Protein AF-N9URY9-F1 (afdb_monomer_lite)

InterPro domains:
  IPR021418 THO complex, subunitTHOC2, C-terminal [PF11262] (487-684)

Secondary structure (DSSP, 8-state):
-HHHHHHHHHH-SS--HHHHHHHHHHTT--GGGHHHH--HHHHHH-HHHHHHHHTT-GGGGGG--GGGHHHHHHH-TT-HHHHHHHHHHSPPPHHHHHHHHHH-TTTGGGGGGG-TTGGG-HHHHHHS-HHHHHHHHHHHHHHHHHHHHHHHHHT-----HHHHHHHHTS-HHHHHHHHHTPPPP--TTHHHHHHHHHHH--SS--HHHHHHHHHHHTT-HHHHHHHHHHHHHH-GGGHHHHHHHHTTS-HHHHHHHHHHHHHHHHHHHHHHHHHHHHHHHHHT--SHHHHHHHHHHHHHHHHHHHHHHHHHHHHHHHTTT-TTHHHHHHHHHHHH-SSHHHHHHHHHHHHHS-HHHHHHHHHHTT-HHHHHHHHHHHHTTS-SSHHHHHHHHHHHHHHHHGGG--GGGHHHHHHHHHHHTTTS-HHHHHHHHHHHHHTT--------PPPPTTS-HHHHHHHHHHHHHHHH--HHHH---HHHHHHHHHHHHHHHH--SHHHHHHHHHHHHHHHHHHHHHHHHHHHHHHHHHTGGG-----HHHHHHHHHHHHHHHIIIIIIHHHTT-HHHHHHHHHHHHHHHHTT-TTS-HHHHHHHHHHTHHHHHTS--HHHHHHHHHHHHHHHHHHHHHHHT----HHHHHHHHHHTTS-PPPHHHHHHHHHHHHHHHHHHHHHHHT-SSHHHHHHHHHHHHHHTTTS---HHHHHHHHHHTT-S-HHHHHHHHHHHHTT-

Organism: NCBI:txid885318

pLDDT: mean 80.56, std 10.07, range [45.31, 95.69]

Structure (mmCIF, N/CA/C/O backbone):
data_AF-N9URY9-F1
#
_entry.id   AF-N9URY9-F1
#
loop_
_atom_site.group_PDB
_atom_site.id
_atom_site.type_symbol
_atom_site.label_atom_id
_atom_site.label_alt_id
_atom_site.label_comp_id
_atom_site.label_asym_id
_atom_site.label_entity_id
_atom_site.label_seq_id
_atom_site.pdbx_PDB_ins_code
_atom_site.Cartn_x
_atom_site.Cartn_y
_atom_site.Cartn_z
_atom_site.occupancy
_atom_site.B_iso_or_equiv
_atom_site.auth_seq_id
_atom_site.auth_comp_id
_atom_site.auth_asym_id
_atom_site.auth_atom_id
_atom_site.pdbx_PDB_model_num
ATOM 1 N N . MET A 1 1 ? -28.483 -20.581 78.075 1.00 75.50 1 MET A N 1
ATOM 2 C CA . MET A 1 1 ? -29.583 -21.333 77.431 1.00 75.50 1 MET A CA 1
ATOM 3 C C . MET A 1 1 ? -29.672 -21.007 75.943 1.00 75.50 1 MET A C 1
ATOM 5 O O . MET A 1 1 ? -29.389 -21.880 75.143 1.00 75.50 1 MET A O 1
ATOM 9 N N . MET A 1 2 ? -29.918 -19.749 75.573 1.00 81.94 2 MET A N 1
ATOM 10 C CA . MET A 1 2 ? -30.003 -19.265 74.183 1.00 81.94 2 MET A CA 1
ATOM 11 C C . MET A 1 2 ? -28.819 -19.686 73.289 1.00 81.94 2 MET A C 1
ATOM 13 O O . MET A 1 2 ? -29.024 -20.306 72.254 1.00 81.94 2 MET A O 1
ATOM 17 N N . ARG A 1 3 ? -27.573 -19.493 73.752 1.00 84.81 3 ARG A N 1
ATOM 18 C CA . ARG A 1 3 ? -26.352 -19.953 73.057 1.00 84.81 3 ARG A CA 1
ATOM 19 C C . ARG A 1 3 ? -26.334 -21.463 72.765 1.00 84.81 3 ARG A C 1
ATOM 21 O O . ARG A 1 3 ? -25.901 -21.872 71.698 1.00 84.81 3 ARG A O 1
ATOM 28 N N . VAL A 1 4 ? -26.824 -22.286 73.695 1.00 83.81 4 VAL A N 1
ATOM 29 C CA . VAL A 1 4 ? -26.866 -23.755 73.552 1.00 83.81 4 VAL A CA 1
ATOM 30 C C . VAL A 1 4 ? -27.887 -24.162 72.495 1.00 83.81 4 VAL A C 1
ATOM 32 O O . VAL A 1 4 ? -27.608 -25.033 71.680 1.00 83.81 4 VAL A O 1
ATOM 35 N N . VAL A 1 5 ? -29.047 -23.502 72.471 1.00 82.00 5 VAL A N 1
ATOM 36 C CA . VAL A 1 5 ? -30.082 -23.782 71.468 1.00 82.00 5 VAL A CA 1
ATOM 37 C C . VAL A 1 5 ? -29.636 -23.344 70.070 1.00 82.00 5 VAL A C 1
ATOM 39 O O . VAL A 1 5 ? -29.854 -24.065 69.102 1.00 82.00 5 VAL A O 1
ATOM 42 N N . LEU A 1 6 ? -28.937 -22.213 69.962 1.00 84.94 6 LEU A N 1
ATOM 43 C CA . LEU A 1 6 ? -28.355 -21.750 68.701 1.00 84.94 6 LEU A CA 1
ATOM 44 C C . LEU A 1 6 ? -27.264 -22.703 68.175 1.00 84.94 6 LEU A C 1
ATOM 46 O O . LEU A 1 6 ? -27.275 -23.058 66.998 1.00 84.94 6 LEU A O 1
ATOM 50 N N . LEU A 1 7 ? -26.385 -23.212 69.045 1.00 85.44 7 LEU A N 1
ATOM 51 C CA . LEU A 1 7 ? -25.417 -24.253 68.672 1.00 85.44 7 LEU A CA 1
ATOM 52 C C . LEU A 1 7 ? -26.104 -25.565 68.262 1.00 85.44 7 LEU A C 1
ATOM 54 O O . LEU A 1 7 ? -25.693 -26.194 67.291 1.00 85.44 7 LEU A O 1
ATOM 58 N N . TYR A 1 8 ? -27.199 -25.942 68.927 1.00 84.19 8 TYR A N 1
ATOM 59 C CA . TYR A 1 8 ? -28.003 -27.102 68.533 1.00 84.19 8 TYR A CA 1
ATOM 60 C C . TYR A 1 8 ? -28.595 -26.947 67.122 1.00 84.19 8 TYR A C 1
ATOM 62 O O . TYR A 1 8 ? -28.618 -27.907 66.348 1.00 84.19 8 TYR A O 1
ATOM 70 N N . LEU A 1 9 ? -29.006 -25.733 66.731 1.00 81.62 9 LEU A N 1
ATOM 71 C CA . LEU A 1 9 ? -29.458 -25.459 65.362 1.00 81.62 9 LEU A CA 1
ATOM 72 C C . LEU A 1 9 ? -28.352 -25.666 64.316 1.00 81.62 9 LEU A C 1
ATOM 74 O O . LEU A 1 9 ? -28.681 -26.020 63.180 1.00 81.62 9 LEU A O 1
ATOM 78 N N . ASN A 1 10 ? -27.075 -25.497 64.678 1.00 83.75 10 ASN A N 1
ATOM 79 C CA . ASN A 1 10 ? -25.942 -25.760 63.786 1.00 83.75 10 ASN A CA 1
ATOM 80 C C . ASN A 1 10 ? -25.771 -27.260 63.475 1.00 83.75 10 ASN A C 1
ATOM 82 O O . ASN A 1 10 ? -25.473 -27.626 62.335 1.00 83.75 10 ASN A O 1
ATOM 86 N N . GLU A 1 11 ? -25.959 -28.117 64.481 1.00 81.69 11 GLU A N 1
ATOM 87 C CA . GLU A 1 11 ? -25.745 -29.570 64.387 1.00 81.69 11 GLU A CA 1
ATOM 88 C C . GLU A 1 11 ? -26.973 -30.328 63.860 1.00 81.69 11 GLU A C 1
ATOM 90 O O . GLU A 1 11 ? -26.846 -31.378 63.231 1.00 81.69 11 GLU A O 1
ATOM 95 N N . CYS A 1 12 ? -28.177 -29.804 64.095 1.00 75.75 12 CYS A N 1
ATOM 96 C CA . CYS A 1 12 ? -29.415 -30.515 63.802 1.00 75.75 12 CYS A CA 1
ATOM 97 C C . CYS A 1 12 ? -29.819 -30.384 62.322 1.00 75.75 12 CYS A C 1
ATOM 99 O O . CYS A 1 12 ? -30.356 -29.362 61.906 1.00 75.75 12 CYS A O 1
ATOM 101 N N . THR A 1 13 ? -29.602 -31.410 61.500 1.00 65.94 13 THR A N 1
ATOM 102 C CA . THR A 1 13 ? -29.929 -31.387 60.056 1.00 65.94 13 THR A CA 1
ATOM 103 C C . THR A 1 13 ? -31.372 -31.784 59.723 1.00 65.94 13 THR A C 1
ATOM 105 O O . THR A 1 13 ? -31.804 -31.609 58.589 1.00 65.94 13 THR A O 1
ATOM 108 N N . THR A 1 14 ? -32.129 -32.302 60.694 1.00 73.19 14 THR A N 1
ATOM 109 C CA . THR A 1 14 ? -33.465 -32.896 60.494 1.00 73.19 14 THR A CA 1
ATOM 110 C C . THR A 1 14 ? -34.630 -31.989 60.898 1.00 73.19 14 THR A C 1
ATOM 112 O O . TH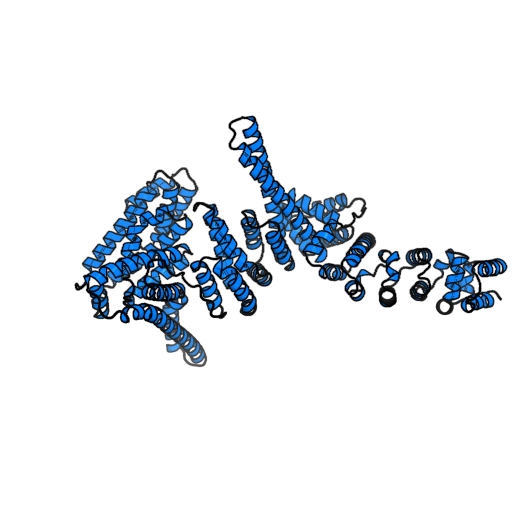R A 1 14 ? -35.787 -32.336 60.660 1.00 73.19 14 THR A O 1
ATOM 115 N N . LEU A 1 15 ? -34.354 -30.840 61.522 1.00 76.06 15 LEU A N 1
ATOM 116 C CA . LEU A 1 15 ? -35.386 -29.900 61.964 1.00 76.06 15 LEU A CA 1
ATOM 117 C C . LEU A 1 15 ? -35.946 -29.109 60.768 1.00 76.06 15 LEU A C 1
ATOM 119 O O . LEU A 1 15 ? -35.177 -28.481 60.039 1.00 76.06 15 LEU A O 1
ATOM 123 N N . SER A 1 16 ? -37.271 -29.112 60.585 1.00 76.88 16 SER A N 1
ATOM 124 C CA . SER A 1 16 ? -37.946 -28.291 59.569 1.00 76.88 16 SER A CA 1
ATOM 125 C C . SER A 1 16 ? -37.842 -26.794 59.889 1.00 76.88 16 SER A C 1
ATOM 127 O O . SER A 1 16 ? -37.717 -26.412 61.055 1.00 76.88 16 SER A O 1
ATOM 129 N N . SER A 1 17 ? -37.928 -25.940 58.863 1.00 74.31 17 SER A N 1
ATOM 130 C CA . SER A 1 17 ? -37.863 -24.478 59.020 1.00 74.31 17 SER A CA 1
ATOM 131 C C . SER A 1 17 ? -38.952 -23.939 59.953 1.00 74.31 17 SER A C 1
ATOM 133 O O . SER A 1 17 ? -38.638 -23.163 60.848 1.00 74.31 17 SER A O 1
ATOM 135 N N . GLU A 1 18 ? -40.197 -24.415 59.834 1.00 78.69 18 GLU A N 1
ATOM 136 C CA . GLU A 1 18 ? -41.303 -24.029 60.729 1.00 78.69 18 GLU A CA 1
ATOM 137 C C . GLU A 1 18 ? -40.979 -24.292 62.203 1.00 78.69 18 GLU A C 1
ATOM 139 O O . GLU A 1 18 ? -41.103 -23.397 63.034 1.00 78.69 18 GLU A O 1
ATOM 144 N N . LYS A 1 19 ? -40.469 -25.486 62.529 1.00 80.38 19 LYS A N 1
ATOM 145 C CA . LYS A 1 19 ? -40.114 -25.843 63.912 1.00 80.38 19 LYS A CA 1
ATOM 146 C C . LYS A 1 19 ? -38.890 -25.082 64.408 1.00 80.38 19 LYS A C 1
ATOM 148 O O . LYS A 1 19 ? -38.785 -24.794 65.597 1.00 80.38 19 LYS A O 1
ATOM 153 N N . SER A 1 20 ? -37.957 -24.765 63.511 1.00 78.69 20 SER A N 1
ATOM 154 C CA . SER A 1 20 ? -36.823 -23.893 63.821 1.00 78.69 20 SER A CA 1
ATOM 155 C C . SER A 1 20 ? -37.305 -22.486 64.177 1.00 78.69 20 SER A C 1
ATOM 157 O O . SER A 1 20 ? -36.845 -21.919 65.164 1.00 78.69 20 SER A O 1
ATOM 159 N N . ASN A 1 21 ? -38.267 -21.948 63.427 1.00 79.25 21 ASN A N 1
ATOM 160 C CA . ASN A 1 21 ? -38.814 -20.615 63.661 1.00 79.25 21 ASN A CA 1
ATOM 161 C C . ASN A 1 21 ? -39.661 -20.560 64.937 1.00 79.25 21 ASN A C 1
ATOM 163 O O . ASN A 1 21 ? -39.500 -19.622 65.709 1.00 79.25 21 ASN A O 1
ATOM 167 N N . GLU A 1 22 ? -40.471 -21.581 65.232 1.00 81.50 22 GLU A N 1
ATOM 168 C CA . GLU A 1 22 ? -41.182 -21.704 66.518 1.00 81.50 22 GLU A CA 1
ATOM 169 C C . GLU A 1 22 ? -40.207 -21.721 67.708 1.00 81.50 22 GLU A C 1
ATOM 171 O O . GLU A 1 22 ? -40.402 -21.017 68.703 1.00 81.50 22 GLU A O 1
ATOM 176 N N . LEU A 1 23 ? -39.115 -22.486 67.591 1.00 81.50 23 LEU A N 1
ATOM 177 C CA . LEU A 1 23 ? -38.065 -22.549 68.607 1.00 81.50 23 LEU A CA 1
ATOM 178 C C . LEU A 1 23 ? -37.405 -21.174 68.809 1.00 81.50 23 LEU A C 1
ATOM 180 O O . LEU A 1 23 ? -37.232 -20.734 69.945 1.00 81.50 23 LEU A O 1
ATOM 184 N N . LEU A 1 24 ? -37.070 -20.477 67.722 1.00 80.50 24 LEU A N 1
ATOM 185 C CA . LEU A 1 24 ? -36.452 -19.148 67.757 1.00 80.50 24 LEU A CA 1
ATOM 186 C C . LEU A 1 24 ? -37.404 -18.068 68.302 1.00 80.50 24 LEU A C 1
ATOM 188 O O . LEU A 1 24 ? -36.974 -17.243 69.111 1.00 80.50 24 LEU A O 1
ATOM 192 N N . GLN A 1 25 ? -38.698 -18.127 67.963 1.00 80.75 25 GLN A N 1
ATOM 193 C CA . GLN A 1 25 ? -39.739 -17.263 68.538 1.00 80.75 25 GLN A CA 1
ATOM 194 C C . GLN A 1 25 ? -39.874 -17.479 70.047 1.00 80.75 25 GLN A C 1
ATOM 196 O O . GLN A 1 25 ? -39.911 -16.511 70.805 1.00 80.75 25 GLN A O 1
ATOM 201 N N . SER A 1 26 ? -39.890 -18.738 70.500 1.00 81.25 26 SER A N 1
ATOM 202 C CA . SER A 1 26 ? -39.996 -19.073 71.928 1.00 81.25 26 SER A CA 1
ATOM 203 C C . SER A 1 26 ? -38.788 -18.611 72.755 1.00 81.25 26 SER A C 1
ATOM 205 O O . SER A 1 26 ? -38.898 -18.396 73.961 1.00 81.25 26 SER A O 1
ATOM 207 N N . LEU A 1 27 ? -37.636 -18.416 72.104 1.00 74.75 27 LEU A N 1
ATOM 208 C CA . LEU A 1 27 ? -36.426 -17.868 72.714 1.00 74.75 27 LEU A CA 1
ATOM 209 C C . LEU A 1 27 ? -36.423 -16.337 72.804 1.00 74.75 27 LEU A C 1
ATOM 211 O O . LEU A 1 27 ? -35.498 -15.794 73.408 1.00 74.75 27 LEU A O 1
ATOM 215 N N . HIS A 1 28 ? -37.405 -15.648 72.207 1.00 73.56 28 HIS A N 1
ATOM 216 C CA . HIS A 1 28 ? -37.419 -14.188 72.059 1.00 73.56 28 HIS A CA 1
ATOM 217 C C . HIS A 1 28 ? -36.081 -13.644 71.529 1.00 73.56 28 HIS A C 1
ATOM 219 O O . HIS A 1 28 ? -35.542 -12.658 72.038 1.00 73.56 28 HIS A O 1
ATOM 225 N N . LEU A 1 29 ? -35.508 -14.321 70.526 1.00 71.88 29 LEU A N 1
ATOM 226 C CA . LEU A 1 29 ? -34.224 -13.926 69.962 1.00 71.88 29 LEU A CA 1
ATOM 227 C C . LEU A 1 29 ? -34.341 -12.551 69.296 1.00 71.88 29 LEU A C 1
ATOM 229 O O . LEU A 1 29 ? -34.980 -12.418 68.256 1.00 71.88 29 LEU A O 1
ATOM 233 N N . SER A 1 30 ? -33.682 -11.550 69.884 1.00 72.69 30 SER A N 1
ATOM 234 C CA . SER A 1 30 ? -33.363 -10.291 69.210 1.00 72.69 30 SER A CA 1
ATOM 235 C C . SER A 1 30 ? -31.996 -10.414 68.545 1.00 72.69 30 SER A C 1
ATOM 237 O O . SER A 1 30 ? -31.015 -10.794 69.191 1.00 72.69 30 SER A O 1
ATOM 239 N N . VAL A 1 31 ? -31.930 -10.067 67.263 1.00 70.31 31 VAL A N 1
ATOM 240 C CA . VAL A 1 31 ? -30.718 -10.120 66.434 1.00 70.31 31 VAL A CA 1
ATOM 241 C C . VAL A 1 31 ? -29.564 -9.303 67.029 1.00 70.31 31 VAL A C 1
ATOM 243 O O . VAL A 1 31 ? -28.406 -9.713 66.957 1.00 70.31 31 VAL A O 1
ATOM 246 N N . VAL A 1 32 ? -29.879 -8.221 67.747 1.00 73.75 32 VAL A N 1
ATOM 247 C CA . VAL A 1 32 ? -28.913 -7.353 68.445 1.00 73.75 32 VAL A CA 1
ATOM 248 C C . VAL A 1 32 ? -28.091 -8.112 69.502 1.00 73.75 32 VAL A C 1
ATOM 250 O O . VAL A 1 32 ? -27.010 -7.672 69.890 1.00 73.75 32 VAL A O 1
ATOM 253 N N . LEU A 1 33 ? -28.568 -9.273 69.964 1.00 77.12 33 LEU A N 1
ATOM 254 C CA . LEU A 1 33 ? -27.897 -10.089 70.977 1.00 77.12 33 LEU A CA 1
ATOM 255 C C . LEU A 1 33 ? -26.858 -11.062 70.394 1.00 77.12 33 LEU A C 1
ATOM 257 O O . LEU A 1 33 ? -26.080 -11.621 71.166 1.00 77.12 33 LEU A O 1
ATOM 261 N N . LEU A 1 34 ? -26.799 -11.271 69.069 1.00 79.44 34 LEU A N 1
ATOM 262 C CA . LEU A 1 34 ? -25.832 -12.195 68.449 1.00 79.44 34 LEU A CA 1
ATOM 263 C C . LEU A 1 34 ? -24.369 -11.896 68.836 1.00 79.44 34 LEU A C 1
ATOM 265 O O . LEU A 1 34 ? -23.682 -12.828 69.265 1.00 79.44 34 LEU A O 1
ATOM 269 N N . PRO A 1 35 ? -23.893 -10.634 68.768 1.00 77.44 35 PRO A N 1
ATOM 270 C CA . PRO A 1 35 ? -22.519 -10.284 69.141 1.00 77.44 35 PRO A CA 1
ATOM 271 C C . PRO A 1 35 ? -22.191 -10.518 70.621 1.00 77.44 35 PRO A C 1
ATOM 273 O O . PRO A 1 35 ? -21.024 -10.623 70.986 1.00 77.44 35 PRO A O 1
ATOM 276 N N . LEU A 1 36 ? -23.208 -10.589 71.488 1.00 81.81 36 LEU A N 1
ATOM 277 C CA . LEU A 1 36 ? -23.037 -10.884 72.915 1.00 81.81 36 LEU A CA 1
ATOM 278 C C . LEU A 1 36 ? -22.955 -12.392 73.191 1.00 81.81 36 LEU A C 1
ATOM 280 O O . LEU A 1 36 ? -22.511 -12.801 74.263 1.00 81.81 36 LEU A O 1
ATOM 284 N N . LEU A 1 37 ? -23.412 -13.222 72.250 1.00 83.25 37 LEU A N 1
ATOM 285 C CA . LEU A 1 37 ? -23.507 -14.673 72.408 1.00 83.25 37 LEU A CA 1
ATOM 286 C C . LEU A 1 37 ? -22.372 -15.429 71.716 1.00 83.25 37 LEU A C 1
ATOM 288 O O . LEU A 1 37 ? -22.041 -16.531 72.160 1.00 83.25 37 LEU A O 1
ATOM 292 N N . PHE A 1 38 ? -21.793 -14.859 70.660 1.00 85.69 38 PHE A N 1
ATOM 293 C CA . PHE A 1 38 ? -20.748 -15.491 69.862 1.00 85.69 38 PHE A CA 1
ATOM 294 C C . PHE A 1 38 ? -19.690 -14.484 69.420 1.00 85.69 38 PHE A C 1
ATOM 296 O O . PHE A 1 38 ? -20.002 -13.348 69.069 1.00 85.69 38 PHE A O 1
ATOM 303 N N . THR A 1 39 ? -18.436 -14.930 69.382 1.00 83.62 39 THR A N 1
ATOM 304 C CA . THR A 1 39 ? -17.362 -14.188 68.707 1.00 83.62 39 THR A CA 1
ATOM 305 C C . THR A 1 39 ? -17.441 -14.388 67.190 1.00 83.62 39 THR A C 1
ATOM 307 O O . THR A 1 39 ? -18.037 -15.356 66.717 1.00 83.62 39 THR A O 1
ATOM 310 N N . ASN A 1 40 ? -16.789 -13.521 66.408 1.00 78.31 40 ASN A N 1
ATOM 311 C CA . ASN A 1 40 ? -16.724 -13.677 64.946 1.00 78.31 40 ASN A CA 1
ATOM 312 C C . ASN A 1 40 ? -16.160 -15.048 64.523 1.00 78.31 40 ASN A C 1
ATOM 314 O O . ASN A 1 40 ? -16.702 -15.680 63.617 1.00 78.31 40 ASN A O 1
ATOM 318 N N . ASP A 1 41 ? -15.140 -15.553 65.225 1.00 79.69 41 ASP A N 1
ATOM 319 C CA . ASP A 1 41 ? -14.569 -16.886 64.982 1.00 79.69 41 ASP A CA 1
ATOM 320 C C . ASP A 1 41 ? -15.570 -18.014 65.256 1.00 79.69 41 ASP A C 1
ATOM 322 O O . ASP A 1 41 ? -15.597 -19.028 64.553 1.00 79.69 41 ASP A O 1
ATOM 326 N N . GLU A 1 42 ? -16.402 -17.859 66.286 1.00 82.88 42 GLU A N 1
ATOM 327 C CA . GLU A 1 42 ? -17.445 -18.825 66.614 1.00 82.88 42 GLU A CA 1
ATOM 328 C C . GLU A 1 42 ? -18.590 -18.778 65.604 1.00 82.88 42 GLU A C 1
ATOM 330 O O . GLU A 1 42 ? -19.066 -19.835 65.193 1.00 82.88 42 GLU A O 1
ATOM 335 N N . LEU A 1 43 ? -19.001 -17.595 65.143 1.00 80.94 43 LEU A N 1
ATOM 336 C CA . LEU A 1 43 ? -19.988 -17.468 64.068 1.00 80.94 43 LEU A CA 1
ATOM 337 C C . LEU A 1 43 ? -19.484 -18.141 62.781 1.00 80.94 43 LEU A C 1
ATOM 339 O O . LEU A 1 43 ? -20.223 -18.904 62.160 1.00 80.94 43 LEU A O 1
ATOM 343 N N . ASN A 1 44 ? -18.205 -17.960 62.437 1.00 77.50 44 ASN A N 1
ATOM 344 C CA . ASN A 1 44 ? -17.590 -18.568 61.254 1.00 77.50 44 ASN A CA 1
ATOM 345 C C . ASN A 1 44 ? -17.553 -20.113 61.318 1.00 77.50 44 ASN A C 1
ATOM 347 O O . ASN A 1 44 ? -17.707 -20.797 60.309 1.00 77.50 44 ASN A O 1
ATOM 351 N N . LYS A 1 45 ? -17.423 -20.698 62.516 1.00 82.56 45 LYS A N 1
ATOM 352 C CA . LYS A 1 45 ? -17.483 -22.162 62.713 1.00 82.56 45 LYS A CA 1
ATOM 353 C C . LYS A 1 45 ? -18.907 -22.732 62.682 1.00 82.56 45 LYS A C 1
ATOM 355 O O . LYS A 1 45 ? -19.069 -23.940 62.509 1.00 82.56 45 LYS A O 1
ATOM 360 N N . ASN A 1 46 ? -19.934 -21.892 62.818 1.00 84.75 46 ASN A N 1
ATOM 361 C CA . ASN A 1 46 ? -21.333 -22.300 62.972 1.00 84.75 46 ASN A CA 1
ATOM 362 C C . ASN A 1 46 ? -22.222 -21.845 61.794 1.00 84.75 46 ASN A C 1
ATOM 364 O O . ASN A 1 46 ? -23.306 -21.293 61.976 1.00 84.75 46 ASN A O 1
ATOM 368 N N . ILE A 1 47 ? -21.772 -22.100 60.561 1.00 80.94 47 ILE A N 1
ATOM 369 C CA . ILE A 1 47 ? -22.427 -21.653 59.316 1.00 80.94 47 ILE A CA 1
ATOM 370 C C . ILE A 1 47 ? -23.884 -22.132 59.177 1.00 80.94 47 ILE A C 1
ATOM 372 O O . ILE A 1 47 ? -24.734 -21.378 58.710 1.00 80.94 47 ILE A O 1
ATOM 376 N N . ASN A 1 48 ? -24.209 -23.364 59.584 1.00 81.88 48 ASN A N 1
ATOM 377 C CA . ASN A 1 48 ? -25.573 -23.889 59.419 1.00 81.88 48 ASN A CA 1
ATOM 378 C C . ASN A 1 48 ? -26.569 -23.168 60.335 1.00 81.88 48 ASN A C 1
ATOM 380 O O . ASN A 1 48 ? -27.722 -22.968 59.956 1.00 81.88 48 ASN A O 1
ATOM 384 N N . MET A 1 49 ? -26.120 -22.761 61.526 1.00 85.56 49 MET A N 1
ATOM 385 C CA . MET A 1 49 ? -26.910 -21.918 62.422 1.00 85.56 49 MET A CA 1
ATOM 386 C C . MET A 1 49 ? -27.189 -20.564 61.772 1.00 85.56 49 MET A C 1
ATOM 388 O O . MET A 1 49 ? -28.338 -20.138 61.767 1.00 85.56 49 MET A O 1
ATOM 392 N N . LEU A 1 50 ? -26.174 -19.920 61.186 1.00 83.56 50 LEU A N 1
ATOM 393 C CA . LEU A 1 50 ? -26.337 -18.632 60.505 1.00 83.56 50 LEU A CA 1
ATOM 394 C C . LEU A 1 50 ? -27.379 -18.702 59.380 1.00 83.56 50 LEU A C 1
ATOM 396 O O . LEU A 1 50 ? -28.266 -17.853 59.333 1.00 83.56 50 LEU A O 1
ATOM 400 N N . ILE A 1 51 ? -27.320 -19.731 58.527 1.00 80.38 51 ILE A N 1
ATOM 401 C CA . ILE A 1 51 ? -28.262 -19.917 57.407 1.00 80.38 51 ILE A CA 1
ATOM 402 C C . ILE A 1 51 ? -29.710 -20.060 57.902 1.00 80.38 51 ILE A C 1
ATOM 404 O O . ILE A 1 51 ? -30.620 -19.490 57.309 1.00 80.38 51 ILE A O 1
ATOM 408 N N . LYS A 1 52 ? -29.939 -20.806 58.989 1.00 81.44 52 LYS A N 1
ATOM 409 C CA . LYS A 1 52 ? -31.283 -20.979 59.573 1.00 81.44 52 LYS A CA 1
ATOM 410 C C . LYS A 1 52 ? -31.793 -19.736 60.281 1.00 81.44 52 LYS A C 1
ATOM 412 O O . LYS A 1 52 ? -32.989 -19.490 60.307 1.00 81.44 52 LYS A O 1
ATOM 417 N N . LEU A 1 53 ? -30.884 -18.984 60.886 1.00 81.88 53 LEU A N 1
ATOM 418 C CA . LEU A 1 53 ? -31.196 -17.725 61.536 1.00 81.88 53 LEU A CA 1
ATOM 419 C C . LEU A 1 53 ? -31.703 -16.685 60.529 1.00 81.88 53 LEU A C 1
ATOM 421 O O . LEU A 1 53 ? -32.640 -15.962 60.842 1.00 81.88 53 LEU A O 1
ATOM 425 N N . TYR A 1 54 ? -31.161 -16.671 59.310 1.00 80.81 54 TYR A N 1
ATOM 426 C CA . TYR A 1 54 ? -31.689 -15.826 58.239 1.00 80.81 54 TYR A CA 1
ATOM 427 C C . TYR A 1 54 ? -33.144 -16.165 57.876 1.00 80.81 54 TYR A C 1
ATOM 429 O O . TYR A 1 54 ? -33.942 -15.259 57.693 1.00 80.81 54 TYR A O 1
ATOM 437 N N . ASP A 1 55 ? -33.526 -17.451 57.859 1.00 78.50 55 ASP A N 1
ATOM 438 C CA . ASP A 1 55 ? -34.924 -17.858 57.608 1.00 78.50 55 ASP A CA 1
ATOM 439 C C . ASP A 1 55 ? -35.907 -17.375 58.707 1.00 78.50 55 ASP A C 1
ATOM 441 O O . ASP A 1 55 ? -37.126 -17.475 58.539 1.00 78.50 55 ASP A O 1
ATOM 445 N N . TYR A 1 56 ? -35.386 -16.889 59.840 1.00 81.00 56 TYR A N 1
ATOM 446 C CA . TYR A 1 56 ? -36.146 -16.299 60.943 1.00 81.00 56 TYR A CA 1
ATOM 447 C C . TYR A 1 56 ? -36.144 -14.765 60.899 1.00 81.00 56 TYR A C 1
ATOM 449 O O . TYR A 1 56 ? -37.195 -14.158 61.099 1.00 81.00 56 TYR A O 1
ATOM 457 N N . ASP A 1 57 ? -34.988 -14.145 60.646 1.00 81.12 57 ASP A N 1
ATOM 458 C CA . ASP A 1 57 ? -34.843 -12.692 60.539 1.00 81.12 57 ASP A CA 1
ATOM 459 C C . ASP A 1 57 ? -33.730 -12.316 59.547 1.00 81.12 57 ASP A C 1
ATOM 461 O O . ASP A 1 57 ? -32.550 -12.628 59.752 1.00 81.12 57 ASP A O 1
ATOM 465 N N . ASN A 1 58 ? -34.102 -11.604 58.482 1.00 78.44 58 ASN A N 1
ATOM 466 C CA . ASN A 1 58 ? -33.188 -11.210 57.414 1.00 78.44 58 ASN A CA 1
ATOM 467 C C . ASN A 1 58 ? -32.140 -10.177 57.876 1.00 78.44 58 ASN A C 1
ATOM 469 O O . ASN A 1 58 ? -31.059 -10.106 57.284 1.00 78.44 58 ASN A O 1
ATOM 473 N N . GLU A 1 59 ? -32.393 -9.414 58.952 1.00 80.50 59 GLU A N 1
ATOM 474 C CA . GLU A 1 59 ? -31.447 -8.411 59.477 1.00 80.50 59 GLU A CA 1
ATOM 475 C C . GLU A 1 59 ? -30.133 -9.038 59.982 1.00 80.50 59 GLU A C 1
ATOM 477 O O . GLU A 1 59 ? -29.102 -8.362 60.102 1.00 80.50 59 GLU A O 1
ATOM 482 N N . ILE A 1 60 ? -30.127 -10.356 60.206 1.00 81.38 60 ILE A N 1
ATOM 483 C CA . ILE A 1 60 ? -28.966 -11.139 60.646 1.00 81.38 60 ILE A CA 1
ATOM 484 C C . ILE A 1 60 ? -27.787 -11.071 59.667 1.00 81.38 60 ILE A C 1
ATOM 486 O O . ILE A 1 60 ? -26.639 -11.191 60.108 1.00 81.38 60 ILE A O 1
ATOM 490 N N . ILE A 1 61 ? -28.027 -10.807 58.376 1.00 80.44 61 ILE A N 1
ATOM 491 C CA . ILE A 1 61 ? -26.965 -10.652 57.363 1.00 80.44 61 ILE A CA 1
ATOM 492 C C . ILE A 1 61 ? -25.913 -9.618 57.796 1.00 80.44 61 ILE A C 1
ATOM 494 O O . ILE A 1 61 ? -24.714 -9.808 57.569 1.00 80.44 61 ILE A O 1
ATOM 498 N N . SER A 1 62 ? -26.332 -8.539 58.461 1.00 78.94 62 SER A N 1
ATOM 499 C CA . SER A 1 62 ? -25.432 -7.466 58.905 1.00 78.94 62 SER A CA 1
ATOM 500 C C . SER A 1 62 ? -24.339 -7.957 59.874 1.00 78.94 62 SER A C 1
ATOM 502 O O . SER A 1 62 ? -23.212 -7.443 59.856 1.00 78.94 62 SER A O 1
ATOM 504 N N . TYR A 1 63 ? -24.629 -9.021 60.629 1.00 78.31 63 TYR A N 1
ATOM 505 C CA . TYR A 1 63 ? -23.757 -9.630 61.636 1.00 78.31 63 TYR A CA 1
ATOM 506 C C . TYR A 1 63 ? -22.907 -10.788 61.107 1.00 78.31 63 TYR A C 1
ATOM 508 O O . TYR A 1 63 ? -22.100 -11.342 61.854 1.00 78.31 63 TYR A O 1
ATOM 516 N N . TYR A 1 64 ? -23.051 -11.168 59.834 1.00 82.25 64 TYR A N 1
ATOM 517 C CA . TYR A 1 64 ? -22.193 -12.196 59.258 1.00 82.25 64 TYR A CA 1
ATOM 518 C C . TYR A 1 64 ? -20.741 -11.698 59.160 1.00 82.25 64 TYR A C 1
ATOM 520 O O . TYR A 1 64 ? -20.500 -10.602 58.627 1.00 82.25 64 TYR A O 1
ATOM 528 N N . PRO A 1 65 ? -19.764 -12.488 59.652 1.00 78.62 65 PRO A N 1
ATOM 529 C CA . PRO A 1 65 ? -18.357 -12.172 59.467 1.00 78.62 65 PRO A CA 1
ATOM 530 C C . PRO A 1 65 ? -17.993 -12.324 57.989 1.00 78.62 65 PRO A C 1
ATOM 532 O O . PRO A 1 65 ? -18.447 -13.256 57.318 1.00 78.62 65 PRO A O 1
ATOM 535 N N . SER A 1 66 ? -17.170 -11.407 57.478 1.00 75.94 66 SER A N 1
ATOM 536 C CA . SER A 1 66 ? -16.782 -11.367 56.064 1.00 75.94 66 SER A CA 1
ATOM 537 C C . SER A 1 66 ? -16.156 -12.687 55.605 1.00 75.94 66 SER A C 1
ATOM 539 O O . SER A 1 66 ? -16.376 -13.120 54.478 1.00 75.94 66 SER A O 1
ATOM 541 N N . GLU A 1 67 ? -15.433 -13.377 56.488 1.00 78.56 67 GLU A N 1
ATOM 542 C CA . GLU A 1 67 ? -14.776 -14.662 56.239 1.00 78.56 67 GLU A CA 1
ATOM 543 C C . GLU A 1 67 ? -15.765 -15.819 56.012 1.00 78.56 67 GLU A C 1
ATOM 545 O O . GLU A 1 67 ? -15.423 -16.783 55.325 1.00 78.56 67 GLU A O 1
ATOM 550 N N . ALA A 1 68 ? -16.990 -15.727 56.542 1.00 77.69 68 ALA A N 1
ATOM 551 C CA . ALA A 1 68 ? -18.004 -16.778 56.428 1.00 77.69 68 ALA A CA 1
ATOM 552 C C . ALA A 1 68 ? -18.856 -16.669 55.155 1.00 77.69 68 ALA A C 1
ATOM 554 O O . ALA A 1 68 ? -19.527 -17.636 54.793 1.00 77.69 68 ALA A O 1
ATOM 555 N N . VAL A 1 69 ? -18.824 -15.528 54.454 1.00 81.69 69 VAL A N 1
ATOM 556 C CA . VAL A 1 69 ? -19.702 -15.248 53.303 1.00 81.69 69 VAL A CA 1
ATOM 557 C C . VAL A 1 69 ? -19.533 -16.293 52.193 1.00 81.69 69 VAL A C 1
ATOM 559 O O . VAL A 1 69 ? -20.519 -16.868 51.739 1.00 81.69 69 VAL A O 1
ATOM 562 N N . VAL A 1 70 ? -18.296 -16.623 51.798 1.00 80.75 70 VAL A N 1
ATOM 563 C CA . VAL A 1 70 ? -18.035 -17.639 50.757 1.00 80.75 70 VAL A CA 1
ATOM 564 C C . VAL A 1 70 ? -18.507 -19.038 51.181 1.00 80.75 70 VAL A C 1
ATOM 566 O O . VAL A 1 70 ? -19.293 -19.633 50.443 1.00 80.75 70 VAL A O 1
ATOM 569 N N . PRO A 1 71 ? -18.123 -19.573 52.359 1.00 80.19 71 PRO A N 1
ATOM 570 C CA . PRO A 1 71 ? -18.671 -20.834 52.862 1.00 80.19 71 PRO A CA 1
ATOM 571 C C . PRO A 1 71 ? -20.207 -20.885 52.934 1.00 80.19 71 PRO A C 1
ATOM 573 O O . PRO A 1 71 ? -20.794 -21.929 52.645 1.00 80.19 71 PRO A O 1
ATOM 576 N N . ILE A 1 72 ? -20.859 -19.778 53.309 1.00 81.88 72 ILE A N 1
ATOM 577 C CA . ILE A 1 72 ? -22.323 -19.660 53.380 1.00 81.88 72 ILE A CA 1
ATOM 578 C C . ILE A 1 72 ? -22.947 -19.776 51.987 1.00 81.88 72 ILE A C 1
ATOM 580 O O . ILE A 1 72 ? -23.873 -20.572 51.806 1.00 81.88 72 ILE A O 1
ATOM 584 N N . ILE A 1 73 ? -22.419 -19.039 51.002 1.00 81.56 73 ILE A N 1
ATOM 585 C CA . ILE A 1 73 ? -22.872 -19.127 49.606 1.00 81.56 73 ILE A CA 1
ATOM 586 C C . ILE A 1 73 ? -22.681 -20.557 49.095 1.00 81.56 73 ILE A C 1
ATOM 588 O O . ILE A 1 73 ? -23.615 -21.139 48.546 1.00 81.56 73 ILE A O 1
ATOM 592 N N . LEU A 1 74 ? -21.515 -21.164 49.362 1.00 78.31 74 LEU A N 1
ATOM 593 C CA . LEU A 1 74 ? -21.205 -22.523 48.915 1.00 78.31 74 LEU A CA 1
ATOM 594 C C . LEU A 1 74 ? -22.185 -23.585 49.445 1.00 78.31 74 LEU A C 1
ATOM 596 O O . LEU A 1 74 ? -22.398 -24.606 48.789 1.00 78.31 74 LEU A O 1
ATOM 600 N N . ARG A 1 75 ? -22.790 -23.351 50.616 1.00 78.50 75 ARG A N 1
ATOM 601 C CA . ARG A 1 75 ? -23.784 -24.243 51.236 1.00 78.50 75 ARG A CA 1
ATOM 602 C C . ARG A 1 75 ? -25.237 -23.900 50.903 1.00 78.50 75 ARG A C 1
ATOM 604 O O . ARG A 1 75 ? -26.102 -24.730 51.159 1.00 78.50 75 ARG A O 1
ATOM 611 N N . SER A 1 76 ? -25.507 -22.721 50.342 1.00 77.88 76 SER A N 1
ATOM 612 C CA . SER A 1 76 ? -26.869 -22.181 50.181 1.00 77.88 76 SER A CA 1
ATOM 613 C C . SER A 1 76 ? -27.247 -21.908 48.724 1.00 77.88 76 SER A C 1
ATOM 615 O O . SER A 1 76 ? -28.122 -21.083 48.471 1.00 77.88 76 SER A O 1
ATOM 617 N N . PHE A 1 77 ? -26.606 -22.580 47.761 1.00 75.25 77 PHE A N 1
ATOM 618 C CA . PHE A 1 77 ? -26.804 -22.327 46.325 1.00 75.25 77 PHE A CA 1
ATOM 619 C C . PHE A 1 77 ? -28.254 -22.398 45.847 1.00 75.25 77 PHE A C 1
ATOM 621 O O . PHE A 1 77 ? -28.613 -21.699 44.903 1.00 75.25 77 PHE A O 1
ATOM 628 N N . ASP A 1 78 ? -29.089 -23.188 46.513 1.00 74.62 78 ASP A N 1
ATOM 629 C CA . ASP A 1 78 ? -30.497 -23.340 46.149 1.00 74.62 78 ASP A CA 1
ATOM 630 C C . ASP A 1 78 ? -31.351 -22.117 46.554 1.00 74.62 78 ASP A C 1
ATOM 632 O O . ASP A 1 78 ? -32.507 -22.004 46.151 1.00 74.62 78 ASP A O 1
ATOM 636 N N . LYS A 1 79 ? -30.792 -21.171 47.327 1.00 78.94 79 LYS A N 1
ATOM 637 C CA . LYS A 1 79 ? -31.453 -19.947 47.805 1.00 78.94 79 LYS A CA 1
ATOM 638 C C . LYS A 1 79 ? -30.877 -18.697 47.117 1.00 78.94 79 LYS A C 1
ATOM 640 O O . LYS A 1 79 ? -30.168 -17.899 47.728 1.00 78.94 79 LYS A O 1
ATOM 645 N N . THR A 1 80 ? -31.189 -18.491 45.838 1.00 70.75 80 THR A N 1
ATOM 646 C CA . THR A 1 80 ? -30.639 -17.377 45.031 1.00 70.75 80 THR A CA 1
ATOM 647 C C . THR A 1 80 ? -30.966 -15.978 45.569 1.00 70.75 80 THR A C 1
ATOM 649 O O . THR A 1 80 ? -30.123 -15.085 45.471 1.00 70.75 80 THR A O 1
ATOM 652 N N . THR A 1 81 ? -32.150 -15.776 46.159 1.00 77.94 81 THR A N 1
ATOM 653 C CA . THR A 1 81 ? -32.560 -14.494 46.770 1.00 77.94 81 THR A CA 1
ATOM 654 C C . THR A 1 81 ? -31.731 -14.172 48.014 1.00 77.94 81 THR A C 1
ATOM 656 O O . THR A 1 81 ? -31.237 -13.060 48.152 1.00 77.94 81 THR A O 1
ATOM 659 N N . PHE A 1 82 ? -31.474 -15.176 48.856 1.00 83.25 82 PHE A N 1
ATOM 660 C CA . PHE A 1 82 ? -30.602 -15.045 50.026 1.00 83.25 82 PHE A CA 1
ATOM 661 C C . PHE A 1 82 ? -29.173 -14.665 49.628 1.00 83.25 82 PHE A C 1
ATOM 663 O O . PHE A 1 82 ? -28.601 -13.731 50.180 1.00 83.25 82 PHE A O 1
ATOM 670 N N . ILE A 1 83 ? -28.600 -15.356 48.635 1.00 81.38 83 ILE A N 1
ATOM 671 C CA . ILE A 1 83 ? -27.249 -15.046 48.138 1.00 81.38 83 ILE A CA 1
ATOM 672 C C . ILE A 1 83 ? -27.193 -13.617 47.589 1.00 81.38 83 ILE A C 1
ATOM 674 O O . ILE A 1 83 ? -26.226 -12.895 47.820 1.00 81.38 83 ILE A O 1
ATOM 678 N N . SER A 1 84 ? -28.245 -13.207 46.882 1.00 75.69 84 SER A N 1
ATOM 679 C CA . SER A 1 84 ? -28.385 -11.864 46.329 1.00 75.69 84 SER A CA 1
ATOM 680 C C . SER A 1 84 ? -28.379 -10.775 47.400 1.00 75.69 84 SER A C 1
ATOM 682 O O . SER A 1 84 ? -27.621 -9.820 47.255 1.00 75.69 84 SER A O 1
ATOM 684 N N . GLU A 1 85 ? -29.180 -10.925 48.457 1.00 80.56 85 GLU A N 1
ATOM 685 C CA . GLU A 1 85 ? -29.225 -9.987 49.588 1.00 80.56 85 GLU A CA 1
ATOM 686 C C . GLU A 1 85 ? -27.914 -9.997 50.386 1.00 80.56 85 GLU A C 1
ATOM 688 O O . GLU A 1 85 ? -27.432 -8.956 50.834 1.00 80.56 85 GLU A O 1
ATOM 693 N N . LEU A 1 86 ? -27.291 -11.169 50.537 1.00 84.12 86 LEU A N 1
ATOM 694 C CA . LEU A 1 86 ? -26.014 -11.315 51.226 1.00 84.12 86 LEU A CA 1
ATOM 695 C C . LEU A 1 86 ? -24.895 -10.537 50.518 1.00 84.12 86 LEU A C 1
ATOM 697 O O . LEU A 1 86 ? -24.152 -9.807 51.173 1.00 84.12 86 LEU A O 1
ATOM 701 N N . LEU A 1 87 ? -24.793 -10.667 49.192 1.00 77.69 87 LEU A N 1
ATOM 702 C CA . LEU A 1 87 ? -23.786 -9.968 48.386 1.00 77.69 87 LEU A CA 1
ATOM 703 C C . LEU A 1 87 ? -24.026 -8.452 48.316 1.00 77.69 87 LEU A C 1
ATOM 705 O O . LEU A 1 87 ? -23.060 -7.697 48.243 1.00 77.69 87 LEU A O 1
ATOM 709 N N . GLU A 1 88 ? -25.281 -7.996 48.389 1.00 76.38 88 GLU A N 1
ATOM 710 C CA . GLU A 1 88 ? -25.616 -6.563 48.470 1.00 76.38 88 GLU A CA 1
ATOM 711 C C . GLU A 1 88 ? -25.156 -5.929 49.789 1.00 76.38 88 GLU A C 1
ATOM 713 O O . GLU A 1 88 ? -24.730 -4.776 49.811 1.00 76.38 88 GLU A O 1
ATOM 718 N N . ASN A 1 89 ? -25.195 -6.685 50.888 1.00 77.56 89 ASN A N 1
ATOM 719 C CA . ASN A 1 89 ? -24.798 -6.196 52.210 1.00 77.56 89 ASN A CA 1
ATOM 720 C C . ASN A 1 89 ? -23.307 -6.402 52.523 1.00 77.56 89 ASN A C 1
ATOM 722 O O . ASN A 1 89 ? -22.746 -5.696 53.365 1.00 77.56 89 ASN A O 1
ATOM 726 N N . LYS A 1 90 ? -22.660 -7.395 51.901 1.00 79.00 90 LYS A N 1
ATOM 727 C CA . LYS A 1 90 ? -21.265 -7.771 52.169 1.00 79.00 90 LYS A CA 1
ATOM 728 C C . LYS A 1 90 ? -20.526 -8.029 50.856 1.00 79.00 90 LYS A C 1
ATOM 730 O O . LYS A 1 90 ? -20.613 -9.111 50.278 1.00 79.00 90 LYS A O 1
ATOM 735 N N . SER A 1 91 ? -19.730 -7.053 50.427 1.00 70.25 91 SER A N 1
ATOM 736 C CA . SER A 1 91 ? -18.835 -7.207 49.279 1.00 70.25 91 SER A CA 1
ATOM 737 C C . SER A 1 91 ? -17.755 -8.257 49.556 1.00 70.25 91 SER A C 1
ATOM 739 O O . SER A 1 91 ? -17.093 -8.209 50.596 1.00 70.25 91 SER A O 1
ATOM 741 N N . LEU A 1 92 ? -17.533 -9.167 48.610 1.00 75.50 92 LEU A N 1
ATOM 742 C CA . LEU A 1 92 ? -16.458 -10.158 48.685 1.00 75.50 92 LEU A CA 1
ATOM 743 C C . LEU A 1 92 ? -15.096 -9.544 48.358 1.00 75.50 92 LEU A C 1
ATOM 745 O O . LEU A 1 92 ? -15.003 -8.679 47.490 1.00 75.50 92 LEU A O 1
ATOM 749 N N . SER A 1 93 ? -14.030 -10.058 48.978 1.00 73.25 93 SER A N 1
ATOM 750 C CA . SER A 1 93 ? -12.658 -9.781 48.534 1.00 73.25 93 SER A CA 1
ATOM 751 C C . SER A 1 93 ? -12.342 -10.470 47.196 1.00 73.25 93 SER A C 1
ATOM 753 O O . SER A 1 93 ? -13.076 -11.348 46.717 1.00 73.25 93 SER A O 1
ATOM 755 N N . LYS A 1 94 ? -11.202 -10.111 46.593 1.00 70.06 94 LYS A N 1
ATOM 756 C CA . LYS A 1 94 ? -10.692 -10.761 45.378 1.00 70.06 94 LYS A CA 1
ATOM 757 C C . LYS A 1 94 ? -10.444 -12.254 45.600 1.00 70.06 94 LYS A C 1
ATOM 759 O O . LYS A 1 94 ? -10.904 -13.075 44.810 1.00 70.06 94 LYS A O 1
ATOM 764 N N . GLU A 1 95 ? -9.767 -12.617 46.687 1.00 75.50 95 GLU A N 1
ATOM 765 C CA . GLU A 1 95 ? -9.450 -14.008 47.040 1.00 75.50 95 GLU A CA 1
ATOM 766 C C . GLU A 1 95 ? -10.727 -14.828 47.230 1.00 75.50 95 GLU A C 1
ATOM 768 O O . GLU A 1 95 ? -10.833 -15.950 46.737 1.00 75.50 95 GLU A O 1
ATOM 773 N N . GLN A 1 96 ? -11.718 -14.235 47.894 1.00 77.50 96 GLN A N 1
ATOM 774 C CA . GLN A 1 96 ? -13.020 -14.840 48.143 1.00 77.50 96 GLN A CA 1
ATOM 775 C C . GLN A 1 96 ? -13.810 -15.083 46.855 1.00 77.50 96 GLN A C 1
ATOM 777 O O . GLN A 1 96 ? -14.352 -16.170 46.654 1.00 77.50 96 GLN A O 1
ATOM 782 N N . THR A 1 97 ? -13.828 -14.101 45.955 1.00 74.44 97 THR A N 1
ATOM 783 C CA . THR A 1 97 ? -14.483 -14.225 44.646 1.00 74.44 97 THR A CA 1
ATOM 784 C C . THR A 1 97 ? -13.815 -15.309 43.797 1.00 74.44 97 THR A C 1
ATOM 786 O O . THR A 1 97 ? -14.499 -16.153 43.219 1.00 74.44 97 THR A O 1
ATOM 789 N N . CYS A 1 98 ? -12.478 -15.350 43.772 1.00 70.44 98 CYS A N 1
ATOM 790 C CA . CYS A 1 98 ? -11.722 -16.388 43.069 1.00 70.44 98 CYS A CA 1
ATOM 791 C C . CYS A 1 98 ? -12.020 -17.793 43.612 1.00 70.44 98 CYS A C 1
ATOM 793 O O . CYS A 1 98 ? -12.184 -18.732 42.833 1.00 70.44 98 CYS A O 1
ATOM 795 N N . LEU A 1 99 ? -12.113 -17.942 44.935 1.00 76.25 99 LEU A N 1
ATOM 796 C CA . LEU A 1 99 ? -12.397 -19.223 45.580 1.00 76.25 99 LEU A CA 1
ATOM 797 C C . LEU A 1 99 ? -13.813 -19.717 45.247 1.00 76.25 99 LEU A C 1
ATOM 799 O O . LEU A 1 99 ? -13.997 -20.877 44.881 1.00 76.25 99 LEU A O 1
ATOM 803 N N . LEU A 1 100 ? -14.792 -18.809 45.266 1.00 77.81 100 LEU A N 1
ATOM 804 C CA . LEU A 1 100 ? -16.177 -19.097 44.900 1.00 77.81 100 LEU A CA 1
ATOM 805 C C . LEU A 1 100 ? -16.310 -19.585 43.444 1.00 77.81 100 LEU A C 1
ATOM 807 O O . LEU A 1 100 ? -17.004 -20.566 43.166 1.00 77.81 100 LEU A O 1
ATOM 811 N N . LEU A 1 101 ? -15.627 -18.912 42.511 1.00 72.19 101 LEU A N 1
ATOM 812 C CA . LEU A 1 101 ? -15.646 -19.259 41.085 1.00 72.19 101 LEU A CA 1
ATOM 813 C C . LEU A 1 101 ? -14.902 -20.560 40.782 1.00 72.19 101 LEU A C 1
ATOM 815 O O . LEU A 1 101 ? -15.301 -21.277 39.865 1.00 72.19 101 LEU A O 1
ATOM 819 N N . LYS A 1 102 ? -13.855 -20.884 41.548 1.00 70.88 102 LYS A N 1
ATOM 820 C CA . LYS A 1 102 ? -13.107 -22.137 41.402 1.00 70.88 102 LYS A CA 1
ATOM 821 C C . LYS A 1 102 ? -13.944 -23.351 41.800 1.00 70.88 102 LYS A C 1
ATOM 823 O O . LYS A 1 102 ? -13.949 -24.348 41.081 1.00 70.88 102 LYS A O 1
ATOM 828 N N . ASP A 1 103 ? -14.663 -23.264 42.917 1.00 69.94 103 ASP A N 1
ATOM 829 C CA . ASP A 1 103 ? -15.385 -24.415 43.460 1.00 69.94 103 ASP A CA 1
ATOM 830 C C . ASP A 1 103 ? -16.680 -24.709 42.697 1.00 69.94 103 ASP A C 1
ATOM 832 O O . ASP A 1 103 ? -16.977 -25.872 42.409 1.00 69.94 103 ASP A O 1
ATOM 836 N N . LYS A 1 104 ? -17.472 -23.681 42.361 1.00 70.69 104 LYS A N 1
ATOM 837 C CA . LYS A 1 104 ? -18.823 -23.862 41.798 1.00 70.69 104 LYS A CA 1
ATOM 838 C C . LYS A 1 104 ? -19.148 -22.892 40.650 1.00 70.69 104 LYS A C 1
ATOM 840 O O . LYS A 1 104 ? -20.179 -22.216 40.672 1.00 70.69 104 LYS A O 1
ATOM 845 N N . PRO A 1 105 ? -18.355 -22.895 39.564 1.00 63.81 105 PRO A N 1
ATOM 846 C CA . PRO A 1 105 ? -18.462 -21.909 38.483 1.00 63.81 105 PRO A CA 1
ATOM 847 C C . PRO A 1 105 ? -19.849 -21.855 37.828 1.00 63.81 105 PRO A C 1
ATOM 849 O O . PRO A 1 105 ? -20.351 -20.788 37.495 1.00 63.81 105 PRO A O 1
ATOM 852 N N . ARG A 1 106 ? -20.517 -23.007 37.669 1.00 64.25 106 ARG A N 1
ATOM 853 C CA . ARG A 1 106 ? -21.846 -23.085 37.032 1.00 64.25 106 ARG A CA 1
ATOM 854 C C . ARG A 1 106 ? -22.981 -22.528 37.892 1.00 64.25 106 ARG A C 1
ATOM 856 O O . ARG A 1 106 ? -24.011 -22.160 37.337 1.00 64.25 106 ARG A O 1
ATOM 863 N N . GLN A 1 107 ? -22.821 -22.525 39.211 1.00 70.69 107 GLN A N 1
ATOM 864 C CA . GLN A 1 107 ? -23.872 -22.139 40.157 1.00 70.69 107 GLN A CA 1
ATOM 865 C C . GLN A 1 107 ? -23.789 -20.647 40.493 1.00 70.69 107 GLN A C 1
ATOM 867 O O . GLN A 1 107 ? -24.816 -20.017 40.710 1.00 70.69 107 GLN A O 1
ATOM 872 N N . CYS A 1 108 ? -22.596 -20.051 40.401 1.00 71.00 108 CYS A N 1
ATOM 873 C CA . CYS A 1 108 ? -22.390 -18.608 40.555 1.00 71.00 108 CYS A CA 1
ATOM 874 C C . CYS A 1 108 ? -22.986 -17.758 39.421 1.00 71.00 108 CYS A C 1
ATOM 876 O O . CYS A 1 108 ? -22.961 -16.532 39.475 1.00 71.00 108 CYS A O 1
ATOM 878 N N . MET A 1 109 ? -23.542 -18.398 38.390 1.00 67.69 109 MET A N 1
ATOM 879 C CA . MET A 1 109 ? -24.022 -17.727 37.186 1.00 67.69 109 MET A CA 1
ATOM 880 C C . MET A 1 109 ? -25.201 -16.781 37.405 1.00 67.69 109 MET A C 1
ATOM 882 O O . MET A 1 109 ? -25.363 -15.828 36.646 1.00 67.69 109 MET A O 1
ATOM 886 N N . SER A 1 110 ? -26.047 -17.061 38.396 1.00 71.62 110 SER A N 1
ATOM 887 C CA . SER A 1 110 ? -27.266 -16.288 38.652 1.00 71.62 110 SER A CA 1
ATOM 888 C C . SER A 1 110 ? -27.021 -14.981 39.406 1.00 71.62 110 SER A C 1
ATOM 890 O O . SER A 1 110 ? -27.951 -14.198 39.534 1.00 71.62 110 SER A O 1
ATOM 892 N N . PHE A 1 111 ? -25.810 -14.762 39.920 1.00 73.56 111 PHE A N 1
ATOM 893 C CA . PHE A 1 111 ? -25.444 -13.577 40.704 1.00 73.56 111 PHE A CA 1
ATOM 894 C C . PHE A 1 111 ? -24.063 -13.030 40.306 1.00 73.56 111 PHE A C 1
ATOM 896 O O . PHE A 1 111 ? -23.392 -12.356 41.084 1.00 73.56 111 PHE A O 1
ATOM 903 N N . ILE A 1 112 ? -23.607 -13.364 39.095 1.00 70.88 112 ILE A N 1
ATOM 904 C CA . ILE A 1 112 ? -22.268 -13.034 38.593 1.00 70.88 112 ILE A CA 1
ATOM 905 C C . ILE A 1 112 ? -22.047 -11.523 38.431 1.00 70.88 112 ILE A C 1
ATOM 907 O O . ILE A 1 112 ? -20.931 -11.036 38.570 1.00 70.88 112 ILE A O 1
ATOM 911 N N . ASP A 1 113 ? -23.130 -10.794 38.186 1.00 63.78 113 ASP A N 1
ATOM 912 C CA . ASP A 1 113 ? -23.230 -9.338 38.120 1.00 63.78 113 ASP A CA 1
ATOM 913 C C . ASP A 1 113 ? -22.983 -8.657 39.475 1.00 63.78 113 ASP A C 1
ATOM 915 O O . ASP A 1 113 ? -22.547 -7.511 39.520 1.00 63.78 113 ASP A O 1
ATOM 919 N N . LYS A 1 114 ? -23.187 -9.380 40.582 1.00 70.38 114 LYS A N 1
ATOM 920 C CA . LYS A 1 114 ? -22.959 -8.895 41.954 1.00 70.38 114 LYS A CA 1
ATOM 921 C C . LYS A 1 114 ? -21.554 -9.174 4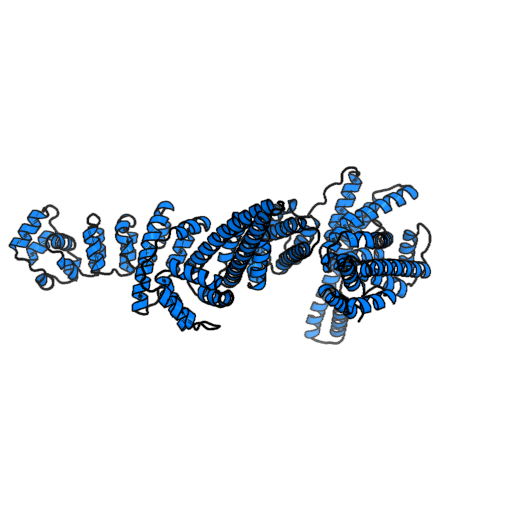2.484 1.00 70.38 114 LYS A C 1
ATOM 923 O O . LYS A 1 114 ? -21.244 -8.841 43.626 1.00 70.38 114 LYS A O 1
ATOM 928 N N . LEU A 1 115 ? -20.705 -9.826 41.693 1.00 72.38 115 LEU A N 1
ATOM 929 C CA . LEU A 1 115 ? -19.368 -10.240 42.103 1.00 72.38 115 LEU A CA 1
ATOM 930 C C . LEU A 1 115 ? -18.312 -9.326 41.450 1.00 72.38 115 LEU A C 1
ATOM 932 O O . LEU A 1 115 ? -17.932 -9.552 40.296 1.00 72.38 115 LEU A O 1
ATOM 936 N N . PRO A 1 116 ? -17.771 -8.331 42.178 1.00 58.19 116 PRO A N 1
ATOM 937 C CA . PRO A 1 116 ? -16.953 -7.265 41.593 1.00 58.19 116 PRO A CA 1
ATOM 938 C C . PRO A 1 116 ? -15.633 -7.750 40.978 1.00 58.19 116 PRO A C 1
ATOM 940 O O . PRO A 1 116 ? -15.043 -7.036 40.181 1.00 58.19 116 PRO A O 1
ATOM 943 N N . TYR A 1 117 ? -15.170 -8.962 41.308 1.00 62.66 117 TYR A N 1
ATOM 944 C CA . TYR A 1 117 ? -13.893 -9.505 40.832 1.00 62.66 117 TYR A CA 1
ATOM 945 C C . TYR A 1 117 ? -14.032 -10.678 39.849 1.00 62.66 117 TYR A C 1
ATOM 947 O O . TYR A 1 117 ? -13.043 -11.362 39.588 1.00 62.66 117 TYR A O 1
ATOM 955 N N . VAL A 1 118 ? -15.216 -10.950 39.279 1.00 64.38 118 VAL A N 1
ATOM 956 C CA . VAL A 1 118 ? -15.386 -12.103 38.362 1.00 64.38 118 VAL A CA 1
ATOM 957 C C . VAL A 1 118 ? -14.505 -12.017 37.127 1.00 64.38 118 VAL A C 1
ATOM 959 O O . VAL A 1 118 ? -13.959 -13.031 36.688 1.00 64.38 118 VAL A O 1
ATOM 962 N N . HIS A 1 119 ? -14.309 -10.813 36.596 1.00 58.72 119 HIS A N 1
ATOM 963 C CA . HIS A 1 119 ? -13.428 -10.595 35.454 1.00 58.72 119 HIS A CA 1
ATOM 964 C C . HIS A 1 119 ? -11.984 -11.063 35.736 1.00 58.72 119 HIS A C 1
ATOM 966 O O . HIS A 1 119 ? -11.260 -11.395 34.808 1.00 58.72 119 HIS A O 1
ATOM 972 N N . CYS A 1 120 ? -11.568 -11.210 37.001 1.00 57.09 120 CYS A N 1
ATOM 973 C CA . CYS A 1 120 ? -10.228 -11.669 37.381 1.00 57.09 120 CYS A CA 1
ATOM 974 C C . CYS A 1 120 ? -9.941 -13.168 37.157 1.00 57.09 120 CYS A C 1
ATOM 976 O O . CYS A 1 120 ? -8.796 -13.573 37.357 1.00 57.09 120 CYS A O 1
ATOM 978 N N . SER A 1 121 ? -10.914 -14.002 36.759 1.00 64.12 121 SER A N 1
ATOM 979 C CA . SER A 1 121 ? -10.725 -15.460 36.622 1.00 64.12 121 SER A CA 1
ATOM 980 C C . SER A 1 121 ? -10.697 -15.935 35.161 1.00 64.12 121 SER A C 1
ATOM 982 O O . SER A 1 121 ? -11.709 -16.343 34.593 1.00 64.12 121 SER A O 1
ATOM 984 N N . THR A 1 122 ? -9.515 -15.954 34.542 1.00 64.31 122 THR A N 1
ATOM 985 C CA . THR A 1 122 ? -9.318 -16.460 33.166 1.00 64.31 122 THR A CA 1
ATOM 986 C C . THR A 1 122 ? -9.669 -17.943 32.998 1.00 64.31 122 THR A C 1
ATOM 988 O O . THR A 1 122 ? -10.212 -18.332 31.963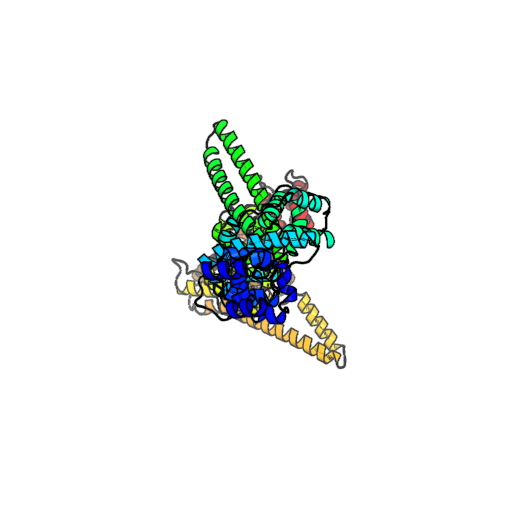 1.00 64.31 122 THR A O 1
ATOM 991 N N . GLU A 1 123 ? -9.421 -18.779 34.013 1.00 64.31 123 GLU A N 1
ATOM 992 C CA . GLU A 1 123 ? -9.766 -20.212 34.000 1.00 64.31 123 GLU A CA 1
ATOM 993 C C . GLU A 1 123 ? -11.274 -20.447 33.840 1.00 64.31 123 GLU A C 1
ATOM 995 O O . GLU A 1 123 ? -11.694 -21.317 33.069 1.00 64.31 123 GLU A O 1
ATOM 1000 N N . PHE A 1 124 ? -12.094 -19.628 34.504 1.00 68.25 124 PHE A N 1
ATOM 1001 C CA . PHE A 1 124 ? -13.547 -19.678 34.381 1.00 68.25 124 PHE A CA 1
ATOM 1002 C C . PHE A 1 124 ? -13.987 -19.399 32.937 1.00 68.25 124 PHE A C 1
ATOM 1004 O O . PHE A 1 124 ? -14.696 -20.217 32.346 1.00 68.25 124 PHE A O 1
ATOM 1011 N N . PHE A 1 125 ? -13.498 -18.316 32.326 1.00 66.81 125 PHE A N 1
ATOM 1012 C CA . PHE A 1 125 ? -13.853 -17.947 30.949 1.00 66.81 125 PHE A CA 1
ATOM 1013 C C . PHE A 1 125 ? -13.402 -18.970 29.914 1.00 66.81 125 PHE A C 1
ATOM 1015 O O . PHE A 1 125 ? -14.130 -19.269 28.960 1.00 66.81 125 PHE A O 1
ATOM 1022 N N . ASN A 1 126 ? -12.224 -19.558 30.117 1.00 68.31 126 ASN A N 1
ATOM 1023 C CA . ASN A 1 126 ? -11.698 -20.580 29.224 1.00 68.31 126 ASN A CA 1
ATOM 1024 C C . ASN A 1 126 ? -12.557 -21.851 29.235 1.00 68.31 126 ASN A C 1
ATOM 1026 O O . ASN A 1 126 ? -12.717 -22.458 28.177 1.00 68.31 126 ASN A O 1
ATOM 1030 N N . SER A 1 127 ? -13.196 -22.183 30.362 1.00 69.25 127 SER A N 1
ATOM 1031 C CA . SER A 1 127 ? -14.069 -23.360 30.499 1.00 69.25 127 SER A CA 1
ATOM 1032 C C . SER A 1 127 ? -15.449 -23.243 29.825 1.00 69.25 127 SER A C 1
ATOM 1034 O O . SER A 1 127 ? -16.127 -24.255 29.630 1.00 69.25 127 SER A O 1
ATOM 1036 N N . LEU A 1 128 ? -15.885 -22.030 29.465 1.00 69.94 128 LEU A N 1
ATOM 1037 C CA . LEU A 1 128 ? -17.191 -21.787 28.841 1.00 69.94 128 LEU A CA 1
ATOM 1038 C C . LEU A 1 128 ? -17.166 -22.113 27.339 1.00 69.94 128 LEU A C 1
ATOM 1040 O O . LEU A 1 128 ? -16.204 -21.785 26.641 1.00 69.94 128 LEU A O 1
ATOM 1044 N N . ASN A 1 129 ? -18.241 -22.712 26.819 1.00 75.12 129 ASN A N 1
ATOM 1045 C CA . ASN A 1 129 ? -18.455 -22.805 25.370 1.00 75.12 129 ASN A CA 1
ATOM 1046 C C . ASN A 1 129 ? -18.906 -21.442 24.800 1.00 75.12 129 ASN A C 1
ATOM 1048 O O . ASN A 1 129 ? -19.342 -20.575 25.554 1.00 75.12 129 ASN A O 1
ATOM 1052 N N . GLU A 1 130 ? -18.798 -21.239 23.483 1.00 71.50 130 GLU A N 1
ATOM 1053 C CA . GLU A 1 130 ? -19.049 -19.927 22.850 1.00 71.50 130 GLU A CA 1
ATOM 1054 C C . GLU A 1 130 ? -20.449 -19.366 23.124 1.00 71.50 130 GLU A C 1
ATOM 1056 O O . GLU A 1 130 ? -20.570 -18.228 23.569 1.00 71.50 130 GLU A O 1
ATOM 1061 N N . SER A 1 131 ? -21.506 -20.165 22.938 1.00 71.69 131 SER A N 1
ATOM 1062 C CA . SER A 1 131 ? -22.888 -19.704 23.140 1.00 71.69 131 SER A CA 1
ATOM 1063 C C . SER A 1 131 ? -23.125 -19.187 24.559 1.00 71.69 131 SER A C 1
ATOM 1065 O O . SER A 1 131 ? -23.803 -18.186 24.766 1.00 71.69 131 SER A O 1
ATOM 1067 N N . ARG A 1 132 ? -22.547 -19.869 25.554 1.00 71.75 132 ARG A N 1
ATOM 1068 C CA . ARG A 1 132 ? -22.688 -19.499 26.962 1.00 71.75 132 ARG A CA 1
ATOM 1069 C C . ARG A 1 132 ? -21.743 -18.365 27.332 1.00 71.75 132 ARG A C 1
ATOM 1071 O O . ARG A 1 132 ? -22.094 -17.561 28.179 1.00 71.75 132 ARG A O 1
ATOM 1078 N N . PHE A 1 133 ? -20.580 -18.259 26.692 1.00 77.75 133 PHE A N 1
ATOM 1079 C CA . PHE A 1 133 ? -19.691 -17.112 26.861 1.00 77.75 133 PHE A CA 1
ATOM 1080 C C . PHE A 1 133 ? -20.391 -15.799 26.486 1.00 77.75 133 PHE A C 1
ATOM 1082 O O . PHE A 1 133 ? -20.320 -14.857 27.265 1.00 77.75 133 PHE A O 1
ATOM 1089 N N . ILE A 1 134 ? -21.116 -15.758 25.362 1.00 75.06 134 ILE A N 1
ATOM 1090 C CA . ILE A 1 134 ? -21.832 -14.555 24.900 1.00 75.06 134 ILE A CA 1
ATOM 1091 C C . ILE A 1 134 ? -22.871 -14.090 25.934 1.00 75.06 134 ILE A C 1
ATOM 1093 O O . ILE A 1 134 ? -22.853 -12.932 26.344 1.00 75.06 134 ILE A O 1
ATOM 1097 N N . GLU A 1 135 ? -23.726 -14.998 26.422 1.00 73.25 135 GLU A N 1
ATOM 1098 C CA . GLU A 1 135 ? -24.742 -14.677 27.443 1.00 73.25 135 GLU A CA 1
ATOM 1099 C C . GLU A 1 135 ? -24.111 -14.088 28.719 1.00 73.25 135 GLU A C 1
ATOM 1101 O O . GLU A 1 135 ? -24.634 -13.160 29.339 1.00 73.25 135 GLU A O 1
ATOM 1106 N N . ILE A 1 136 ? -22.963 -14.634 29.113 1.00 74.44 136 ILE A N 1
ATOM 1107 C CA . ILE A 1 136 ? -22.250 -14.258 30.334 1.00 74.44 136 ILE A CA 1
ATOM 1108 C C . ILE A 1 136 ? -21.522 -12.931 30.156 1.00 74.44 136 ILE A C 1
ATOM 1110 O O . ILE A 1 136 ? -21.486 -12.118 31.080 1.00 74.44 136 ILE A O 1
ATOM 1114 N N . PHE A 1 137 ? -20.975 -12.698 28.967 1.00 79.75 137 PHE A N 1
ATOM 1115 C CA . PHE A 1 137 ? -20.271 -11.475 28.634 1.00 79.75 137 PHE A CA 1
ATOM 1116 C C . PHE A 1 137 ? -21.171 -10.248 28.793 1.00 79.75 137 PHE A C 1
ATOM 1118 O O . PHE A 1 137 ? -20.735 -9.271 29.388 1.00 79.75 137 PHE A O 1
ATOM 1125 N N . PHE A 1 138 ? -22.436 -10.305 28.364 1.00 80.88 138 PHE A N 1
ATOM 1126 C CA . PHE A 1 138 ? -23.357 -9.173 28.529 1.00 80.88 138 PHE A CA 1
ATOM 1127 C C . PHE A 1 138 ? -23.614 -8.821 29.995 1.00 80.88 138 PHE A C 1
ATOM 1129 O O . PHE A 1 138 ? -23.568 -7.648 30.355 1.00 80.88 138 PHE A O 1
ATOM 1136 N N . LYS A 1 139 ? -23.799 -9.827 30.860 1.00 75.62 139 LYS A N 1
ATOM 1137 C CA . LYS A 1 139 ? -23.954 -9.608 32.310 1.00 75.62 139 LYS A CA 1
ATOM 1138 C C . LYS A 1 139 ? -22.701 -8.976 32.919 1.00 75.62 139 LYS A C 1
ATOM 1140 O O . LYS A 1 139 ? -22.797 -8.068 33.739 1.00 75.62 139 LYS A O 1
ATOM 1145 N N . LEU A 1 140 ? -21.524 -9.429 32.489 1.00 76.19 140 LEU A N 1
ATOM 1146 C CA . LEU A 1 140 ? -20.246 -8.891 32.953 1.00 76.19 140 LEU A CA 1
ATOM 1147 C C . LEU A 1 140 ? -19.967 -7.488 32.428 1.00 76.19 140 LEU A C 1
ATOM 1149 O O . LEU A 1 140 ? -19.421 -6.679 33.167 1.00 76.19 140 LEU A O 1
ATOM 1153 N N . TYR A 1 141 ? -20.370 -7.180 31.199 1.00 80.19 141 TYR A N 1
ATOM 1154 C CA . TYR A 1 141 ? -20.286 -5.836 30.642 1.00 80.19 141 TYR A CA 1
ATOM 1155 C C . TYR A 1 141 ? -21.145 -4.849 31.444 1.00 80.19 141 TYR A C 1
ATOM 1157 O O . TYR A 1 141 ? -20.668 -3.775 31.805 1.00 80.19 141 TYR A O 1
ATOM 1165 N N . THR A 1 142 ? -22.378 -5.223 31.808 1.00 77.75 142 THR A N 1
ATOM 1166 C CA . THR A 1 142 ? -23.226 -4.380 32.666 1.00 77.75 142 THR A CA 1
ATOM 1167 C C . THR A 1 142 ? -22.591 -4.151 34.039 1.00 77.75 142 THR A C 1
ATOM 1169 O O . THR A 1 142 ? -22.541 -3.013 34.504 1.00 77.75 142 THR A O 1
ATOM 1172 N N . ALA A 1 143 ? -22.054 -5.202 34.666 1.00 72.62 143 ALA A N 1
ATOM 1173 C CA . ALA A 1 143 ? -21.360 -5.087 35.949 1.00 72.62 143 ALA A CA 1
ATOM 1174 C C . ALA A 1 143 ? -20.093 -4.218 35.851 1.00 72.62 143 ALA A C 1
ATOM 1176 O O . ALA A 1 143 ? -19.829 -3.396 36.726 1.00 72.62 143 ALA A O 1
ATOM 1177 N N . TYR A 1 144 ? -19.338 -4.351 34.759 1.00 76.81 144 TYR A N 1
ATOM 1178 C CA . TYR A 1 144 ? -18.170 -3.523 34.469 1.00 76.81 144 TYR A CA 1
ATOM 1179 C C . TYR A 1 144 ? -18.530 -2.041 34.377 1.00 76.81 144 TYR A C 1
ATOM 1181 O O . TYR A 1 144 ? -17.896 -1.226 35.038 1.00 76.81 144 TYR A O 1
ATOM 1189 N N . CYS A 1 145 ? -19.596 -1.701 33.653 1.00 77.94 145 CYS A N 1
ATOM 1190 C CA . CYS A 1 145 ? -20.081 -0.327 33.530 1.00 77.94 145 CYS A CA 1
ATOM 1191 C C . CYS A 1 145 ? -20.505 0.266 34.887 1.00 77.94 145 CYS A C 1
ATOM 1193 O O . CYS A 1 145 ? -20.164 1.402 35.224 1.00 77.94 145 CYS A O 1
ATOM 1195 N N . GLN A 1 146 ? -21.207 -0.524 35.708 1.00 75.12 146 GLN A N 1
ATOM 1196 C CA . GLN A 1 146 ? -21.598 -0.125 37.066 1.00 75.12 146 GLN A CA 1
ATOM 1197 C C . GLN A 1 146 ? -20.380 0.113 37.968 1.00 75.12 146 GLN A C 1
ATOM 1199 O O . GLN A 1 146 ? -20.342 1.080 38.730 1.00 75.12 146 GLN A O 1
ATOM 1204 N N . PHE A 1 147 ? -19.367 -0.747 37.863 1.00 71.75 147 PHE A N 1
ATOM 1205 C CA . PHE A 1 147 ? -18.109 -0.589 38.584 1.00 71.75 147 PHE A CA 1
ATOM 1206 C C . PHE A 1 147 ? -17.317 0.631 38.089 1.00 71.75 147 PHE A C 1
ATOM 1208 O O . PHE A 1 147 ? -16.768 1.371 38.904 1.00 71.75 147 PHE A O 1
ATOM 1215 N N . GLY A 1 148 ? -17.340 0.892 36.778 1.00 74.31 148 GLY A N 1
ATOM 1216 C CA . GLY A 1 148 ? -16.897 2.130 36.133 1.00 74.31 148 GLY A CA 1
ATOM 1217 C C . GLY A 1 148 ? -17.394 3.370 36.866 1.00 74.31 148 GLY A C 1
ATOM 1218 O O . GLY A 1 148 ? -16.611 4.180 37.363 1.00 74.31 148 GLY A O 1
ATOM 1219 N N . GLU A 1 149 ? -18.711 3.458 37.025 1.00 74.00 149 GLU A N 1
ATOM 1220 C CA . GLU A 1 149 ? -19.370 4.597 37.662 1.00 74.00 149 GLU A CA 1
ATOM 1221 C C . GLU A 1 149 ? -19.026 4.732 39.159 1.00 74.00 149 GLU A C 1
ATOM 1223 O O . GLU A 1 149 ? -18.825 5.845 39.658 1.00 74.00 149 GLU A O 1
ATOM 1228 N N . LEU A 1 150 ? -18.903 3.618 39.889 1.00 70.25 150 LEU A N 1
ATOM 1229 C CA . LEU A 1 150 ? -18.480 3.622 41.297 1.00 70.25 150 LEU A CA 1
ATOM 1230 C C . LEU A 1 150 ? -17.034 4.115 41.468 1.00 70.25 150 LEU A C 1
ATOM 1232 O O . LEU A 1 150 ? -16.741 4.919 42.362 1.00 70.25 150 LEU A O 1
ATOM 1236 N N . ASN A 1 151 ? -16.130 3.675 40.597 1.00 70.00 151 ASN A N 1
ATOM 1237 C CA . ASN A 1 151 ? -14.723 4.055 40.664 1.00 70.00 151 ASN A CA 1
ATOM 1238 C C . ASN A 1 151 ? -14.488 5.488 40.211 1.00 70.00 151 ASN A C 1
ATOM 1240 O O . ASN A 1 151 ? -13.732 6.210 40.855 1.00 70.00 151 ASN A O 1
ATOM 1244 N N . ARG A 1 152 ? -15.214 5.954 39.192 1.00 76.25 152 ARG A N 1
ATOM 1245 C CA . ARG A 1 152 ? -15.208 7.363 38.782 1.00 76.25 152 ARG A CA 1
ATOM 1246 C C . ARG A 1 152 ? -15.592 8.287 39.940 1.00 76.25 152 ARG A C 1
ATOM 1248 O O . ARG A 1 152 ? -14.953 9.313 40.153 1.00 76.25 152 ARG A O 1
ATOM 1255 N N . ARG A 1 153 ? -16.604 7.920 40.738 1.00 74.12 153 ARG A N 1
ATOM 1256 C CA . ARG A 1 153 ? -17.018 8.695 41.928 1.00 74.12 153 ARG A CA 1
ATOM 1257 C C . ARG A 1 153 ? -15.967 8.710 43.039 1.00 74.12 153 ARG A C 1
ATOM 1259 O O . ARG A 1 153 ? -15.915 9.670 43.801 1.00 74.12 153 ARG A O 1
ATOM 1266 N N . SER A 1 154 ? -15.158 7.659 43.140 1.00 66.69 154 SER A N 1
ATOM 1267 C CA . SER A 1 154 ? -14.113 7.509 44.163 1.00 66.69 154 SER A CA 1
ATOM 1268 C C . SER A 1 154 ? -12.698 7.830 43.660 1.00 66.69 154 SER A C 1
ATOM 1270 O O . SER A 1 154 ? -11.754 7.781 44.445 1.00 66.69 154 SER A O 1
ATOM 1272 N N . ASN A 1 155 ? -12.556 8.197 42.382 1.00 67.06 155 ASN A N 1
ATOM 1273 C CA . ASN A 1 155 ? -11.300 8.467 41.684 1.00 67.06 155 ASN A CA 1
ATOM 1274 C C . ASN A 1 155 ? -10.268 7.325 41.797 1.00 67.06 155 ASN A C 1
ATOM 1276 O O . ASN A 1 155 ? -9.078 7.563 42.012 1.00 67.06 155 ASN A O 1
ATOM 1280 N N . THR A 1 156 ? -10.731 6.076 41.694 1.00 62.12 156 THR A N 1
ATOM 1281 C CA . THR A 1 156 ? -9.884 4.875 41.757 1.00 62.12 156 THR A CA 1
ATOM 1282 C C . THR A 1 156 ? -9.687 4.250 40.367 1.00 62.12 156 THR A C 1
ATOM 1284 O O . THR A 1 156 ? -10.619 4.241 39.565 1.00 62.12 156 THR A O 1
ATOM 1287 N N . PRO A 1 157 ? -8.483 3.744 40.033 1.00 61.75 157 PRO A N 1
ATOM 1288 C CA . PRO A 1 157 ? -8.218 3.141 38.726 1.00 61.75 157 PRO A CA 1
ATOM 1289 C C . PRO A 1 157 ? -8.811 1.729 38.611 1.00 61.75 157 PRO A C 1
ATOM 1291 O O . PRO A 1 157 ? -8.807 0.960 39.577 1.00 61.75 157 PRO A O 1
ATOM 1294 N N . ILE A 1 158 ? -9.265 1.366 37.409 1.00 65.56 158 ILE A N 1
ATOM 1295 C CA . ILE A 1 158 ? -9.815 0.039 37.096 1.00 65.56 158 ILE A CA 1
ATOM 1296 C C . ILE A 1 158 ? -8.729 -0.816 36.447 1.00 65.56 158 ILE A C 1
ATOM 1298 O O . ILE A 1 158 ? -7.997 -0.359 35.580 1.00 65.56 158 ILE A O 1
ATOM 1302 N N . GLN A 1 159 ? -8.605 -2.078 36.865 1.00 62.00 159 GLN A N 1
ATOM 1303 C CA . GLN A 1 159 ? -7.736 -3.041 36.186 1.00 62.00 159 GLN A CA 1
ATOM 1304 C C . GLN A 1 159 ? -8.516 -3.789 35.103 1.00 62.00 159 GLN A C 1
ATOM 1306 O O . GLN A 1 159 ? -9.284 -4.708 35.386 1.00 62.00 159 GLN A O 1
ATOM 1311 N N . THR A 1 160 ? -8.261 -3.419 33.860 1.00 64.94 160 THR A N 1
ATOM 1312 C CA . THR A 1 160 ? -9.061 -3.754 32.672 1.00 64.94 160 THR A CA 1
ATOM 1313 C C . THR A 1 160 ? -8.437 -4.820 31.769 1.00 64.94 160 THR A C 1
ATOM 1315 O O . THR A 1 160 ? -9.158 -5.479 31.023 1.00 64.94 160 THR A O 1
ATOM 1318 N N . HIS A 1 161 ? -7.137 -5.107 31.939 1.00 64.94 161 HIS A N 1
ATOM 1319 C CA . HIS A 1 161 ? -6.366 -6.169 31.250 1.00 64.94 161 HIS A CA 1
ATOM 1320 C C . HIS A 1 161 ? -7.031 -7.562 31.236 1.00 64.94 161 HIS A C 1
ATOM 1322 O O . HIS A 1 161 ? -6.643 -8.473 30.507 1.00 64.94 161 HIS A O 1
ATOM 1328 N N . LEU A 1 162 ? -8.022 -7.762 32.096 1.00 62.00 162 LEU A N 1
ATOM 1329 C CA . LEU A 1 162 ? -8.799 -8.980 32.229 1.00 62.00 162 LEU A CA 1
ATOM 1330 C C . LEU A 1 162 ? -9.943 -9.077 31.209 1.00 62.00 162 LEU A C 1
ATOM 1332 O O . LEU A 1 162 ? -10.198 -10.170 30.705 1.00 62.00 162 LEU A O 1
ATOM 1336 N N . PHE A 1 163 ? -10.573 -7.953 30.849 1.00 69.75 163 PHE A N 1
ATOM 1337 C CA . PHE A 1 163 ? -11.558 -7.886 29.762 1.00 69.75 163 PHE A CA 1
ATOM 1338 C C . PHE A 1 163 ? -10.900 -8.113 28.400 1.00 69.75 163 PHE A C 1
ATOM 1340 O O . PHE A 1 163 ? -11.445 -8.849 27.573 1.00 69.75 163 PHE A O 1
ATOM 1347 N N . ASP A 1 164 ? -9.683 -7.596 28.212 1.00 70.44 164 ASP A N 1
ATOM 1348 C CA . ASP A 1 164 ? -8.856 -7.876 27.033 1.00 70.44 164 ASP A CA 1
ATOM 1349 C C . ASP A 1 164 ? -8.700 -9.384 26.806 1.00 70.44 164 ASP A C 1
ATOM 1351 O O . ASP A 1 164 ? -9.001 -9.899 25.726 1.00 70.44 164 ASP A O 1
ATOM 1355 N N . ASN A 1 165 ? -8.310 -10.117 27.853 1.00 68.25 165 ASN A N 1
ATOM 1356 C CA . ASN A 1 165 ? -8.136 -11.569 27.796 1.00 68.25 165 ASN A CA 1
ATOM 1357 C C . ASN A 1 165 ? -9.439 -12.319 27.478 1.00 68.25 165 ASN A C 1
ATOM 1359 O O . ASN A 1 165 ? -9.406 -13.333 26.779 1.00 68.25 165 ASN A O 1
ATOM 1363 N N . MET A 1 166 ? -10.585 -11.831 27.964 1.00 71.31 166 MET A N 1
ATOM 1364 C CA . MET A 1 166 ? -11.890 -12.438 27.685 1.00 71.31 166 MET A CA 1
ATOM 1365 C C . MET A 1 166 ? -12.272 -12.302 26.211 1.00 71.31 166 MET A C 1
ATOM 1367 O O . MET A 1 166 ? -12.634 -13.290 25.571 1.00 71.31 166 MET A O 1
ATOM 1371 N N . VAL A 1 167 ? -12.166 -11.092 25.659 1.00 73.94 167 VAL A N 1
ATOM 1372 C CA . VAL A 1 167 ? -12.513 -10.809 24.259 1.00 73.94 167 VAL A CA 1
ATOM 1373 C C . VAL A 1 167 ? -11.536 -11.505 23.306 1.00 73.94 167 VAL A C 1
ATOM 1375 O O . VAL A 1 167 ? -11.939 -11.974 22.238 1.00 73.94 167 VAL A O 1
ATOM 1378 N N . CYS A 1 168 ? -10.269 -11.662 23.712 1.00 69.62 168 CYS A N 1
ATOM 1379 C CA . CYS A 1 168 ? -9.241 -12.325 22.913 1.00 69.62 168 CYS A CA 1
ATOM 1380 C C . CYS A 1 168 ? -9.563 -13.783 22.543 1.00 69.62 168 CYS A C 1
ATOM 1382 O O . CYS A 1 168 ? -9.087 -14.257 21.511 1.00 69.62 168 CYS A O 1
ATOM 1384 N N . LYS A 1 169 ? -10.413 -14.469 23.321 1.00 71.31 169 LYS A N 1
ATOM 1385 C CA . LYS A 1 169 ? -10.871 -15.840 23.039 1.00 71.31 169 LYS A CA 1
ATOM 1386 C C . LYS A 1 169 ? -11.714 -15.945 21.762 1.00 71.31 169 LYS A C 1
ATOM 1388 O O . LYS A 1 169 ? -11.735 -17.003 21.136 1.00 71.31 169 LYS A O 1
ATOM 1393 N N . LEU A 1 170 ? -12.411 -14.878 21.377 1.00 75.38 170 LEU A N 1
ATOM 1394 C CA . LEU A 1 170 ? -13.274 -14.880 20.199 1.00 75.38 170 LEU A CA 1
ATOM 1395 C C . LEU A 1 170 ? -12.502 -14.510 18.933 1.00 75.38 170 LEU A C 1
ATOM 1397 O O . LEU A 1 170 ? -11.642 -13.621 18.945 1.00 75.38 170 LEU A O 1
ATOM 1401 N N . SER A 1 171 ? -12.877 -15.144 17.819 1.00 81.19 171 SER A N 1
ATOM 1402 C CA . SER A 1 171 ? -12.496 -14.669 16.486 1.00 81.19 171 SER A CA 1
ATOM 1403 C C . SER A 1 171 ? -13.034 -13.253 16.264 1.00 81.19 171 SER A C 1
ATOM 1405 O O . SER A 1 171 ? -14.068 -12.888 16.821 1.00 81.19 171 SER A O 1
ATOM 1407 N N . ILE A 1 172 ? -12.370 -12.444 15.436 1.00 83.44 172 ILE A N 1
ATOM 1408 C CA . ILE A 1 172 ? -12.822 -11.066 15.183 1.00 83.44 172 ILE A CA 1
ATOM 1409 C C . ILE A 1 172 ? -14.242 -11.034 14.608 1.00 83.44 172 ILE A C 1
ATOM 1411 O O . ILE A 1 172 ? -15.043 -10.199 15.013 1.00 83.44 172 ILE A O 1
ATOM 1415 N N . LYS A 1 173 ? -14.590 -11.991 13.741 1.00 79.94 173 LYS A N 1
ATOM 1416 C CA . LYS A 1 173 ? -15.957 -12.128 13.226 1.00 79.94 173 LYS A CA 1
ATOM 1417 C C . LYS A 1 173 ? -16.980 -12.281 14.360 1.00 79.94 173 LYS A C 1
ATOM 1419 O O . LYS A 1 173 ? -17.991 -11.590 14.356 1.00 79.94 173 LYS A O 1
ATOM 1424 N N . ASN A 1 174 ? -16.680 -13.116 15.356 1.00 80.56 174 ASN A N 1
ATOM 1425 C CA . ASN A 1 174 ? -17.558 -13.321 16.513 1.00 80.56 174 ASN A CA 1
ATOM 1426 C C . ASN A 1 174 ? -17.548 -12.109 17.460 1.00 80.56 174 ASN A C 1
ATOM 1428 O O . ASN A 1 174 ? -18.548 -11.840 18.117 1.00 80.56 174 ASN A O 1
ATOM 1432 N N . ARG A 1 175 ? -16.446 -11.345 17.522 1.00 85.50 175 ARG A N 1
ATOM 1433 C CA . ARG A 1 175 ? -16.403 -10.072 18.262 1.00 85.50 175 ARG A CA 1
ATOM 1434 C C . ARG A 1 175 ? -17.318 -9.021 17.639 1.00 85.50 175 ARG A C 1
ATOM 1436 O O . ARG A 1 175 ? -17.976 -8.318 18.392 1.00 85.50 175 ARG A O 1
ATOM 1443 N N . ILE A 1 176 ? -17.392 -8.941 16.306 1.00 83.44 176 ILE A N 1
ATOM 1444 C CA . ILE A 1 176 ? -18.312 -8.019 15.615 1.00 83.44 176 ILE A CA 1
ATOM 1445 C C . ILE A 1 176 ? -19.755 -8.288 16.044 1.00 83.44 176 ILE A C 1
ATOM 1447 O O . ILE A 1 176 ? -20.448 -7.373 16.484 1.00 83.44 176 ILE A O 1
ATOM 1451 N N . GLU A 1 177 ? -20.169 -9.554 15.989 1.00 81.81 177 GLU A N 1
ATOM 1452 C CA . GLU A 1 177 ? -21.509 -9.977 16.402 1.00 81.81 177 GLU A CA 1
ATOM 1453 C C . GLU A 1 177 ? -21.752 -9.726 17.899 1.00 81.81 177 GLU A C 1
ATOM 1455 O O . GLU A 1 177 ? -22.794 -9.193 18.278 1.00 81.81 177 GLU A O 1
ATOM 1460 N N . LEU A 1 178 ? -20.780 -10.040 18.762 1.00 85.31 178 LEU A N 1
ATOM 1461 C CA . LEU A 1 178 ? -20.878 -9.787 20.201 1.00 85.31 178 LEU A CA 1
ATOM 1462 C C . LEU A 1 178 ? -21.077 -8.295 20.508 1.00 85.31 178 LEU A C 1
ATOM 1464 O O . LEU A 1 178 ? -21.953 -7.932 21.290 1.00 85.31 178 LEU A O 1
ATOM 1468 N N . PHE A 1 179 ? -20.255 -7.434 19.910 1.00 88.69 179 PHE A N 1
ATOM 1469 C CA . PHE A 1 179 ? -20.245 -6.002 20.195 1.00 88.69 179 PHE A CA 1
ATOM 1470 C C . PHE A 1 179 ? -21.475 -5.267 19.671 1.00 88.69 179 PHE A C 1
ATOM 1472 O O . PHE A 1 179 ? -21.929 -4.302 20.288 1.00 88.69 179 PHE A O 1
ATOM 1479 N N . GLU A 1 180 ? -22.063 -5.746 18.579 1.00 83.94 180 GLU A N 1
ATOM 1480 C CA . GLU A 1 180 ? -23.337 -5.241 18.076 1.00 83.94 180 GLU A CA 1
ATOM 1481 C C . GLU A 1 180 ? -24.453 -5.367 19.126 1.00 83.94 180 GLU A C 1
ATOM 1483 O O . GLU A 1 180 ? -25.191 -4.408 19.382 1.00 83.94 180 GLU A O 1
ATOM 1488 N N . HIS A 1 181 ? -24.503 -6.516 19.801 1.00 86.06 181 HIS A N 1
ATOM 1489 C CA . HIS A 1 181 ? -25.539 -6.880 20.767 1.00 86.06 181 HIS A CA 1
ATOM 1490 C C . HIS A 1 181 ? -25.228 -6.454 22.210 1.00 86.06 181 HIS A C 1
ATOM 1492 O O . HIS A 1 181 ? -25.954 -6.836 23.128 1.00 86.06 181 HIS A O 1
ATOM 1498 N N . LEU A 1 182 ? -24.176 -5.655 22.431 1.00 86.50 182 LEU A N 1
ATOM 1499 C CA . LEU A 1 182 ? -23.885 -5.096 23.752 1.00 86.50 182 LEU A CA 1
ATOM 1500 C C . LEU A 1 182 ? -25.101 -4.321 24.292 1.00 86.50 182 LEU A C 1
ATOM 1502 O O . LEU A 1 182 ? -25.636 -3.483 23.555 1.00 86.50 182 LEU A O 1
ATOM 1506 N N . PRO A 1 183 ? -25.530 -4.571 25.544 1.00 81.81 183 PRO A N 1
ATOM 1507 C CA . PRO A 1 183 ? -26.667 -3.872 26.127 1.00 81.81 183 PRO A CA 1
ATOM 1508 C C . PRO A 1 183 ? -26.342 -2.387 26.305 1.00 81.81 183 PRO A C 1
ATOM 1510 O O . PRO A 1 183 ? -25.206 -2.038 26.621 1.00 81.81 183 PRO A O 1
ATOM 1513 N N . GLU A 1 184 ? -27.340 -1.527 26.116 1.00 75.81 184 GLU A N 1
ATOM 1514 C CA . GLU A 1 184 ? -27.201 -0.103 26.425 1.00 75.81 184 GLU A CA 1
ATOM 1515 C C . GLU A 1 184 ? -27.089 0.085 27.937 1.00 75.81 184 GLU A C 1
ATOM 1517 O O . GLU A 1 184 ? -27.855 -0.514 28.704 1.00 75.81 184 GLU A O 1
ATOM 1522 N N . THR A 1 185 ? -26.144 0.910 28.379 1.00 71.25 185 THR A N 1
ATOM 1523 C CA . THR A 1 185 ? -26.024 1.252 29.795 1.00 71.25 185 THR A CA 1
ATOM 1524 C C . THR A 1 185 ? -26.680 2.604 30.083 1.00 71.25 185 THR A C 1
ATOM 1526 O O . THR A 1 185 ? -26.352 3.616 29.460 1.00 71.25 185 THR A O 1
ATOM 1529 N N . PRO A 1 186 ? -27.634 2.666 31.034 1.00 58.66 186 PRO A N 1
ATOM 1530 C CA . PRO A 1 186 ? -28.339 3.896 31.364 1.00 58.66 186 PRO A CA 1
ATOM 1531 C C . PRO A 1 186 ? -27.444 4.767 32.245 1.00 58.66 186 PRO A C 1
ATOM 1533 O O . PRO A 1 186 ? -27.565 4.787 33.468 1.00 58.66 186 PRO A O 1
ATOM 1536 N N . ILE A 1 187 ? -26.505 5.472 31.628 1.00 63.00 187 ILE A N 1
ATOM 1537 C CA . ILE A 1 187 ? -25.687 6.460 32.323 1.00 63.00 187 ILE A CA 1
ATOM 1538 C C . ILE A 1 187 ? -26.323 7.826 32.087 1.00 63.00 187 ILE A C 1
ATOM 1540 O O . ILE A 1 187 ? -26.406 8.322 30.961 1.00 63.00 187 ILE A O 1
ATOM 1544 N N . GLU A 1 188 ? -26.777 8.459 33.163 1.00 60.56 188 GLU A N 1
ATOM 1545 C CA . GLU A 1 188 ? -27.249 9.837 33.103 1.00 60.56 188 GLU A CA 1
ATOM 1546 C C . GLU A 1 188 ? -26.084 10.785 32.758 1.00 60.56 188 GLU A C 1
ATOM 1548 O O . GLU A 1 188 ? -25.050 10.795 33.424 1.00 60.56 188 GLU A O 1
ATOM 1553 N N . ASN A 1 189 ? -26.280 11.656 31.761 1.00 66.12 189 ASN A N 1
ATOM 1554 C CA . ASN A 1 189 ? -25.373 12.750 31.373 1.00 66.12 189 ASN A CA 1
ATOM 1555 C C . ASN A 1 189 ? -24.046 12.379 30.673 1.00 66.12 189 ASN A C 1
ATOM 1557 O O . ASN A 1 189 ? -23.182 13.255 30.562 1.00 66.12 189 ASN A O 1
ATOM 1561 N N . THR A 1 190 ? -23.884 11.171 30.125 1.00 66.69 190 THR A N 1
ATOM 1562 C CA . THR A 1 190 ? -22.675 10.757 29.372 1.00 66.69 190 THR A CA 1
ATOM 1563 C C . THR A 1 190 ? -22.307 11.746 28.272 1.00 66.69 190 THR A C 1
ATOM 1565 O O . THR A 1 190 ? -21.181 12.229 28.208 1.00 66.69 190 THR A O 1
ATOM 1568 N N . GLU A 1 191 ? -23.285 12.161 27.468 1.00 66.25 191 GLU A N 1
ATOM 1569 C CA . GLU A 1 191 ? -23.072 13.122 26.384 1.00 66.25 191 GLU A CA 1
ATOM 1570 C C . GLU A 1 191 ? -22.565 14.485 26.895 1.00 66.25 191 GLU A C 1
ATOM 1572 O O . GLU A 1 191 ? -21.649 15.082 26.328 1.00 66.25 191 GLU A O 1
ATOM 1577 N N . LEU A 1 192 ? -23.118 14.982 28.008 1.00 74.25 192 LEU A N 1
ATOM 1578 C CA . LEU A 1 192 ? -22.684 16.240 28.622 1.00 74.25 192 LEU A CA 1
ATOM 1579 C C . LEU A 1 192 ? -21.270 16.134 29.198 1.00 74.25 192 LEU A C 1
ATOM 1581 O O . LEU A 1 192 ? -20.510 17.103 29.114 1.00 74.25 192 LEU A O 1
ATOM 1585 N N . MET A 1 193 ? -20.913 14.985 29.772 1.00 73.50 193 MET A N 1
ATOM 1586 C CA . MET A 1 193 ? -19.569 14.717 30.285 1.00 73.50 193 MET A CA 1
ATOM 1587 C C . MET A 1 193 ? -18.547 14.684 29.149 1.00 73.50 193 MET A C 1
ATOM 1589 O O . MET A 1 193 ? -17.576 15.440 29.186 1.00 73.50 193 MET A O 1
ATOM 1593 N N . ILE A 1 194 ? -18.818 13.923 28.088 1.00 72.62 194 ILE A N 1
ATOM 1594 C CA . ILE A 1 194 ? -17.947 13.852 26.913 1.00 72.62 194 ILE A CA 1
ATOM 1595 C C . ILE A 1 194 ? -17.806 15.232 26.253 1.00 72.62 194 ILE A C 1
ATOM 1597 O O . ILE A 1 194 ? -16.695 15.673 25.965 1.00 72.62 194 ILE A O 1
ATOM 1601 N N . ARG A 1 195 ? -18.908 15.981 26.078 1.00 73.31 195 ARG A N 1
ATOM 1602 C CA . ARG A 1 195 ? -18.871 17.357 25.544 1.00 73.31 195 ARG A CA 1
ATOM 1603 C C . ARG A 1 195 ? -18.020 18.291 26.398 1.00 73.31 195 ARG A C 1
ATOM 1605 O O . ARG A 1 195 ? -17.356 19.169 25.849 1.00 73.31 195 ARG A O 1
ATOM 1612 N N . ARG A 1 196 ? -18.040 18.150 27.729 1.00 75.81 196 ARG A N 1
ATOM 1613 C CA . ARG A 1 196 ? -17.171 18.935 28.623 1.00 75.81 196 ARG A CA 1
ATOM 1614 C C . ARG A 1 196 ? -15.707 18.586 28.405 1.00 75.81 196 ARG A C 1
ATOM 1616 O O . ARG A 1 196 ? -14.903 19.507 28.317 1.00 75.81 196 ARG A O 1
ATOM 1623 N N . ILE A 1 197 ? -15.378 17.303 28.283 1.00 72.12 197 ILE A N 1
ATOM 1624 C CA . ILE A 1 197 ? -14.005 16.856 28.044 1.00 72.12 197 ILE A CA 1
ATOM 1625 C C . ILE A 1 197 ? -13.533 17.341 26.666 1.00 72.12 197 ILE A C 1
ATOM 1627 O O . ILE A 1 197 ? -12.517 18.026 26.585 1.00 72.12 197 ILE A O 1
ATOM 1631 N N . PHE A 1 198 ? -14.314 17.146 25.598 1.00 71.50 198 PHE A N 1
ATOM 1632 C CA . PHE A 1 198 ? -13.945 17.624 24.260 1.00 71.50 198 PHE A CA 1
ATOM 1633 C C . PHE A 1 198 ? -13.809 19.136 24.146 1.00 71.50 198 PHE A C 1
ATOM 1635 O O . PHE A 1 198 ? -12.937 19.604 23.424 1.00 71.50 198 PHE A O 1
ATOM 1642 N N . LYS A 1 199 ? -14.610 19.917 24.880 1.00 73.88 199 LYS A N 1
ATOM 1643 C CA . LYS A 1 199 ? -14.434 21.377 24.939 1.00 73.88 199 LYS A CA 1
ATOM 1644 C C . LYS A 1 199 ? -13.116 21.798 25.591 1.00 73.88 199 LYS A C 1
ATOM 1646 O O . LYS A 1 199 ? -12.648 22.899 25.318 1.00 73.88 199 LYS A O 1
ATOM 1651 N N . LYS A 1 200 ? -12.555 20.971 26.477 1.00 71.75 200 LYS A N 1
ATOM 1652 C CA . LYS A 1 200 ? -11.269 21.231 27.138 1.00 71.75 200 LYS A CA 1
ATOM 1653 C C . LYS A 1 200 ? -10.079 20.727 26.315 1.00 71.75 200 LYS A C 1
ATOM 1655 O O . LYS A 1 200 ? -8.971 21.227 26.507 1.00 71.75 200 LYS A O 1
ATOM 1660 N N . ILE A 1 201 ? -10.283 19.741 25.438 1.00 68.44 201 ILE A N 1
ATOM 1661 C CA . ILE A 1 201 ? -9.217 19.181 24.606 1.00 68.44 201 ILE A CA 1
ATOM 1662 C C . ILE A 1 201 ? -8.924 20.144 23.446 1.00 68.44 201 ILE A C 1
ATOM 1664 O O . ILE A 1 201 ? -9.764 20.376 22.579 1.00 68.44 201 ILE A O 1
ATOM 1668 N N . GLY A 1 202 ? -7.718 20.718 23.452 1.00 64.19 202 GLY A N 1
ATOM 1669 C CA . GLY A 1 202 ? -7.192 21.526 22.351 1.00 64.19 202 GLY A CA 1
ATOM 1670 C C . GLY A 1 202 ? -6.596 20.656 21.238 1.00 64.19 202 GLY A C 1
ATOM 1671 O O . GLY A 1 202 ? -7.135 19.616 20.872 1.00 64.19 202 GLY A O 1
ATOM 1672 N N . THR A 1 203 ? -5.443 21.056 20.699 1.00 60.00 203 THR A N 1
ATOM 1673 C CA . THR A 1 203 ? -4.685 20.240 19.730 1.00 60.00 203 THR A CA 1
ATOM 1674 C C . THR A 1 203 ? -4.048 18.995 20.351 1.00 60.00 203 THR A C 1
ATOM 1676 O O . THR A 1 203 ? -3.800 18.019 19.646 1.00 60.00 203 THR A O 1
ATOM 1679 N N . GLU A 1 204 ? -3.789 19.009 21.661 1.00 61.16 204 GLU A N 1
ATOM 1680 C CA . GLU A 1 204 ? -3.312 17.855 22.424 1.00 61.16 204 GLU A CA 1
ATOM 1681 C C . GLU A 1 204 ? -4.104 17.723 23.724 1.00 61.16 204 GLU A C 1
ATOM 1683 O O . GLU A 1 204 ? -4.403 18.724 24.377 1.00 61.16 204 GLU A O 1
ATOM 1688 N N . ALA A 1 205 ? -4.456 16.486 24.080 1.00 65.31 205 ALA A N 1
ATOM 1689 C CA . ALA A 1 205 ? -5.064 16.178 25.368 1.00 65.31 205 ALA A CA 1
ATOM 1690 C C . ALA A 1 205 ? -3.965 16.055 26.434 1.00 65.31 205 ALA A C 1
ATOM 1692 O O . ALA A 1 205 ? -2.989 15.332 26.211 1.00 65.31 205 ALA A O 1
ATOM 1693 N N . SER A 1 206 ? -4.120 16.727 27.578 1.00 74.06 206 SER A N 1
ATOM 1694 C CA . SER A 1 206 ? -3.230 16.530 28.732 1.00 74.06 206 SER A CA 1
ATOM 1695 C C . SER A 1 206 ? -3.405 15.128 29.334 1.00 74.06 206 SER A C 1
ATOM 1697 O O . SER A 1 206 ? -4.421 14.472 29.102 1.00 74.06 206 SER A O 1
ATOM 1699 N N . GLU A 1 207 ? -2.435 14.654 30.123 1.00 74.81 207 GLU A N 1
ATOM 1700 C CA . GLU A 1 207 ? -2.548 13.362 30.827 1.00 74.81 207 GLU A CA 1
ATOM 1701 C C . GLU A 1 207 ? -3.778 13.311 31.745 1.00 74.81 207 GLU A C 1
ATOM 1703 O O . GLU A 1 207 ? -4.487 12.311 31.774 1.00 74.81 207 GLU A O 1
ATOM 1708 N N . GLU A 1 208 ? -4.099 14.421 32.414 1.00 76.44 208 GLU A N 1
ATOM 1709 C CA . GLU A 1 208 ? -5.300 14.541 33.248 1.00 76.44 208 GLU A CA 1
ATOM 1710 C C . GLU A 1 208 ? -6.592 14.400 32.430 1.00 76.44 208 GLU A C 1
ATOM 1712 O O . GLU A 1 208 ? -7.522 13.722 32.853 1.00 76.44 208 GLU A O 1
ATOM 1717 N N . GLN A 1 209 ? -6.652 14.999 31.235 1.00 75.69 209 GLN A N 1
ATOM 1718 C CA . GLN A 1 209 ? -7.811 14.876 30.342 1.00 75.69 209 GLN A CA 1
ATOM 1719 C C . GLN A 1 209 ? -7.958 13.459 29.783 1.00 75.69 209 GLN A C 1
ATOM 1721 O O . GLN A 1 209 ? -9.073 13.014 29.521 1.00 75.69 209 GLN A O 1
ATOM 1726 N N . GLN A 1 210 ? -6.842 12.757 29.585 1.00 73.75 210 GLN A N 1
ATOM 1727 C CA . GLN A 1 210 ? -6.834 11.365 29.139 1.00 73.75 210 GLN A CA 1
ATOM 1728 C C . GLN A 1 210 ? -7.356 10.441 30.240 1.00 73.75 210 GLN A C 1
ATOM 1730 O O . GLN A 1 210 ? -8.239 9.639 29.964 1.00 73.75 210 GLN A O 1
ATOM 1735 N N . GLN A 1 211 ? -6.899 10.623 31.482 1.00 77.12 211 GLN A N 1
ATOM 1736 C CA . GLN A 1 211 ? -7.422 9.890 32.638 1.00 77.12 211 GLN A CA 1
ATOM 1737 C C . GLN A 1 211 ? -8.905 10.201 32.892 1.00 77.12 211 GLN A C 1
ATOM 1739 O O . GLN A 1 211 ? -9.686 9.288 33.147 1.00 77.12 211 GLN A O 1
ATOM 1744 N N . GLU A 1 212 ? -9.324 11.470 32.772 1.00 77.56 212 GLU A N 1
ATOM 1745 C CA . GLU A 1 212 ? -10.741 11.866 32.873 1.00 77.56 212 GLU A CA 1
ATOM 1746 C C . GLU A 1 212 ? -11.578 11.157 31.791 1.00 77.56 212 GLU A C 1
ATOM 1748 O O . GLU A 1 212 ? -12.684 10.695 32.069 1.00 77.56 212 GLU A O 1
ATOM 1753 N N . MET A 1 213 ? -11.045 11.020 30.571 1.00 79.00 213 MET A N 1
ATOM 1754 C CA . MET A 1 213 ? -11.726 10.321 29.481 1.00 79.00 213 MET A CA 1
ATOM 1755 C C . MET A 1 213 ? -11.802 8.809 29.702 1.00 79.00 213 MET A C 1
ATOM 1757 O O . MET A 1 213 ? -12.863 8.237 29.489 1.00 79.00 213 MET A O 1
ATOM 1761 N N . GLU A 1 214 ? -10.716 8.171 30.135 1.00 78.25 214 GLU A N 1
ATOM 1762 C CA . GLU A 1 214 ? -10.654 6.734 30.434 1.00 78.25 214 GLU A CA 1
ATOM 1763 C C . GLU A 1 214 ? -11.674 6.352 31.520 1.00 78.25 214 GLU A C 1
ATOM 1765 O O . GLU A 1 214 ? -12.495 5.456 31.335 1.00 78.25 214 GLU A O 1
ATOM 1770 N N . GLN A 1 215 ? -11.734 7.127 32.608 1.00 78.06 215 GLN A N 1
ATOM 1771 C CA . GLN A 1 215 ? -12.717 6.918 33.674 1.00 78.06 215 GLN A CA 1
ATOM 1772 C C . GLN A 1 215 ? -14.165 7.047 33.188 1.00 78.06 215 GLN A C 1
ATOM 1774 O O . GLN A 1 215 ? -15.045 6.314 33.644 1.00 78.06 215 GLN A O 1
ATOM 1779 N N . VAL A 1 216 ? -14.433 7.998 32.288 1.00 80.75 216 VAL A N 1
ATOM 1780 C CA . VAL A 1 216 ? -15.765 8.164 31.696 1.00 80.75 216 VAL A CA 1
ATOM 1781 C C . VAL A 1 216 ? -16.060 7.016 30.736 1.00 80.75 216 VAL A C 1
ATOM 1783 O O . VAL A 1 216 ? -17.156 6.468 30.801 1.00 80.75 216 VAL A O 1
ATOM 1786 N N . LEU A 1 217 ? -15.086 6.604 29.918 1.00 82.50 217 LEU A N 1
ATOM 1787 C CA . LEU A 1 217 ? -15.208 5.515 28.951 1.00 82.50 217 LEU A CA 1
ATOM 1788 C C . LEU A 1 217 ? -15.683 4.222 29.611 1.00 82.50 217 LEU A C 1
ATOM 1790 O O . LEU A 1 217 ? -16.685 3.663 29.174 1.00 82.50 217 LEU A O 1
ATOM 1794 N N . HIS A 1 218 ? -15.065 3.826 30.724 1.00 80.00 218 HIS A N 1
ATOM 1795 C CA . HIS A 1 218 ? -15.429 2.607 31.449 1.00 80.00 218 HIS A CA 1
ATOM 1796 C C . HIS A 1 218 ? -16.860 2.602 32.004 1.00 80.00 218 HIS A C 1
ATOM 1798 O O . HIS A 1 218 ? -17.383 1.541 32.339 1.00 80.00 218 HIS A O 1
ATOM 1804 N N . CYS A 1 219 ? -17.510 3.765 32.117 1.00 78.50 219 CYS A N 1
ATOM 1805 C CA . CYS A 1 219 ? -18.902 3.834 32.549 1.00 78.50 219 CYS A CA 1
ATOM 1806 C C . CYS A 1 219 ? -19.849 3.317 31.455 1.00 78.50 219 CYS A C 1
ATOM 1808 O O . CYS A 1 219 ? -20.854 2.696 31.791 1.00 78.50 219 CYS A O 1
ATOM 1810 N N . GLY A 1 220 ? -19.541 3.567 30.174 1.00 82.69 220 GLY A N 1
ATOM 1811 C CA . GLY A 1 220 ? -20.367 3.199 29.012 1.00 82.69 220 GLY A CA 1
ATOM 1812 C C . GLY A 1 220 ? -19.589 3.175 27.701 1.00 82.69 220 GLY A C 1
ATOM 1813 O O . GLY A 1 220 ? -19.741 4.089 26.883 1.00 82.69 220 GLY A O 1
ATOM 1814 N N . PRO A 1 221 ? -18.742 2.154 27.484 1.00 85.75 221 PRO A N 1
ATOM 1815 C CA . PRO A 1 221 ? -17.816 2.137 26.357 1.00 85.75 221 PRO A CA 1
ATOM 1816 C C . PRO A 1 221 ? -18.510 2.243 24.995 1.00 85.75 221 PRO A C 1
ATOM 1818 O O . PRO A 1 221 ? -18.057 2.994 24.133 1.00 85.75 221 PRO A O 1
ATOM 1821 N N . LYS A 1 222 ? -19.640 1.547 24.799 1.00 87.50 222 LYS A N 1
ATOM 1822 C CA . LYS A 1 222 ? -20.379 1.537 23.524 1.00 87.50 222 LYS A CA 1
ATOM 1823 C C . LYS A 1 222 ? -20.906 2.927 23.158 1.00 87.50 222 LYS A C 1
ATOM 1825 O O . LYS A 1 222 ? -20.688 3.402 22.044 1.00 87.50 222 LYS A O 1
ATOM 1830 N N . GLU A 1 223 ? -21.583 3.585 24.091 1.00 85.75 223 GLU A N 1
ATOM 1831 C CA . GLU A 1 223 ? -22.218 4.891 23.916 1.00 85.75 223 GLU A CA 1
ATOM 1832 C C . GLU A 1 223 ? -21.171 5.981 23.670 1.00 85.75 223 GLU A C 1
ATOM 1834 O O . GLU A 1 223 ? -21.325 6.828 22.788 1.00 85.75 223 GLU A O 1
ATOM 1839 N N . ILE A 1 224 ? -20.071 5.931 24.421 1.00 85.62 224 ILE A N 1
ATOM 1840 C CA . ILE A 1 224 ? -18.995 6.920 24.342 1.00 85.62 224 ILE A CA 1
ATOM 1841 C C . ILE A 1 224 ? -18.216 6.776 23.035 1.00 85.62 224 ILE A C 1
ATOM 1843 O O . ILE A 1 224 ? -17.941 7.777 22.372 1.00 85.62 224 ILE A O 1
ATOM 1847 N N . ILE A 1 225 ? -17.912 5.546 22.617 1.00 88.56 225 ILE A N 1
ATOM 1848 C CA . ILE A 1 225 ? -17.245 5.285 21.338 1.00 88.56 225 ILE A CA 1
ATOM 1849 C C . ILE A 1 225 ? -18.129 5.701 20.158 1.00 88.56 225 ILE A C 1
ATOM 1851 O O . ILE A 1 225 ? -17.627 6.317 19.216 1.00 88.56 225 ILE A O 1
ATOM 1855 N N . ASN A 1 226 ? -19.438 5.436 20.207 1.00 87.88 226 ASN A N 1
ATOM 1856 C CA . ASN A 1 226 ? -20.366 5.933 19.187 1.00 87.88 226 ASN A CA 1
ATOM 1857 C C . ASN A 1 226 ? -20.311 7.461 19.089 1.00 87.88 226 ASN A C 1
ATOM 1859 O O . ASN A 1 226 ? -20.170 8.005 17.994 1.00 87.88 226 ASN A O 1
ATOM 1863 N N . TYR A 1 227 ? -20.300 8.155 20.229 1.00 85.88 227 TYR A N 1
ATOM 1864 C CA . TYR A 1 227 ? -20.149 9.606 20.252 1.00 85.88 227 TYR A CA 1
ATOM 1865 C C . TYR A 1 227 ? -18.790 10.071 19.687 1.00 85.88 227 TYR A C 1
ATOM 1867 O O . TYR A 1 227 ? -18.720 11.087 18.987 1.00 85.88 227 TYR A O 1
ATOM 1875 N N . PHE A 1 228 ? -17.692 9.346 19.942 1.00 86.38 228 PHE A N 1
ATOM 1876 C CA . PHE A 1 228 ? -16.388 9.644 19.330 1.00 86.38 228 PHE A CA 1
ATOM 1877 C C . PHE A 1 228 ? -16.452 9.545 17.806 1.00 86.38 228 PHE A C 1
ATOM 1879 O O . PHE A 1 228 ? -15.938 10.429 17.116 1.00 86.38 228 PHE A O 1
ATOM 1886 N N . LEU A 1 229 ? -17.106 8.504 17.287 1.00 88.62 229 LEU A N 1
ATOM 1887 C CA . LEU A 1 229 ? -17.285 8.300 15.852 1.00 88.62 229 LEU A CA 1
ATOM 1888 C C . LEU A 1 229 ? -18.136 9.405 15.225 1.00 88.62 229 LEU A C 1
ATOM 1890 O O . LEU A 1 229 ? -17.726 9.998 14.228 1.00 88.62 229 LEU A O 1
ATOM 1894 N N . GLU A 1 230 ? -19.263 9.759 15.838 1.00 88.62 230 GLU A N 1
ATOM 1895 C CA . GLU A 1 230 ? -20.087 10.890 15.398 1.00 88.62 230 GLU A CA 1
ATOM 1896 C C . GLU A 1 230 ? -19.291 12.203 15.392 1.00 88.62 230 GLU A C 1
ATOM 1898 O O . GLU A 1 230 ? -19.380 12.991 14.447 1.00 88.62 230 GLU A O 1
ATOM 1903 N N . THR A 1 231 ? -18.446 12.410 16.406 1.00 85.88 231 THR A N 1
ATOM 1904 C CA . THR A 1 231 ? -17.611 13.610 16.529 1.00 85.88 231 THR A CA 1
ATOM 1905 C C . THR A 1 231 ? -16.573 13.704 15.413 1.00 85.88 231 THR A C 1
ATOM 1907 O O . THR A 1 231 ? -16.439 14.772 14.820 1.00 85.88 231 THR A O 1
ATOM 1910 N N . ILE A 1 232 ? -15.848 12.628 15.084 1.00 88.62 232 ILE A N 1
ATOM 1911 C CA . ILE A 1 232 ? -14.850 12.679 13.997 1.00 88.62 232 ILE A CA 1
ATOM 1912 C C . ILE A 1 232 ? -15.494 12.799 12.617 1.00 88.62 232 ILE A C 1
ATOM 1914 O O . ILE A 1 232 ? -14.912 13.428 11.736 1.00 88.62 232 ILE A O 1
ATOM 1918 N N . ILE A 1 233 ? -16.693 12.238 12.433 1.00 90.25 233 ILE A N 1
ATOM 1919 C CA . ILE A 1 233 ? -17.457 12.366 11.188 1.00 90.25 233 ILE A CA 1
ATOM 1920 C C . ILE A 1 233 ? -17.921 13.815 11.002 1.00 90.25 233 ILE A C 1
ATOM 1922 O O . ILE A 1 233 ? -17.786 14.368 9.911 1.00 90.25 233 ILE A O 1
ATOM 1926 N N . ALA A 1 234 ? -18.418 14.455 12.064 1.00 87.62 234 ALA A N 1
ATOM 1927 C CA . ALA A 1 234 ? -18.823 15.859 12.030 1.00 87.62 234 ALA A CA 1
ATOM 1928 C C . ALA A 1 234 ? -17.624 16.825 11.949 1.00 87.62 234 ALA A C 1
ATOM 1930 O O . ALA A 1 234 ? -17.706 17.868 11.296 1.00 87.62 234 ALA A O 1
ATOM 1931 N N . TYR A 1 235 ? -16.504 16.478 12.592 1.00 87.00 235 TYR A N 1
ATOM 1932 C CA . TYR A 1 235 ? -15.305 17.308 12.703 1.00 87.00 235 TYR A CA 1
ATOM 1933 C C . TYR A 1 235 ? -14.033 16.510 12.348 1.00 87.00 235 TYR A C 1
ATOM 1935 O O . TYR A 1 235 ? -13.279 16.120 13.242 1.00 87.00 235 TYR A O 1
ATOM 1943 N N . PRO A 1 236 ? -13.705 16.334 11.052 1.00 85.56 236 PRO A N 1
ATOM 1944 C CA . PRO A 1 236 ? -12.544 15.541 10.616 1.00 85.56 236 PRO A CA 1
ATOM 1945 C C . PRO A 1 236 ? -11.194 15.993 11.196 1.00 85.56 236 PRO A C 1
ATOM 1947 O O . PRO A 1 236 ? -10.279 15.194 11.379 1.00 85.56 236 PRO A O 1
ATOM 1950 N N . ASN A 1 237 ? -11.061 17.271 11.558 1.00 83.19 237 ASN A N 1
ATOM 1951 C CA . ASN A 1 237 ? -9.844 17.802 12.181 1.00 83.19 237 ASN A CA 1
ATOM 1952 C C . ASN A 1 237 ? -9.569 17.211 13.580 1.00 83.19 237 ASN A C 1
ATOM 1954 O O . ASN A 1 237 ? -8.449 17.317 14.071 1.00 83.19 237 ASN A O 1
ATOM 1958 N N . PHE A 1 238 ? -10.566 16.587 14.220 1.00 83.25 238 PHE A N 1
ATOM 1959 C CA . PHE A 1 238 ? -10.428 15.948 15.532 1.00 83.25 238 PHE A CA 1
ATOM 1960 C C . PHE A 1 238 ? -9.877 14.517 15.471 1.00 83.25 238 PHE A C 1
ATOM 1962 O O . PHE A 1 238 ? -9.554 13.961 16.521 1.00 83.25 238 PHE A O 1
ATOM 1969 N N . ILE A 1 239 ? -9.724 13.915 14.283 1.00 87.56 239 ILE A N 1
ATOM 1970 C CA . ILE A 1 239 ? -9.300 12.509 14.137 1.00 87.56 239 ILE A CA 1
ATOM 1971 C C . ILE A 1 239 ? -7.985 12.242 14.871 1.00 87.56 239 ILE A C 1
ATOM 1973 O O . ILE A 1 239 ? -7.898 11.298 15.647 1.00 87.56 239 ILE A O 1
ATOM 1977 N N . THR A 1 240 ? -6.970 13.091 14.692 1.00 83.50 240 THR A N 1
ATOM 1978 C CA . THR A 1 240 ? -5.663 12.918 15.349 1.00 83.50 240 THR A CA 1
ATOM 1979 C C . THR A 1 240 ? -5.757 12.967 16.869 1.00 83.50 240 THR A C 1
ATOM 1981 O O . THR A 1 240 ? -5.046 12.240 17.560 1.00 83.50 240 THR A O 1
ATOM 1984 N N . THR A 1 241 ? -6.640 13.814 17.393 1.00 81.88 241 THR A N 1
ATOM 1985 C CA . THR A 1 241 ? -6.887 13.944 18.828 1.00 81.88 241 THR A CA 1
ATOM 1986 C C . THR A 1 241 ? -7.553 12.684 19.367 1.00 81.88 241 THR A C 1
ATOM 1988 O O . THR A 1 241 ? -7.089 12.127 20.358 1.00 81.88 241 THR A O 1
ATOM 1991 N N . ILE A 1 242 ? -8.585 12.188 18.678 1.00 83.81 242 ILE A N 1
ATOM 1992 C CA . ILE A 1 242 ? -9.283 10.951 19.043 1.00 83.81 242 ILE A CA 1
ATOM 1993 C C . ILE A 1 242 ? -8.353 9.749 18.971 1.00 83.81 242 ILE A C 1
ATOM 1995 O O . ILE A 1 242 ? -8.309 8.979 19.918 1.00 83.81 242 ILE A O 1
ATOM 1999 N N . VAL A 1 243 ? -7.555 9.618 17.911 1.00 86.44 243 VAL A N 1
ATOM 2000 C CA . VAL A 1 243 ? -6.564 8.541 17.774 1.00 86.44 243 VAL A CA 1
ATOM 2001 C C . VAL A 1 243 ? -5.592 8.539 18.956 1.00 86.44 243 VAL A C 1
ATOM 2003 O O . VAL A 1 243 ? -5.349 7.487 19.532 1.00 86.44 243 VAL A O 1
ATOM 2006 N N . LYS A 1 244 ? -5.080 9.705 19.377 1.00 80.88 244 LYS A N 1
ATOM 2007 C CA . LYS A 1 244 ? -4.197 9.800 20.553 1.00 80.88 244 LYS A CA 1
ATOM 2008 C C . LYS A 1 244 ? -4.903 9.398 21.849 1.00 80.88 244 LYS A C 1
ATOM 2010 O O . LYS A 1 244 ? -4.300 8.718 22.671 1.00 80.88 244 LYS A O 1
ATOM 2015 N N . VAL A 1 245 ? -6.156 9.804 22.038 1.00 79.12 245 VAL A N 1
ATOM 2016 C CA . VAL A 1 245 ? -6.945 9.425 23.221 1.00 79.12 245 VAL A CA 1
ATOM 2017 C C . VAL A 1 245 ? -7.193 7.915 23.227 1.00 79.12 245 VAL A C 1
ATOM 2019 O O . VAL A 1 245 ? -6.845 7.242 24.188 1.00 79.12 245 VAL A O 1
ATOM 2022 N N . VAL A 1 246 ? -7.688 7.374 22.116 1.00 81.75 246 VAL A N 1
ATOM 2023 C CA . VAL A 1 246 ? -7.999 5.949 21.929 1.00 81.75 246 VAL A CA 1
ATOM 2024 C C . VAL A 1 246 ? -6.738 5.073 21.932 1.00 81.75 246 VAL A C 1
ATOM 2026 O O . VAL A 1 246 ? -6.796 3.900 22.263 1.00 81.75 246 VAL A O 1
ATOM 2029 N N . SER A 1 247 ? -5.559 5.608 21.618 1.00 79.75 247 SER A N 1
ATOM 2030 C CA . SER A 1 247 ? -4.313 4.831 21.708 1.00 79.75 247 SER A CA 1
ATOM 2031 C C . SER A 1 247 ? -3.890 4.481 23.137 1.00 79.75 247 SER A C 1
ATOM 2033 O O . SER A 1 247 ? -2.997 3.657 23.319 1.00 79.75 247 SER A O 1
ATOM 2035 N N . LYS A 1 248 ? -4.476 5.144 24.141 1.00 77.94 248 LYS A N 1
ATOM 2036 C CA . LYS A 1 248 ? -4.106 5.000 25.554 1.00 77.94 248 LYS A CA 1
ATOM 2037 C C . LYS A 1 248 ? -5.153 4.277 26.400 1.00 77.94 248 LYS A C 1
ATOM 2039 O O . LYS A 1 248 ? -4.903 4.081 27.581 1.00 77.94 248 LYS A O 1
ATOM 2044 N N . ILE A 1 249 ? -6.290 3.923 25.807 1.00 79.81 249 ILE A N 1
ATOM 2045 C CA . ILE A 1 249 ? -7.348 3.150 26.465 1.00 79.81 249 ILE A CA 1
ATOM 2046 C C . ILE A 1 249 ? -7.107 1.646 26.274 1.00 79.81 249 ILE A C 1
ATOM 2048 O O . ILE A 1 249 ? -6.115 1.235 25.661 1.00 79.81 249 ILE A O 1
ATOM 2052 N N . ASP A 1 250 ? -8.021 0.817 26.770 1.00 81.75 250 ASP A N 1
ATOM 2053 C CA . ASP A 1 250 ? -7.841 -0.630 26.768 1.00 81.75 250 ASP A CA 1
ATOM 2054 C C . ASP A 1 250 ? -7.948 -1.256 25.379 1.00 81.75 250 ASP A C 1
ATOM 2056 O O . ASP A 1 250 ? -8.707 -0.813 24.511 1.00 81.75 250 ASP A O 1
ATOM 2060 N N . LYS A 1 251 ? -7.251 -2.381 25.179 1.00 83.88 251 LYS A N 1
ATOM 2061 C CA . LYS A 1 251 ? -7.232 -3.073 23.882 1.00 83.88 251 LYS A CA 1
ATOM 2062 C C . LYS A 1 251 ? -8.620 -3.544 23.459 1.00 83.88 251 LYS A C 1
ATOM 2064 O O . LYS A 1 251 ? -8.947 -3.515 22.271 1.00 83.88 251 LYS A O 1
ATOM 2069 N N . TRP A 1 252 ? -9.452 -3.988 24.397 1.00 85.50 252 TRP A N 1
ATOM 2070 C CA . TRP A 1 252 ? -10.811 -4.428 24.107 1.00 85.50 252 TRP A CA 1
ATOM 2071 C C . TRP A 1 252 ? -11.721 -3.257 23.708 1.00 85.50 252 TRP A C 1
ATOM 2073 O O . TRP A 1 252 ? -12.598 -3.444 22.866 1.00 85.50 252 TRP A O 1
ATOM 2083 N N . GLU A 1 253 ? -11.487 -2.053 24.233 1.00 86.88 253 GLU A N 1
ATOM 2084 C CA . GLU A 1 253 ? -12.225 -0.841 23.860 1.00 86.88 253 GLU A CA 1
ATOM 2085 C C . GLU A 1 253 ? -11.791 -0.352 22.471 1.00 86.88 253 GLU A C 1
ATOM 2087 O O . GLU A 1 253 ? -12.635 -0.011 21.640 1.00 86.88 253 GLU A O 1
ATOM 2092 N N . ILE A 1 254 ? -10.492 -0.432 22.151 1.00 89.31 254 ILE A N 1
ATOM 2093 C CA . ILE A 1 254 ? -9.991 -0.240 20.778 1.00 89.31 254 ILE A CA 1
ATOM 2094 C C . ILE A 1 254 ? -10.638 -1.269 19.839 1.00 89.31 254 ILE A C 1
ATOM 2096 O O . ILE A 1 254 ? -11.105 -0.929 18.752 1.00 89.31 254 ILE A O 1
ATOM 2100 N N . SER A 1 255 ? -10.725 -2.531 20.267 1.00 89.69 255 SER A N 1
ATOM 2101 C CA . SER A 1 255 ? -11.391 -3.605 19.526 1.00 89.69 255 SER A CA 1
ATOM 2102 C C . SER A 1 255 ? -12.887 -3.332 19.316 1.00 89.69 255 SER A C 1
ATOM 2104 O O . SER A 1 255 ? -13.412 -3.672 18.254 1.00 89.69 255 SER A O 1
ATOM 2106 N N . LEU A 1 256 ? -13.571 -2.728 20.290 1.00 90.44 256 LEU A N 1
ATOM 2107 C CA . LEU A 1 256 ? -14.968 -2.305 20.183 1.00 90.44 256 LEU A CA 1
ATOM 2108 C C . LEU A 1 256 ? -15.115 -1.163 19.167 1.00 90.44 256 LEU A C 1
ATOM 2110 O O . LEU A 1 256 ? -15.966 -1.242 18.280 1.00 90.44 256 LEU A O 1
ATOM 2114 N N . MET A 1 257 ? -14.246 -0.151 19.218 1.00 91.38 257 MET A N 1
ATOM 2115 C CA . MET A 1 257 ? -14.253 0.946 18.246 1.00 91.38 257 MET A CA 1
ATOM 2116 C C . MET A 1 257 ? -13.954 0.464 16.826 1.00 91.38 257 MET A C 1
ATOM 2118 O O . MET A 1 257 ? -14.705 0.789 15.907 1.00 91.38 257 MET A O 1
ATOM 2122 N N . ASN A 1 258 ? -12.936 -0.380 16.642 1.00 92.38 258 ASN A N 1
ATOM 2123 C CA . ASN A 1 258 ? -12.630 -0.999 15.352 1.00 92.38 258 ASN A CA 1
ATOM 2124 C C . ASN A 1 258 ? -13.823 -1.797 14.814 1.00 92.38 258 ASN A C 1
ATOM 2126 O O . ASN A 1 258 ? -14.124 -1.712 13.625 1.00 92.38 258 ASN A O 1
ATOM 2130 N N . SER A 1 259 ? -14.542 -2.520 15.675 1.00 91.56 259 SER A N 1
ATOM 2131 C CA . SER A 1 259 ? -15.750 -3.250 15.288 1.00 91.56 259 SER A CA 1
ATOM 2132 C C . SER A 1 259 ? -16.861 -2.336 14.782 1.00 91.56 259 SER A C 1
ATOM 2134 O O . SER A 1 259 ? -17.444 -2.602 13.729 1.00 91.56 259 SER A O 1
ATOM 2136 N N . ILE A 1 260 ? -17.143 -1.246 15.500 1.00 90.81 260 ILE A N 1
ATOM 2137 C CA . ILE A 1 260 ? -18.170 -0.280 15.096 1.00 90.81 260 ILE A CA 1
ATOM 2138 C C . ILE A 1 260 ? -17.769 0.396 13.775 1.00 90.81 260 ILE A C 1
ATOM 2140 O O . ILE A 1 260 ? -18.596 0.523 12.873 1.00 90.81 260 ILE A O 1
ATOM 2144 N N . VAL A 1 261 ? -16.487 0.743 13.606 1.00 92.19 261 VAL A N 1
ATOM 2145 C CA . VAL A 1 261 ? -15.950 1.293 12.351 1.00 92.19 261 VAL A CA 1
ATOM 2146 C C . VAL A 1 261 ? -16.086 0.304 11.193 1.00 92.19 261 VAL A C 1
ATOM 2148 O O . VAL A 1 261 ? -16.540 0.696 10.121 1.00 92.19 261 VAL A O 1
ATOM 2151 N N . CYS A 1 262 ? -15.742 -0.973 11.394 1.00 90.31 262 CYS A N 1
ATOM 2152 C CA . CYS A 1 262 ? -15.874 -2.011 10.366 1.00 90.31 262 CYS A CA 1
ATOM 2153 C C . CYS A 1 262 ? -17.325 -2.151 9.900 1.00 90.31 262 CYS A C 1
ATOM 2155 O O . CYS A 1 262 ? -17.589 -2.153 8.697 1.00 90.31 262 CYS A O 1
ATOM 2157 N N . LYS A 1 263 ? -18.269 -2.208 10.848 1.00 88.44 263 LYS A N 1
ATOM 2158 C CA . LYS A 1 263 ? -19.699 -2.277 10.542 1.00 88.44 263 LYS A CA 1
ATOM 2159 C C . LYS A 1 263 ? -20.160 -1.040 9.770 1.00 88.44 263 LYS A C 1
ATOM 2161 O O . LYS A 1 263 ? -20.778 -1.179 8.717 1.00 88.44 263 LYS A O 1
ATOM 2166 N N . ARG A 1 264 ? -19.799 0.160 10.238 1.00 90.06 264 ARG A N 1
ATOM 2167 C CA . ARG A 1 264 ? -20.194 1.408 9.575 1.00 90.06 264 ARG A CA 1
ATOM 2168 C C . ARG A 1 264 ? -19.631 1.514 8.157 1.00 90.06 264 ARG A C 1
ATOM 2170 O O . ARG A 1 264 ? -20.335 1.971 7.265 1.00 90.06 264 ARG A O 1
ATOM 2177 N N . LEU A 1 265 ? -18.393 1.072 7.935 1.00 90.38 265 LEU A N 1
ATOM 2178 C CA . LEU A 1 265 ? -17.792 1.004 6.600 1.00 90.38 265 LEU A CA 1
ATOM 2179 C C . LEU A 1 265 ? -18.544 0.039 5.681 1.00 90.38 265 LEU A C 1
ATOM 2181 O O . LEU A 1 265 ? -18.776 0.369 4.523 1.00 90.38 265 LEU A O 1
ATOM 2185 N N . HIS A 1 266 ? -18.942 -1.132 6.182 1.00 87.94 266 HIS A N 1
ATOM 2186 C CA . HIS A 1 266 ? -19.722 -2.089 5.398 1.00 87.94 266 HIS A CA 1
ATOM 2187 C C . HIS A 1 266 ? -21.084 -1.513 4.976 1.00 87.94 266 HIS A C 1
ATOM 2189 O O . HIS A 1 266 ? -21.462 -1.598 3.809 1.00 87.94 266 HIS A O 1
ATOM 2195 N N . GLU A 1 267 ? -21.795 -0.868 5.904 1.00 89.44 267 GLU A N 1
ATOM 2196 C CA . GLU A 1 267 ? -23.064 -0.184 5.625 1.00 89.44 267 GLU A CA 1
ATOM 2197 C C . GLU A 1 267 ? -22.894 0.933 4.587 1.00 89.44 267 GLU A C 1
ATOM 2199 O O . GLU A 1 267 ? -23.611 0.956 3.588 1.00 89.44 267 GLU A O 1
ATOM 2204 N N . LEU A 1 268 ? -21.904 1.813 4.779 1.00 90.31 268 LEU A N 1
ATOM 2205 C CA . LEU A 1 268 ? -21.607 2.913 3.857 1.00 90.31 268 LEU A CA 1
ATOM 2206 C C . LEU A 1 268 ? -21.256 2.417 2.455 1.00 90.31 268 LEU A C 1
ATOM 2208 O O . LEU A 1 268 ? -21.751 2.962 1.472 1.00 90.31 268 LEU A O 1
ATOM 2212 N N . ASN A 1 269 ? -20.434 1.373 2.347 1.00 88.19 269 ASN A N 1
ATOM 2213 C CA . ASN A 1 269 ? -20.057 0.811 1.055 1.00 88.19 269 ASN A CA 1
ATOM 2214 C C . ASN A 1 269 ? -21.290 0.258 0.315 1.00 88.19 269 ASN A C 1
ATOM 2216 O O . ASN A 1 269 ? -21.463 0.520 -0.875 1.00 88.19 269 ASN A O 1
ATOM 2220 N N . ASN A 1 270 ? -22.199 -0.423 1.021 1.00 88.19 270 ASN A N 1
ATOM 2221 C CA . ASN A 1 270 ? -23.462 -0.890 0.442 1.00 88.19 270 ASN A CA 1
ATOM 2222 C C . ASN A 1 270 ? -24.357 0.282 -0.011 1.00 88.19 270 ASN A C 1
ATOM 2224 O O . ASN A 1 270 ? -24.888 0.247 -1.123 1.00 88.19 270 ASN A O 1
ATOM 2228 N N . GLU A 1 271 ? -24.477 1.342 0.799 1.00 90.62 271 GLU A N 1
ATOM 2229 C CA . GLU A 1 271 ? -25.211 2.569 0.441 1.00 90.62 271 GLU A CA 1
ATOM 2230 C C . GLU A 1 271 ? -24.618 3.246 -0.812 1.00 90.62 271 GLU A C 1
ATOM 2232 O O . GLU A 1 271 ? -25.349 3.683 -1.707 1.00 90.62 271 GLU A O 1
ATOM 2237 N N . ILE A 1 272 ? -23.287 3.324 -0.909 1.00 88.31 272 ILE A N 1
ATOM 2238 C CA . ILE A 1 272 ? -22.577 3.914 -2.052 1.00 88.31 272 ILE A CA 1
ATOM 2239 C C . ILE A 1 272 ? -22.801 3.082 -3.316 1.00 88.31 272 ILE A C 1
ATOM 2241 O O . ILE A 1 272 ? -23.115 3.653 -4.363 1.00 88.31 272 ILE A O 1
ATOM 2245 N N . ILE A 1 273 ? -22.673 1.754 -3.235 1.00 86.75 273 ILE A N 1
ATOM 2246 C CA . ILE A 1 273 ? -22.909 0.844 -4.365 1.00 86.75 273 ILE A CA 1
ATOM 2247 C C . ILE A 1 273 ? -24.347 0.989 -4.872 1.00 86.75 273 ILE A C 1
ATOM 2249 O O . ILE A 1 273 ? -24.560 1.176 -6.072 1.00 86.75 273 ILE A O 1
ATOM 2253 N N . GLU A 1 274 ? -25.334 0.996 -3.974 1.00 89.44 274 GLU A N 1
ATOM 2254 C CA . GLU A 1 274 ? -26.735 1.157 -4.362 1.00 89.44 274 GLU A CA 1
ATOM 2255 C C . GLU A 1 274 ? -26.980 2.512 -5.054 1.00 89.44 274 GLU A C 1
ATOM 2257 O O . GLU A 1 274 ? -27.659 2.590 -6.086 1.00 89.44 274 GLU A O 1
ATOM 2262 N N . ASN A 1 275 ? -26.395 3.593 -4.530 1.00 89.06 275 ASN A N 1
ATOM 2263 C CA . ASN A 1 275 ? -26.510 4.918 -5.136 1.00 89.06 275 ASN A CA 1
ATOM 2264 C C . ASN A 1 275 ? -25.778 5.020 -6.483 1.00 89.06 275 ASN A C 1
ATOM 2266 O O . ASN A 1 275 ? -26.283 5.693 -7.384 1.00 89.06 275 ASN A O 1
ATOM 2270 N N . LEU A 1 276 ? -24.649 4.328 -6.670 1.00 86.19 276 LEU A N 1
ATOM 2271 C CA . LEU A 1 276 ? -23.962 4.228 -7.964 1.00 86.19 276 LEU A CA 1
ATOM 2272 C C . LEU A 1 276 ? -24.842 3.532 -9.009 1.00 86.19 276 LEU A C 1
ATOM 2274 O O . LEU A 1 276 ? -24.977 4.017 -10.135 1.00 86.19 276 LEU A O 1
ATOM 2278 N N . GLU A 1 277 ? -25.499 2.432 -8.640 1.00 87.75 277 GLU A N 1
ATOM 2279 C CA . GLU A 1 277 ? -26.424 1.720 -9.526 1.00 87.75 277 GLU A CA 1
ATOM 2280 C C . GLU A 1 277 ? -27.675 2.541 -9.858 1.00 87.75 277 GLU A C 1
ATOM 2282 O O . GLU A 1 277 ? -28.168 2.517 -10.990 1.00 87.75 277 GLU A O 1
ATOM 2287 N N . ARG A 1 278 ? -28.220 3.276 -8.881 1.00 87.25 278 ARG A N 1
ATOM 2288 C CA . ARG A 1 278 ? -29.321 4.225 -9.109 1.00 87.25 278 ARG A CA 1
ATOM 2289 C C . ARG A 1 278 ? -28.883 5.330 -10.064 1.00 87.25 278 ARG A C 1
ATOM 2291 O O . ARG A 1 278 ? -29.552 5.540 -11.072 1.00 87.25 278 ARG A O 1
ATOM 2298 N N . LYS A 1 279 ? -27.737 5.965 -9.810 1.00 88.38 279 LYS A N 1
ATOM 2299 C CA . LYS A 1 279 ? -27.178 7.020 -10.664 1.00 88.38 279 LYS A CA 1
ATOM 2300 C C . LYS A 1 279 ? -27.029 6.554 -12.113 1.00 88.38 279 LYS A C 1
ATOM 2302 O O . LYS A 1 279 ? -27.579 7.184 -13.010 1.00 88.38 279 LYS A O 1
ATOM 2307 N N . LYS A 1 280 ? -26.413 5.387 -12.333 1.00 86.75 280 LYS A N 1
ATOM 2308 C CA . LYS A 1 280 ? -26.228 4.800 -13.671 1.00 86.75 280 LYS A CA 1
ATOM 2309 C C . LYS A 1 280 ? -27.548 4.592 -14.425 1.00 86.75 280 LYS A C 1
ATOM 2311 O O . LYS A 1 280 ? -27.593 4.767 -15.641 1.00 86.75 280 LYS A O 1
ATOM 2316 N N . ARG A 1 281 ? -28.629 4.226 -13.724 1.00 84.69 281 ARG A N 1
ATOM 2317 C CA . ARG A 1 281 ? -29.968 4.088 -14.325 1.00 84.69 281 ARG A CA 1
ATOM 2318 C C . ARG A 1 281 ? -30.543 5.433 -14.770 1.00 84.69 281 ARG A C 1
ATOM 2320 O O . ARG A 1 281 ? -31.163 5.493 -15.827 1.00 84.69 281 ARG A O 1
ATOM 2327 N N . PHE A 1 282 ? -30.332 6.495 -13.996 1.00 84.94 282 PHE A N 1
ATOM 2328 C CA . PHE A 1 282 ? -30.864 7.825 -14.304 1.00 84.94 282 PHE A CA 1
ATOM 2329 C C . PHE A 1 282 ? -30.009 8.616 -15.303 1.00 84.94 282 PHE A C 1
ATOM 2331 O O . PHE A 1 282 ? -30.573 9.387 -16.070 1.00 84.94 282 PHE A O 1
ATOM 2338 N N . ASP A 1 283 ? -28.695 8.376 -15.368 1.00 75.69 283 ASP A N 1
ATOM 2339 C CA . ASP A 1 283 ? -27.770 9.067 -16.288 1.00 75.69 283 ASP A CA 1
ATOM 2340 C C . ASP A 1 283 ? -28.112 8.868 -17.772 1.00 75.69 283 ASP A C 1
ATOM 2342 O O . ASP A 1 283 ? -27.757 9.688 -18.612 1.00 75.69 283 ASP A O 1
ATOM 2346 N N . THR A 1 284 ? -28.817 7.787 -18.106 1.00 75.06 284 THR A N 1
ATOM 2347 C CA . THR A 1 284 ? -29.233 7.477 -19.486 1.00 75.06 284 THR A CA 1
ATOM 2348 C C . THR A 1 284 ? -30.582 8.088 -19.878 1.00 75.06 284 THR A C 1
ATOM 2350 O O . THR A 1 284 ? -31.039 7.893 -21.002 1.00 75.06 284 THR A O 1
ATOM 2353 N N . ASN A 1 285 ? -31.240 8.811 -18.965 1.00 75.62 285 ASN A N 1
ATOM 2354 C CA . ASN A 1 285 ? -32.572 9.368 -19.164 1.00 75.62 285 ASN A CA 1
ATOM 2355 C C . ASN A 1 285 ? -32.510 10.901 -19.254 1.00 75.62 285 ASN A C 1
ATOM 2357 O O . ASN A 1 285 ? -32.142 11.580 -18.299 1.00 75.62 285 ASN A O 1
ATOM 2361 N N . ASP A 1 286 ? -32.930 11.448 -20.396 1.00 76.00 286 ASP A N 1
ATOM 2362 C CA . ASP A 1 286 ? -32.852 12.886 -20.684 1.00 76.00 286 ASP A CA 1
ATOM 2363 C C . ASP A 1 286 ? -33.870 13.755 -19.924 1.00 76.00 286 ASP A C 1
ATOM 2365 O O . ASP A 1 286 ? -33.797 14.987 -19.994 1.00 76.00 286 ASP A O 1
ATOM 2369 N N . SER A 1 287 ? -34.814 13.153 -19.190 1.00 87.31 287 SER A N 1
ATOM 2370 C CA . SER A 1 287 ? -35.805 13.908 -18.415 1.00 87.31 287 SER A CA 1
ATOM 2371 C C . SER A 1 287 ? -35.165 14.722 -17.284 1.00 87.31 287 SER A C 1
ATOM 2373 O O . SER A 1 287 ? -34.254 14.272 -16.590 1.00 87.31 287 SER A O 1
ATOM 2375 N N . GLU A 1 288 ? -35.685 15.929 -17.054 1.00 82.44 288 GLU A N 1
ATOM 2376 C CA . GLU A 1 288 ? -35.198 16.845 -16.012 1.00 82.44 288 GLU A CA 1
ATOM 2377 C C . GLU A 1 288 ? -35.276 16.221 -14.610 1.00 82.44 288 GLU A C 1
ATOM 2379 O O . GLU A 1 288 ? -34.341 16.322 -13.822 1.00 82.44 288 GLU A O 1
ATOM 2384 N N . ILE A 1 289 ? -36.341 15.458 -14.349 1.00 84.88 289 ILE A N 1
ATOM 2385 C CA . ILE A 1 289 ? -36.526 14.702 -13.106 1.00 84.88 289 ILE A CA 1
ATOM 2386 C C . ILE A 1 289 ? -35.410 13.660 -12.927 1.00 84.88 289 ILE A C 1
ATOM 2388 O O . ILE A 1 289 ? -34.849 13.547 -11.837 1.00 84.88 289 ILE A O 1
ATOM 2392 N N . ALA A 1 290 ? -35.049 12.918 -13.981 1.00 82.00 290 ALA A N 1
ATOM 2393 C CA . ALA A 1 290 ? -33.963 11.941 -13.912 1.00 82.00 290 ALA A CA 1
ATOM 2394 C C . ALA A 1 290 ? -32.604 12.607 -13.655 1.00 82.00 290 ALA A C 1
ATOM 2396 O O . ALA A 1 290 ? -31.826 12.093 -12.851 1.00 82.00 290 ALA A O 1
ATOM 2397 N N . LYS A 1 291 ? -32.350 13.784 -14.242 1.00 83.62 291 LYS A N 1
ATOM 2398 C CA . LYS A 1 291 ? -31.138 14.572 -13.966 1.00 83.62 291 LYS A CA 1
ATOM 2399 C C . LYS A 1 291 ? -31.052 14.986 -12.498 1.00 83.62 291 LYS A C 1
ATOM 2401 O O . LYS A 1 291 ? -30.035 14.724 -11.863 1.00 83.62 291 LYS A O 1
ATOM 2406 N N . THR A 1 292 ? -32.133 15.513 -11.916 1.00 86.50 292 THR A N 1
ATOM 2407 C CA . THR A 1 292 ? -32.166 15.866 -10.484 1.00 86.50 292 THR A CA 1
ATOM 2408 C C . THR A 1 292 ? -31.947 14.648 -9.578 1.00 86.50 292 THR A C 1
ATOM 2410 O O . THR A 1 292 ? -31.244 14.737 -8.569 1.00 86.50 292 THR A O 1
ATOM 2413 N N . PHE A 1 293 ? -32.512 13.484 -9.923 1.00 87.31 293 PHE A N 1
ATOM 2414 C CA . PHE A 1 293 ? -32.263 12.247 -9.174 1.00 87.31 293 PHE A CA 1
ATOM 2415 C C . PHE A 1 293 ? -30.815 11.760 -9.306 1.00 87.31 293 PHE A C 1
ATOM 2417 O O . PHE A 1 293 ? -30.241 11.331 -8.303 1.00 87.31 293 PHE A O 1
ATOM 2424 N N . SER A 1 294 ? -30.208 11.856 -10.494 1.00 86.19 294 SER A N 1
ATOM 2425 C CA . SER A 1 294 ? -28.792 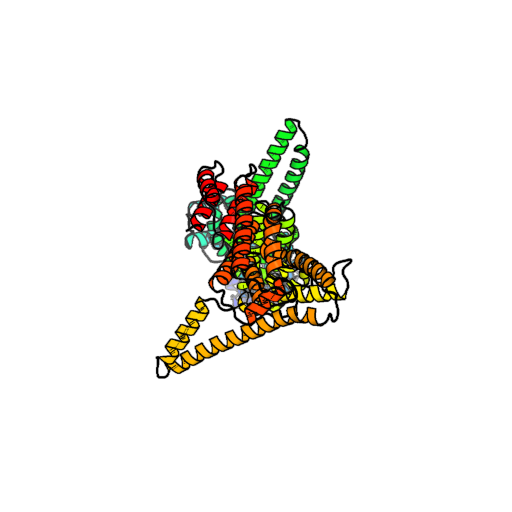11.529 -10.701 1.00 86.19 294 SER A CA 1
ATOM 2426 C C . SER A 1 294 ? -27.872 12.442 -9.884 1.00 86.19 294 SER A C 1
ATOM 2428 O O . SER A 1 294 ? -27.001 11.948 -9.163 1.00 86.19 294 SER A O 1
ATOM 2430 N N . GLU A 1 295 ? -28.109 13.756 -9.909 1.00 87.69 295 GLU A N 1
ATOM 2431 C CA . GLU A 1 295 ? -27.358 14.733 -9.110 1.00 87.69 295 GLU A CA 1
ATOM 2432 C C . GLU A 1 295 ? -27.465 14.434 -7.615 1.00 87.69 295 GLU A C 1
ATOM 2434 O O . GLU A 1 295 ? -26.455 14.395 -6.910 1.00 87.69 295 GLU A O 1
ATOM 2439 N N . ARG A 1 296 ? -28.676 14.135 -7.126 1.00 90.00 296 ARG A N 1
ATOM 2440 C CA . ARG A 1 296 ? -28.882 13.743 -5.728 1.00 90.00 296 ARG A CA 1
ATOM 2441 C C . ARG A 1 296 ? -28.109 12.473 -5.373 1.00 90.00 296 ARG A C 1
ATOM 2443 O O . ARG A 1 296 ? -27.461 12.455 -4.332 1.00 90.00 296 ARG A O 1
ATOM 2450 N N . CYS A 1 297 ? -28.135 11.445 -6.225 1.00 89.31 297 CYS A N 1
ATOM 2451 C CA . CYS A 1 297 ? -27.342 10.230 -6.010 1.00 89.31 297 CYS A CA 1
ATOM 2452 C C . CYS A 1 297 ? -25.839 10.543 -5.994 1.00 89.31 297 CYS A C 1
ATOM 2454 O O . CYS A 1 297 ? -25.122 10.027 -5.144 1.00 89.31 297 CYS A O 1
ATOM 2456 N N . GLY A 1 298 ? -25.368 11.421 -6.887 1.00 87.88 298 GLY A N 1
ATOM 2457 C CA . GLY A 1 298 ? -23.988 11.911 -6.900 1.00 87.88 298 GLY A CA 1
ATOM 2458 C C . GLY A 1 298 ? -23.577 12.557 -5.577 1.00 87.88 298 GLY A C 1
ATOM 2459 O O . GLY A 1 298 ? -22.561 12.175 -5.006 1.00 87.88 298 GLY A O 1
ATOM 2460 N N . ASN A 1 299 ? -24.408 13.459 -5.052 1.00 90.75 299 ASN A N 1
ATOM 2461 C CA . ASN A 1 299 ? -24.154 14.128 -3.775 1.00 90.75 299 ASN A CA 1
ATOM 2462 C C . ASN A 1 299 ? -24.118 13.145 -2.593 1.00 90.75 299 ASN A C 1
ATOM 2464 O O . ASN A 1 299 ? -23.293 13.298 -1.696 1.00 90.75 299 ASN A O 1
ATOM 2468 N N . GLU A 1 300 ? -24.992 12.134 -2.570 1.00 91.06 300 GLU A N 1
ATOM 2469 C CA . GLU A 1 300 ? -24.972 11.106 -1.517 1.00 91.06 300 GLU A CA 1
ATOM 2470 C C . GLU A 1 300 ? -23.734 10.198 -1.617 1.00 91.06 300 GLU A C 1
ATOM 2472 O O . GLU A 1 300 ? -23.134 9.877 -0.593 1.00 91.06 300 GLU A O 1
ATOM 2477 N N . ILE A 1 301 ? -23.278 9.859 -2.831 1.00 88.31 301 ILE A N 1
ATOM 2478 C CA . ILE A 1 301 ? -22.012 9.133 -3.038 1.00 88.31 301 ILE A CA 1
ATOM 2479 C C . ILE A 1 301 ? -20.828 9.951 -2.510 1.00 88.31 301 ILE A C 1
ATOM 2481 O O . ILE A 1 301 ? -19.971 9.413 -1.812 1.00 88.31 301 ILE A O 1
ATOM 2485 N N . GLU A 1 302 ? -20.766 11.248 -2.819 1.00 88.38 302 GLU A N 1
ATOM 2486 C CA . GLU A 1 302 ? -19.686 12.124 -2.350 1.00 88.38 302 GLU A CA 1
ATOM 2487 C C . GLU A 1 302 ? -19.679 12.274 -0.826 1.00 88.38 302 GLU A C 1
ATOM 2489 O O . GLU A 1 302 ? -18.617 12.193 -0.203 1.00 88.38 302 GLU A O 1
ATOM 2494 N N . LYS A 1 303 ? -20.857 12.424 -0.205 1.00 90.12 303 LYS A N 1
ATOM 2495 C CA . LYS A 1 303 ? -20.986 12.418 1.258 1.00 90.12 303 LYS A CA 1
ATOM 2496 C C . LYS A 1 303 ? -20.502 11.099 1.852 1.00 90.12 303 LYS A C 1
ATOM 2498 O O . LYS A 1 303 ? -19.698 11.132 2.779 1.00 90.12 303 LYS A O 1
ATOM 2503 N N . GLY A 1 304 ? -20.943 9.964 1.306 1.00 89.00 304 GLY A N 1
ATOM 2504 C CA . GLY A 1 304 ? -20.513 8.637 1.749 1.00 89.00 304 GLY A CA 1
ATOM 2505 C C . GLY A 1 304 ? -18.992 8.484 1.695 1.00 89.00 304 GLY A C 1
ATOM 2506 O O . GLY A 1 304 ? -18.372 8.164 2.706 1.00 89.00 304 GLY A O 1
ATOM 2507 N N . ARG A 1 305 ? -18.375 8.839 0.561 1.00 88.50 305 ARG A N 1
ATOM 2508 C CA . ARG A 1 305 ? -16.912 8.807 0.373 1.00 88.50 305 ARG A CA 1
ATOM 2509 C C . ARG A 1 305 ? -16.165 9.716 1.352 1.00 88.50 305 ARG A C 1
ATOM 2511 O O . ARG A 1 305 ? -15.085 9.364 1.820 1.00 88.50 305 ARG A O 1
ATOM 2518 N N . SER A 1 306 ? -16.728 10.876 1.690 1.00 89.62 306 SER A N 1
ATOM 2519 C CA . SER A 1 306 ? -16.158 11.763 2.714 1.00 89.62 306 SER A CA 1
ATOM 2520 C C . SER A 1 306 ? -16.122 11.087 4.090 1.00 89.62 306 SER A C 1
ATOM 2522 O O . SER A 1 306 ? -15.106 11.139 4.784 1.00 89.62 306 SER A O 1
ATOM 2524 N N . VAL A 1 307 ? -17.199 10.387 4.463 1.00 91.06 307 VAL A N 1
ATOM 2525 C CA . VAL A 1 307 ? -17.260 9.625 5.719 1.00 91.06 307 VAL A CA 1
ATOM 2526 C C . VAL A 1 307 ? -16.282 8.447 5.699 1.00 91.06 307 VAL A C 1
ATOM 2528 O O . VAL A 1 307 ? -15.543 8.265 6.665 1.00 91.06 307 VAL A O 1
ATOM 2531 N N . GLU A 1 308 ? -16.199 7.689 4.601 1.00 90.44 308 GLU A N 1
ATOM 2532 C CA . GLU A 1 308 ? -15.213 6.607 4.446 1.00 90.44 308 GLU A CA 1
ATOM 2533 C C . GLU A 1 308 ? -13.780 7.106 4.676 1.00 90.44 308 GLU A C 1
ATOM 2535 O O . GLU A 1 308 ? -13.026 6.496 5.432 1.00 90.44 308 GLU A O 1
ATOM 2540 N N . MET A 1 309 ? -13.415 8.258 4.101 1.00 90.50 309 MET A N 1
ATOM 2541 C CA . MET A 1 309 ? -12.089 8.860 4.286 1.00 90.50 309 MET A CA 1
ATOM 2542 C C . MET A 1 309 ? -11.774 9.182 5.751 1.00 90.50 309 MET A C 1
ATOM 2544 O O . MET A 1 309 ? -10.641 8.974 6.197 1.00 90.50 309 MET A O 1
ATOM 2548 N N . VAL A 1 310 ? -12.757 9.669 6.513 1.00 92.31 310 VAL A N 1
ATOM 2549 C CA . VAL A 1 310 ? -12.613 9.921 7.957 1.00 92.31 310 VAL A CA 1
ATOM 2550 C C . VAL A 1 310 ? -12.343 8.614 8.702 1.00 92.31 310 VAL A C 1
ATOM 2552 O O . VAL A 1 310 ? -11.408 8.538 9.502 1.00 92.31 310 VAL A O 1
ATOM 2555 N N . LEU A 1 311 ? -13.117 7.569 8.405 1.00 93.44 311 LEU A N 1
ATOM 2556 C CA . LEU A 1 311 ? -12.982 6.258 9.042 1.00 93.44 311 LEU A CA 1
ATOM 2557 C C . LEU A 1 311 ? -11.650 5.576 8.684 1.00 93.44 311 LEU A C 1
ATOM 2559 O O . LEU A 1 311 ? -10.993 5.007 9.556 1.00 93.44 311 LEU A O 1
ATOM 2563 N N . PHE A 1 312 ? -11.188 5.696 7.437 1.00 92.75 312 PHE A N 1
ATOM 2564 C CA . PHE A 1 312 ? -9.867 5.216 7.020 1.00 92.75 312 PHE A CA 1
ATOM 2565 C C . PHE A 1 312 ? -8.724 5.975 7.695 1.00 92.75 312 PHE A C 1
ATOM 2567 O O . PHE A 1 312 ? -7.727 5.362 8.075 1.00 92.75 312 PHE A O 1
ATOM 2574 N N . SER A 1 313 ? -8.875 7.286 7.894 1.00 92.19 313 SER A N 1
ATOM 2575 C CA . SER A 1 313 ? -7.894 8.093 8.628 1.00 92.19 313 SER A CA 1
ATOM 2576 C C . SER A 1 313 ? -7.804 7.667 10.096 1.00 92.19 313 SER A C 1
ATOM 2578 O O . SER A 1 313 ? -6.709 7.621 10.655 1.00 92.19 313 SER A O 1
ATOM 2580 N N . TYR A 1 314 ? -8.933 7.311 10.720 1.00 93.81 314 TYR A N 1
ATOM 2581 C CA . TYR A 1 314 ? -8.942 6.724 12.061 1.00 93.81 314 TYR A CA 1
ATOM 2582 C C . TYR A 1 314 ? -8.191 5.382 12.094 1.00 93.81 314 TYR A C 1
ATOM 2584 O O . TYR A 1 314 ? -7.247 5.244 12.873 1.00 93.81 314 TYR A O 1
ATOM 2592 N N . LEU A 1 315 ? -8.544 4.430 11.218 1.00 92.06 315 LEU A N 1
ATOM 2593 C CA . LEU A 1 315 ? -7.896 3.110 11.171 1.00 92.06 315 LEU A CA 1
ATOM 2594 C C . LEU A 1 315 ? -6.389 3.231 10.918 1.00 92.06 315 LEU A C 1
ATOM 2596 O O . LEU A 1 315 ? -5.592 2.615 11.623 1.00 92.06 315 LEU A O 1
ATOM 2600 N N . GLY A 1 316 ? -5.990 4.063 9.950 1.00 89.56 316 GLY A N 1
ATOM 2601 C CA . GLY A 1 316 ? -4.584 4.322 9.642 1.00 89.56 316 GLY A CA 1
ATOM 2602 C C . GLY A 1 316 ? -3.824 4.948 10.812 1.00 89.56 316 GLY A C 1
ATOM 2603 O O . GLY A 1 316 ? -2.668 4.599 11.037 1.00 89.56 316 GLY A O 1
ATOM 2604 N N . GLY A 1 317 ? -4.475 5.823 11.584 1.00 89.62 317 GLY A N 1
ATOM 2605 C CA . GLY A 1 317 ? -3.904 6.412 12.793 1.00 89.62 317 GLY A CA 1
ATOM 2606 C C . GLY A 1 317 ? -3.735 5.402 13.929 1.00 89.62 317 GLY A C 1
ATOM 2607 O O . GLY A 1 317 ? -2.680 5.367 14.553 1.00 89.62 317 GLY A O 1
ATOM 2608 N N . ILE A 1 318 ? -4.737 4.557 14.185 1.00 91.25 318 ILE A N 1
ATOM 2609 C CA . ILE A 1 318 ? -4.683 3.552 15.260 1.00 91.25 318 ILE A CA 1
ATOM 2610 C C . ILE A 1 318 ? -3.703 2.417 14.956 1.00 91.25 318 ILE A C 1
ATOM 2612 O O . ILE A 1 318 ? -3.075 1.911 15.884 1.00 91.25 318 ILE A O 1
ATOM 2616 N N . CYS A 1 319 ? -3.485 2.070 13.684 1.00 90.00 319 CYS A N 1
ATOM 2617 C CA . CYS A 1 319 ? -2.462 1.094 13.281 1.00 90.00 319 CYS A CA 1
ATOM 2618 C C . CYS A 1 319 ? -1.048 1.432 13.783 1.00 90.00 319 CYS A C 1
ATOM 2620 O O . CYS A 1 319 ? -0.204 0.545 13.881 1.00 90.00 319 CYS A O 1
ATOM 2622 N N . GLU A 1 320 ? -0.776 2.702 14.094 1.00 85.44 320 GLU A N 1
ATOM 2623 C CA . GLU A 1 320 ? 0.499 3.128 14.671 1.00 85.44 320 GLU A CA 1
ATOM 2624 C C . GLU A 1 320 ? 0.678 2.678 16.132 1.00 85.44 320 GLU A C 1
ATOM 2626 O O . GLU A 1 320 ? 1.813 2.525 16.594 1.00 85.44 320 GLU A O 1
ATOM 2631 N N . PHE A 1 321 ? -0.428 2.443 16.844 1.00 85.12 321 PHE A N 1
ATOM 2632 C CA . PHE A 1 321 ? -0.467 2.168 18.280 1.00 85.12 321 PHE A CA 1
ATOM 2633 C C . PHE A 1 321 ? -0.915 0.739 18.613 1.00 85.12 321 PHE A C 1
ATOM 2635 O O . PHE A 1 321 ? -0.393 0.159 19.561 1.00 85.12 321 PHE A O 1
ATOM 2642 N N . GLU A 1 322 ? -1.841 0.161 17.839 1.00 86.56 322 GLU A N 1
ATOM 2643 C CA . GLU A 1 322 ? -2.397 -1.174 18.087 1.00 86.56 322 GLU A CA 1
ATOM 2644 C C . GLU A 1 322 ? -2.321 -2.060 16.835 1.00 86.56 322 GLU A C 1
ATOM 2646 O O . GLU A 1 322 ? -3.097 -1.902 15.886 1.00 86.56 322 GLU A O 1
ATOM 2651 N N . GLU A 1 323 ? -1.393 -3.022 16.851 1.00 81.81 323 GLU A N 1
ATOM 2652 C CA . GLU A 1 323 ? -1.102 -3.923 15.726 1.00 81.81 323 GLU A CA 1
ATOM 2653 C C . GLU A 1 323 ? -2.277 -4.849 15.391 1.00 81.81 323 GLU A C 1
ATOM 2655 O O . GLU A 1 323 ? -2.495 -5.168 14.220 1.00 81.81 323 GLU A O 1
ATOM 2660 N N . ASP A 1 324 ? -3.103 -5.218 16.377 1.00 85.75 324 ASP A N 1
ATOM 2661 C CA . ASP A 1 324 ? -4.279 -6.058 16.131 1.00 85.75 324 ASP A CA 1
ATOM 2662 C C . ASP A 1 324 ? -5.283 -5.397 15.166 1.00 85.75 324 ASP A C 1
ATOM 2664 O O . ASP A 1 324 ? -6.071 -6.098 14.528 1.00 85.75 324 ASP A O 1
ATOM 2668 N N . THR A 1 325 ? -5.216 -4.073 14.974 1.00 89.12 325 THR A N 1
ATOM 2669 C CA . THR A 1 325 ? -6.015 -3.313 13.991 1.00 89.12 325 THR A CA 1
ATOM 2670 C C . THR A 1 325 ? -5.814 -3.808 12.555 1.00 89.12 325 THR A C 1
ATOM 2672 O O . THR A 1 325 ? -6.751 -3.783 11.754 1.00 89.12 325 THR A O 1
ATOM 2675 N N . PHE A 1 326 ? -4.643 -4.354 12.217 1.00 89.50 326 PHE A N 1
ATOM 2676 C CA . PHE A 1 326 ? -4.389 -4.922 10.889 1.00 89.50 326 PHE A CA 1
ATOM 2677 C C . PHE A 1 326 ? -5.248 -6.160 10.589 1.00 89.50 326 PHE A C 1
ATOM 2679 O O . PHE A 1 326 ? -5.663 -6.359 9.444 1.00 89.50 326 PHE A O 1
ATOM 2686 N N . LYS A 1 327 ? -5.608 -6.940 11.616 1.00 89.81 327 LYS A N 1
ATOM 2687 C CA . LYS A 1 327 ? -6.543 -8.067 11.477 1.00 89.81 327 LYS A CA 1
ATOM 2688 C C . LYS A 1 327 ? -7.960 -7.588 11.152 1.00 89.81 327 LYS A C 1
ATOM 2690 O O . LYS A 1 327 ? -8.665 -8.225 10.373 1.00 89.81 327 LYS A O 1
ATOM 2695 N N . TRP A 1 328 ? -8.366 -6.447 11.713 1.00 89.25 328 TRP A N 1
ATOM 2696 C CA . TRP A 1 328 ? -9.645 -5.805 11.391 1.00 89.25 328 TRP A CA 1
ATOM 2697 C C . TRP A 1 328 ? -9.658 -5.302 9.948 1.00 89.25 328 TRP A C 1
ATOM 2699 O O . TRP A 1 328 ? -10.601 -5.583 9.216 1.00 89.25 328 TRP A O 1
ATOM 2709 N N . ILE A 1 329 ? -8.578 -4.655 9.499 1.00 89.19 329 ILE A N 1
ATOM 2710 C CA . ILE A 1 329 ? -8.417 -4.206 8.106 1.00 89.19 329 ILE A CA 1
ATOM 2711 C C . ILE A 1 329 ? -8.558 -5.366 7.115 1.00 89.19 329 ILE A C 1
ATOM 2713 O O . ILE A 1 329 ? -9.275 -5.244 6.122 1.00 89.19 329 ILE A O 1
ATOM 2717 N N . LYS A 1 330 ? -7.932 -6.511 7.404 1.00 88.12 330 LYS A N 1
ATOM 2718 C CA . LYS A 1 330 ? -8.086 -7.719 6.588 1.00 88.12 330 LYS A CA 1
ATOM 2719 C C . LYS A 1 330 ? -9.550 -8.138 6.447 1.00 88.12 330 LYS A C 1
ATOM 2721 O O . LYS A 1 330 ? -9.995 -8.434 5.343 1.00 88.12 330 LYS A O 1
ATOM 2726 N N . ILE A 1 331 ? -10.310 -8.113 7.537 1.00 86.38 331 ILE A N 1
ATOM 2727 C CA . ILE A 1 331 ? -11.733 -8.474 7.518 1.00 86.38 331 ILE A CA 1
ATOM 2728 C C . ILE A 1 331 ? -12.556 -7.472 6.712 1.00 86.38 331 ILE A C 1
ATOM 2730 O O . ILE A 1 331 ? -13.464 -7.886 5.995 1.00 86.38 331 ILE A O 1
ATOM 2734 N N . ILE A 1 332 ? -12.213 -6.181 6.753 1.00 86.38 332 ILE A N 1
ATOM 2735 C CA . ILE A 1 332 ? -12.859 -5.182 5.894 1.00 86.38 332 ILE A CA 1
ATOM 2736 C C . ILE A 1 332 ? -12.642 -5.537 4.414 1.00 86.38 332 ILE A C 1
ATOM 2738 O O . ILE A 1 332 ? -13.599 -5.494 3.641 1.00 86.38 332 ILE A O 1
ATOM 2742 N N . PHE A 1 333 ? -11.429 -5.940 4.012 1.00 86.06 333 PHE A N 1
ATOM 2743 C CA . PHE A 1 333 ? -11.167 -6.410 2.641 1.00 86.06 333 PHE A CA 1
ATOM 2744 C C . PHE A 1 333 ? -11.983 -7.657 2.287 1.00 86.06 333 PHE A C 1
ATOM 2746 O O . PHE A 1 333 ? -12.590 -7.714 1.219 1.00 86.06 333 PHE A O 1
ATOM 2753 N N . GLU A 1 334 ? -12.048 -8.635 3.191 1.00 83.44 334 GLU A N 1
ATOM 2754 C CA . GLU A 1 334 ? -12.801 -9.875 2.972 1.00 83.44 334 GLU A CA 1
ATOM 2755 C C . GLU A 1 334 ? -14.319 -9.637 2.847 1.00 83.44 334 GLU A C 1
ATOM 2757 O O . GLU A 1 334 ? -14.980 -10.329 2.073 1.00 83.44 334 GLU A O 1
ATOM 2762 N N . GLN A 1 335 ? -14.880 -8.664 3.575 1.00 81.38 335 GLN A N 1
ATOM 2763 C CA . GLN A 1 335 ? -16.322 -8.372 3.584 1.00 81.38 335 GLN A CA 1
ATOM 2764 C C . GLN A 1 335 ? -16.779 -7.474 2.429 1.00 81.38 335 GLN A C 1
ATOM 2766 O O . GLN A 1 335 ? -17.873 -7.666 1.901 1.00 81.38 335 GLN A O 1
ATOM 2771 N N . ASN A 1 336 ? -15.967 -6.486 2.052 1.00 77.56 336 ASN A N 1
ATOM 2772 C CA . ASN A 1 336 ? -16.359 -5.449 1.092 1.00 77.56 336 ASN A CA 1
ATOM 2773 C C . ASN A 1 336 ? -15.823 -5.689 -0.329 1.00 77.56 336 ASN A C 1
ATOM 2775 O O . ASN A 1 336 ? -16.188 -4.958 -1.252 1.00 77.56 336 ASN A O 1
ATOM 2779 N N . GLY A 1 337 ? -14.968 -6.698 -0.523 1.00 72.56 337 GLY A N 1
ATOM 2780 C CA . GLY A 1 337 ? -14.288 -6.942 -1.795 1.00 72.56 337 GLY A CA 1
ATOM 2781 C C . GLY A 1 337 ? -13.215 -5.891 -2.089 1.00 72.56 337 GLY A C 1
ATOM 2782 O O . GLY A 1 337 ? -12.742 -5.205 -1.195 1.00 72.56 337 GLY A O 1
ATOM 2783 N N . PHE A 1 338 ? -12.803 -5.752 -3.349 1.00 75.19 338 PHE A N 1
ATOM 2784 C CA . PHE A 1 338 ? -11.799 -4.760 -3.744 1.00 75.19 338 PHE A CA 1
ATOM 2785 C C . PHE A 1 338 ? -12.400 -3.695 -4.672 1.00 75.19 338 PHE A C 1
ATOM 2787 O O . PHE A 1 338 ? -13.185 -4.012 -5.565 1.00 75.19 338 PHE A O 1
ATOM 2794 N N . GLY A 1 339 ? -12.029 -2.429 -4.454 1.00 76.06 339 GLY A N 1
ATOM 2795 C CA . GLY A 1 339 ? -12.481 -1.269 -5.230 1.00 76.06 339 GLY A CA 1
ATOM 2796 C C . GLY A 1 339 ? -11.734 0.013 -4.840 1.00 76.06 339 GLY A C 1
ATOM 2797 O O . GLY A 1 339 ? -10.784 -0.045 -4.062 1.00 76.06 339 GLY A O 1
ATOM 2798 N N . GLU A 1 340 ? -12.162 1.177 -5.345 1.00 76.94 340 GLU A N 1
ATOM 2799 C CA . GLU A 1 340 ? -11.505 2.489 -5.121 1.00 76.94 340 GLU A CA 1
ATOM 2800 C C . GLU A 1 340 ? -11.214 2.807 -3.650 1.00 76.94 340 GLU A C 1
ATOM 2802 O O . GLU A 1 340 ? -10.155 3.345 -3.321 1.00 76.94 340 GLU A O 1
ATOM 2807 N N . TRP A 1 341 ? -12.106 2.413 -2.744 1.00 83.19 341 TRP A N 1
ATOM 2808 C CA . TRP A 1 341 ? -11.944 2.618 -1.307 1.00 83.19 341 TRP A CA 1
ATOM 2809 C C . TRP A 1 341 ? -10.682 1.942 -0.738 1.00 83.19 341 TRP A C 1
ATOM 2811 O O . TRP A 1 341 ? -10.086 2.449 0.210 1.00 83.19 341 TRP A O 1
ATOM 2821 N N . VAL A 1 342 ? -10.202 0.849 -1.346 1.00 88.25 342 VAL A N 1
ATOM 2822 C CA . VAL A 1 342 ? -8.969 0.156 -0.932 1.00 88.25 342 VAL A CA 1
ATOM 2823 C C . VAL A 1 342 ? -7.761 1.061 -1.147 1.00 88.25 342 VAL A C 1
ATOM 2825 O O . VAL A 1 342 ? -6.898 1.163 -0.275 1.00 88.25 342 VAL A O 1
ATOM 2828 N N . TYR A 1 343 ? -7.708 1.767 -2.282 1.00 88.56 343 TYR A N 1
ATOM 2829 C CA . TYR A 1 343 ? -6.653 2.744 -2.545 1.00 88.56 343 TYR A CA 1
ATOM 2830 C C . TYR A 1 343 ? -6.650 3.847 -1.481 1.00 88.56 343 TYR A C 1
ATOM 2832 O O . TYR A 1 343 ? -5.584 4.248 -1.007 1.00 88.56 343 TYR A O 1
ATOM 2840 N N . HIS A 1 344 ? -7.832 4.319 -1.086 1.00 87.88 344 HIS A N 1
ATOM 2841 C CA . HIS A 1 344 ? -7.990 5.342 -0.057 1.00 87.88 344 HIS A CA 1
ATOM 2842 C C . HIS A 1 344 ? -7.545 4.855 1.324 1.00 87.88 344 HIS A C 1
ATOM 2844 O O . HIS A 1 344 ? -6.722 5.512 1.961 1.00 87.88 344 HIS A O 1
ATOM 2850 N N . MET A 1 345 ? -7.988 3.668 1.742 1.00 91.00 345 MET A N 1
ATOM 2851 C CA . MET A 1 345 ? -7.567 3.061 3.002 1.00 91.00 345 MET A CA 1
ATOM 2852 C C . MET A 1 345 ? -6.049 2.859 3.056 1.00 91.00 345 MET A C 1
ATOM 2854 O O . MET A 1 345 ? -5.398 3.286 4.008 1.00 91.00 345 MET A O 1
ATOM 2858 N N . LEU A 1 346 ? -5.456 2.267 2.014 1.00 91.50 346 LEU A N 1
ATOM 2859 C CA . LEU A 1 346 ? -4.005 2.074 1.940 1.00 91.50 346 LEU A CA 1
ATOM 2860 C C . LEU A 1 346 ? -3.247 3.403 1.908 1.00 91.50 346 LEU A C 1
ATOM 2862 O O . LEU A 1 346 ? -2.157 3.500 2.472 1.00 91.50 346 LEU A O 1
ATOM 2866 N N . SER A 1 347 ? -3.808 4.433 1.268 1.00 91.31 347 SER A N 1
ATOM 2867 C CA . SER A 1 347 ? -3.222 5.775 1.268 1.00 91.31 347 SER A CA 1
ATOM 2868 C C . SER A 1 347 ? -3.134 6.342 2.678 1.00 91.31 347 SER A C 1
ATOM 2870 O O . SER A 1 347 ? -2.075 6.858 3.033 1.00 91.31 347 SER A O 1
ATOM 2872 N N . GLU A 1 348 ? -4.187 6.196 3.483 1.00 91.94 348 GLU A N 1
ATOM 2873 C CA . GLU A 1 348 ? -4.202 6.661 4.870 1.00 91.94 348 GLU A CA 1
ATOM 2874 C C . GLU A 1 348 ? -3.285 5.832 5.772 1.00 91.94 348 GLU A C 1
ATOM 2876 O O . GLU A 1 348 ? -2.479 6.411 6.498 1.00 91.94 348 GLU A O 1
ATOM 2881 N N . ILE A 1 349 ? -3.299 4.499 5.658 1.00 91.31 349 ILE A N 1
ATOM 2882 C CA . ILE A 1 349 ? -2.391 3.625 6.421 1.00 91.31 349 ILE A CA 1
ATOM 2883 C C . ILE A 1 349 ? -0.928 3.972 6.120 1.00 91.31 349 ILE A C 1
ATOM 2885 O O . ILE A 1 349 ? -0.146 4.191 7.037 1.00 91.31 349 ILE A O 1
ATOM 2889 N N . ILE A 1 350 ? -0.542 4.092 4.846 1.00 91.44 350 ILE A N 1
ATOM 2890 C CA . ILE A 1 350 ? 0.848 4.405 4.467 1.00 91.44 350 ILE A CA 1
ATOM 2891 C C . ILE A 1 350 ? 1.239 5.840 4.850 1.00 91.44 350 ILE A C 1
ATOM 2893 O O . ILE A 1 350 ? 2.424 6.126 5.026 1.00 91.44 350 ILE A O 1
ATOM 2897 N N . ARG A 1 351 ? 0.272 6.761 4.920 1.00 90.62 351 ARG A N 1
ATOM 2898 C CA . ARG A 1 351 ? 0.505 8.157 5.308 1.00 90.62 351 ARG A CA 1
ATOM 2899 C C . ARG A 1 351 ? 0.693 8.308 6.817 1.00 90.62 351 ARG A C 1
ATOM 2901 O O . ARG A 1 351 ? 1.494 9.146 7.221 1.00 90.62 351 ARG A O 1
ATOM 2908 N N . LEU A 1 352 ? -0.071 7.562 7.613 1.00 87.94 352 LEU A N 1
ATOM 2909 C CA . LEU A 1 352 ? -0.170 7.735 9.064 1.00 87.94 352 LEU A CA 1
ATOM 2910 C C . LEU A 1 352 ? 0.663 6.735 9.869 1.00 87.94 352 LEU A C 1
ATOM 2912 O O . LEU A 1 352 ? 1.132 7.098 10.942 1.00 87.94 352 LEU A O 1
ATOM 2916 N N . CYS A 1 353 ? 0.863 5.519 9.363 1.00 87.75 353 CYS A N 1
ATOM 2917 C CA . CYS A 1 353 ? 1.602 4.468 10.053 1.00 87.75 353 CYS A CA 1
ATOM 2918 C C . CYS A 1 353 ? 3.061 4.403 9.579 1.00 87.75 353 CYS A C 1
ATOM 2920 O O . CYS A 1 353 ? 3.363 4.541 8.386 1.00 87.75 353 CYS A O 1
ATOM 2922 N N . GLU A 1 354 ? 3.980 4.157 10.514 1.00 88.31 354 GLU A N 1
ATOM 2923 C CA . GLU A 1 354 ? 5.392 3.971 10.219 1.00 88.31 354 GLU A CA 1
ATOM 2924 C C . GLU A 1 354 ? 5.587 2.850 9.190 1.00 88.31 354 GLU A C 1
ATOM 2926 O O . GLU A 1 354 ? 4.988 1.772 9.256 1.00 88.31 354 GLU A O 1
ATOM 2931 N N . ARG A 1 355 ? 6.477 3.089 8.221 1.00 87.25 355 ARG A N 1
ATOM 2932 C CA . ARG A 1 355 ? 6.658 2.182 7.087 1.00 87.25 355 ARG A CA 1
ATOM 2933 C C . ARG A 1 355 ? 7.055 0.762 7.491 1.00 87.25 355 ARG A C 1
ATOM 2935 O O . ARG A 1 355 ? 6.653 -0.186 6.829 1.00 87.25 355 ARG A O 1
ATOM 2942 N N . SER A 1 356 ? 7.844 0.618 8.551 1.00 87.75 356 SER A N 1
ATOM 2943 C CA . SER A 1 356 ? 8.275 -0.679 9.079 1.00 87.75 356 SER A CA 1
ATOM 2944 C C . SER A 1 356 ? 7.106 -1.466 9.691 1.00 87.75 356 SER A C 1
ATOM 2946 O O . SER A 1 356 ? 6.980 -2.665 9.437 1.00 87.75 356 SER A O 1
ATOM 2948 N N . LYS A 1 357 ? 6.221 -0.786 10.432 1.00 89.00 357 LYS A N 1
ATOM 2949 C CA . LYS A 1 357 ? 5.068 -1.373 11.124 1.00 89.00 357 LYS A CA 1
ATOM 2950 C C . LYS A 1 357 ? 4.045 -1.931 10.148 1.00 89.00 357 LYS A C 1
ATOM 2952 O O . LYS A 1 357 ? 3.766 -3.128 10.191 1.00 89.00 357 LYS A O 1
ATOM 2957 N N . TRP A 1 358 ? 3.528 -1.113 9.226 1.00 91.56 358 TRP A N 1
ATOM 2958 C CA . TRP A 1 358 ? 2.491 -1.599 8.308 1.00 91.56 358 TRP A CA 1
ATOM 2959 C C . TRP A 1 358 ? 3.008 -2.698 7.378 1.00 91.56 358 TRP A C 1
ATOM 2961 O O . TRP A 1 358 ? 2.273 -3.637 7.085 1.00 91.56 358 TRP A O 1
ATOM 2971 N N . VAL A 1 359 ? 4.276 -2.635 6.948 1.00 91.94 359 VAL A N 1
ATOM 2972 C CA . VAL A 1 359 ? 4.874 -3.687 6.113 1.00 91.94 359 VAL A CA 1
ATOM 2973 C C . VAL A 1 359 ? 4.911 -5.012 6.864 1.00 91.94 359 VAL A C 1
ATOM 2975 O O . VAL A 1 359 ? 4.466 -6.024 6.327 1.00 91.94 359 VAL A O 1
ATOM 2978 N N . ASN A 1 360 ? 5.441 -5.022 8.091 1.00 90.25 360 ASN A N 1
ATOM 2979 C CA . ASN A 1 360 ? 5.546 -6.253 8.867 1.00 90.25 360 ASN A CA 1
ATOM 2980 C C . ASN A 1 360 ? 4.160 -6.823 9.178 1.00 90.25 360 ASN A C 1
ATOM 2982 O O . ASN A 1 360 ? 3.941 -8.009 8.943 1.00 90.25 360 ASN A O 1
ATOM 2986 N N . ASN A 1 361 ? 3.213 -5.986 9.603 1.00 91.25 361 ASN A N 1
ATOM 2987 C CA . ASN A 1 361 ? 1.865 -6.437 9.937 1.00 91.25 361 ASN A CA 1
ATOM 2988 C C . ASN A 1 361 ? 1.089 -6.947 8.713 1.00 91.25 361 ASN A C 1
ATOM 2990 O O . ASN A 1 361 ? 0.499 -8.020 8.777 1.00 91.25 361 ASN A O 1
ATOM 2994 N N . PHE A 1 362 ? 1.162 -6.283 7.552 1.00 92.94 362 PHE A N 1
ATOM 2995 C CA . PHE A 1 362 ? 0.550 -6.810 6.322 1.00 92.94 362 PHE A CA 1
ATOM 2996 C C . PHE A 1 362 ? 1.138 -8.157 5.880 1.00 92.94 362 PHE A C 1
ATOM 2998 O O . PHE A 1 362 ? 0.428 -8.962 5.271 1.00 92.94 362 PHE A O 1
ATOM 3005 N N . VAL A 1 363 ? 2.416 -8.421 6.169 1.00 91.56 363 VAL A N 1
ATOM 3006 C CA . VAL A 1 363 ? 3.008 -9.741 5.918 1.00 91.56 363 VAL A CA 1
ATOM 3007 C C . VAL A 1 363 ? 2.519 -10.769 6.927 1.00 91.56 363 VAL A C 1
ATOM 3009 O O . VAL A 1 363 ? 2.090 -11.834 6.501 1.00 91.56 363 VAL A O 1
ATOM 3012 N N . GLN A 1 364 ? 2.521 -10.461 8.228 1.00 89.38 364 GLN A N 1
ATOM 3013 C CA . GLN A 1 364 ? 2.016 -11.377 9.262 1.00 89.38 364 GLN A CA 1
ATOM 3014 C C . GLN A 1 364 ? 0.553 -11.774 9.011 1.00 89.38 364 GLN A C 1
ATOM 3016 O O . GLN A 1 364 ? 0.186 -12.940 9.156 1.00 89.38 364 GLN A O 1
ATOM 3021 N N . GLU A 1 365 ? -0.258 -10.835 8.525 1.00 90.25 365 GLU A N 1
ATOM 3022 C CA . GLU A 1 365 ? -1.661 -11.075 8.187 1.00 90.25 365 GLU A CA 1
ATOM 3023 C C . GLU A 1 365 ? -1.879 -11.775 6.830 1.00 90.25 365 GLU A C 1
ATOM 3025 O O . GLU A 1 365 ? -3.018 -12.111 6.489 1.00 90.25 365 GLU A O 1
ATOM 3030 N N . ASN A 1 366 ? -0.810 -12.086 6.082 1.00 89.50 366 ASN A N 1
ATOM 3031 C CA . ASN A 1 366 ? -0.838 -12.698 4.744 1.00 89.50 366 ASN A CA 1
ATOM 3032 C C . ASN A 1 366 ? -1.680 -11.904 3.729 1.00 89.50 366 ASN A C 1
ATOM 3034 O O . ASN A 1 366 ? -2.486 -12.485 3.004 1.00 89.50 366 ASN A O 1
ATOM 3038 N N . ILE A 1 367 ? -1.545 -10.574 3.727 1.00 89.06 367 ILE A N 1
ATOM 3039 C CA . ILE A 1 367 ? -2.291 -9.698 2.809 1.00 89.06 367 ILE A CA 1
ATOM 3040 C C . ILE A 1 367 ? -1.395 -8.852 1.905 1.00 89.06 367 ILE A C 1
ATOM 3042 O O . ILE A 1 367 ? -1.882 -8.309 0.919 1.00 89.06 367 ILE A O 1
ATOM 3046 N N . LEU A 1 368 ? -0.090 -8.727 2.179 1.00 92.12 368 LEU A N 1
ATOM 3047 C CA . LEU A 1 368 ? 0.771 -7.840 1.388 1.00 92.12 368 LEU A CA 1
ATOM 3048 C C . LEU A 1 368 ? 0.842 -8.241 -0.098 1.00 92.12 368 LEU A C 1
ATOM 3050 O O . LEU A 1 368 ? 0.699 -7.373 -0.960 1.00 92.12 368 LEU A O 1
ATOM 3054 N N . ILE A 1 369 ? 1.067 -9.524 -0.416 1.00 91.88 369 ILE A N 1
ATOM 3055 C CA . ILE A 1 369 ? 1.180 -9.970 -1.817 1.00 91.88 369 ILE A CA 1
ATOM 3056 C C . ILE A 1 369 ? -0.186 -9.947 -2.502 1.00 91.88 369 ILE A C 1
ATOM 3058 O O . ILE A 1 369 ? -0.280 -9.551 -3.666 1.00 91.88 369 ILE A O 1
ATOM 3062 N N . GLU A 1 370 ? -1.243 -10.306 -1.771 1.00 89.62 370 GLU A N 1
ATOM 3063 C CA . GLU A 1 370 ? -2.624 -10.177 -2.236 1.00 89.62 370 GLU A CA 1
ATOM 3064 C C . GLU A 1 370 ? -2.943 -8.739 -2.647 1.00 89.62 370 GLU A C 1
ATOM 3066 O O . GLU A 1 370 ? -3.382 -8.512 -3.773 1.00 89.62 370 GLU A O 1
ATOM 3071 N N . LEU A 1 371 ? -2.644 -7.762 -1.785 1.00 90.69 371 LEU A N 1
ATOM 3072 C CA . LEU A 1 371 ? -2.871 -6.348 -2.066 1.00 90.69 371 LEU A CA 1
ATOM 3073 C C . LEU A 1 371 ? -2.095 -5.885 -3.299 1.00 90.69 371 LEU A C 1
ATOM 3075 O O . LEU A 1 371 ? -2.664 -5.173 -4.120 1.00 90.69 371 LEU A O 1
ATOM 3079 N N . ILE A 1 372 ? -0.838 -6.311 -3.482 1.00 92.06 372 ILE A N 1
ATOM 3080 C CA . ILE A 1 372 ? -0.071 -5.996 -4.701 1.00 92.06 372 ILE A CA 1
ATOM 3081 C C . ILE A 1 372 ? -0.795 -6.533 -5.945 1.00 92.06 372 ILE A C 1
ATOM 3083 O O . ILE A 1 372 ? -0.977 -5.787 -6.907 1.00 92.06 372 ILE A O 1
ATOM 3087 N N . GLY A 1 373 ? -1.252 -7.789 -5.917 1.00 88.44 373 GLY A N 1
ATOM 3088 C CA . GLY A 1 373 ? -1.995 -8.390 -7.030 1.00 88.44 373 GLY A CA 1
ATOM 3089 C C . GLY A 1 373 ? -3.325 -7.685 -7.308 1.00 88.44 373 GLY A C 1
ATOM 3090 O O . GLY A 1 373 ? -3.675 -7.450 -8.462 1.00 88.44 373 GLY A O 1
ATOM 3091 N N . VAL A 1 374 ? -4.039 -7.276 -6.260 1.00 87.19 374 VAL A N 1
ATOM 3092 C CA . VAL A 1 374 ? -5.275 -6.492 -6.378 1.00 87.19 374 VAL A CA 1
ATOM 3093 C C . VAL A 1 374 ? -5.005 -5.129 -7.002 1.00 87.19 374 VAL A C 1
ATOM 3095 O O . VAL A 1 374 ? -5.724 -4.753 -7.924 1.00 87.19 374 VAL A O 1
ATOM 3098 N N . MET A 1 375 ? -3.972 -4.400 -6.553 1.00 89.75 375 MET A N 1
ATOM 3099 C CA . MET A 1 375 ? -3.624 -3.106 -7.153 1.00 89.75 375 MET A CA 1
ATOM 3100 C C . MET A 1 375 ? -3.360 -3.268 -8.654 1.00 89.75 375 MET A C 1
ATOM 3102 O O . MET A 1 375 ? -3.744 -2.409 -9.445 1.00 89.75 375 MET A O 1
ATOM 3106 N N . GLU A 1 376 ? -2.718 -4.372 -9.047 1.00 86.94 376 GLU A N 1
ATOM 3107 C CA . GLU A 1 376 ? -2.455 -4.682 -10.447 1.00 86.94 376 GLU A CA 1
ATOM 3108 C C . GLU A 1 376 ? -3.751 -4.895 -11.245 1.00 86.94 376 GLU A C 1
ATOM 3110 O O . GLU A 1 376 ? -3.913 -4.300 -12.312 1.00 86.94 376 GLU A O 1
ATOM 3115 N N . ILE A 1 377 ? -4.676 -5.708 -10.725 1.00 85.31 377 ILE A N 1
ATOM 3116 C CA . ILE A 1 377 ? -5.963 -6.021 -11.366 1.00 85.31 377 ILE A CA 1
ATOM 3117 C C . ILE A 1 377 ? -6.843 -4.770 -11.467 1.00 85.31 377 ILE A C 1
ATOM 3119 O O . ILE A 1 377 ? -7.372 -4.483 -12.541 1.00 85.31 377 ILE A O 1
ATOM 3123 N N . GLU A 1 378 ? -6.978 -4.007 -10.380 1.00 85.94 378 GLU A N 1
ATOM 3124 C CA . GLU A 1 378 ? -7.790 -2.786 -10.346 1.00 85.94 378 GLU A CA 1
ATOM 3125 C C . GLU A 1 378 ? -7.244 -1.726 -11.301 1.00 85.94 378 GLU A C 1
ATOM 3127 O O . GLU A 1 378 ? -8.003 -1.145 -12.075 1.00 85.94 378 GLU A O 1
ATOM 3132 N N . ARG A 1 379 ? -5.918 -1.540 -11.344 1.00 87.06 379 ARG A N 1
ATOM 3133 C CA . ARG A 1 379 ? -5.270 -0.619 -12.286 1.00 87.06 379 ARG A CA 1
ATOM 3134 C C . ARG A 1 379 ? -5.670 -0.898 -13.738 1.00 87.06 379 ARG A C 1
ATOM 3136 O O . ARG A 1 379 ? -5.869 0.045 -14.497 1.00 87.06 379 ARG A O 1
ATOM 3143 N N . MET A 1 380 ? -5.789 -2.168 -14.133 1.00 84.25 380 MET A N 1
ATOM 3144 C CA . MET A 1 380 ? -6.107 -2.553 -15.517 1.00 84.25 380 MET A CA 1
ATOM 3145 C C . MET A 1 380 ? -7.539 -2.194 -15.948 1.00 84.25 380 MET A C 1
ATOM 3147 O O . MET A 1 380 ? -7.826 -2.262 -17.141 1.00 84.25 380 MET A O 1
ATOM 3151 N N . LYS A 1 381 ? -8.426 -1.803 -15.021 1.00 84.69 381 LYS A N 1
ATOM 3152 C CA . LYS A 1 381 ? -9.781 -1.325 -15.343 1.00 84.69 381 LYS A CA 1
ATOM 3153 C C . LYS A 1 381 ? -9.801 0.104 -15.895 1.00 84.69 381 LYS A C 1
ATOM 3155 O O . LYS A 1 381 ? -10.791 0.495 -16.503 1.00 84.69 381 LYS A O 1
ATOM 3160 N N . TYR A 1 382 ? -8.733 0.871 -15.681 1.00 82.50 382 TYR A N 1
ATOM 3161 C CA . TYR A 1 382 ? -8.644 2.276 -16.066 1.00 82.50 382 TYR A CA 1
ATOM 3162 C C . TYR A 1 382 ? -7.841 2.443 -17.364 1.00 82.50 382 TYR A C 1
ATOM 3164 O O . TYR A 1 382 ? -6.800 1.806 -17.552 1.00 82.50 382 TYR A O 1
ATOM 3172 N N . GLU A 1 383 ? -8.287 3.328 -18.260 1.00 79.12 383 GLU A N 1
ATOM 3173 C CA . GLU A 1 383 ? -7.703 3.557 -19.595 1.00 79.12 383 GLU A CA 1
ATOM 3174 C C . GLU A 1 383 ? -6.395 4.377 -19.559 1.00 79.12 383 GLU A C 1
ATOM 3176 O O . GLU A 1 383 ? -6.236 5.358 -20.281 1.00 79.12 383 GLU A O 1
ATOM 3181 N N . LYS A 1 384 ? -5.429 3.995 -18.711 1.00 80.94 384 LYS A N 1
ATOM 3182 C CA . LYS A 1 384 ? -4.127 4.692 -18.563 1.00 80.94 384 LYS A CA 1
ATOM 3183 C C . LYS A 1 384 ? -4.266 6.184 -18.232 1.00 80.94 384 LYS A C 1
ATOM 3185 O O . LYS A 1 384 ? -3.453 7.019 -18.644 1.00 80.94 384 LYS A O 1
ATOM 3190 N N . ASP A 1 385 ? -5.305 6.491 -17.466 1.00 79.94 385 ASP A N 1
ATOM 3191 C CA . ASP A 1 385 ? -5.638 7.812 -16.953 1.00 79.94 385 ASP A CA 1
ATOM 3192 C C . ASP A 1 385 ? -4.922 8.114 -15.614 1.00 79.94 385 ASP A C 1
ATOM 3194 O O . ASP A 1 385 ? -3.956 7.458 -15.216 1.00 79.94 385 ASP A O 1
ATOM 3198 N N . GLU A 1 386 ? -5.380 9.145 -14.902 1.00 82.25 386 GLU A N 1
ATOM 3199 C CA . GLU A 1 386 ? -4.823 9.527 -13.599 1.00 82.25 386 GLU A CA 1
ATOM 3200 C C . GLU A 1 386 ? -5.031 8.448 -12.524 1.00 82.25 386 GLU A C 1
ATOM 3202 O O . GLU A 1 386 ? -4.159 8.258 -11.672 1.00 82.25 386 GLU A O 1
ATOM 3207 N N . TRP A 1 387 ? -6.136 7.700 -12.584 1.00 84.50 387 TRP A N 1
ATOM 3208 C CA . TRP A 1 387 ? -6.397 6.601 -11.661 1.00 84.50 387 TRP A CA 1
ATOM 3209 C C . TRP A 1 387 ? -5.464 5.426 -11.919 1.00 84.50 387 TRP A C 1
ATOM 3211 O O . TRP A 1 387 ? -4.887 4.906 -10.961 1.00 84.50 387 TRP A O 1
ATOM 3221 N N . TYR A 1 388 ? -5.217 5.073 -13.184 1.00 90.00 388 TYR A N 1
ATOM 3222 C CA . TYR A 1 388 ? -4.200 4.079 -13.543 1.00 90.00 388 TYR A CA 1
ATOM 3223 C C . TYR A 1 388 ? -2.846 4.398 -12.881 1.00 90.00 388 TYR A C 1
ATOM 3225 O O . TYR A 1 388 ? -2.215 3.535 -12.259 1.00 90.00 388 TYR A O 1
ATOM 3233 N N . ASP A 1 389 ? -2.418 5.662 -12.947 1.00 89.69 389 ASP A N 1
ATOM 3234 C CA . ASP A 1 389 ? -1.164 6.111 -12.341 1.00 89.69 389 ASP A CA 1
ATOM 3235 C C . ASP A 1 389 ? -1.195 6.106 -10.801 1.00 89.69 389 ASP A C 1
ATOM 3237 O O . ASP A 1 389 ? -0.184 5.757 -10.176 1.00 89.69 389 ASP A O 1
ATOM 3241 N N . CYS A 1 390 ? -2.329 6.439 -10.174 1.00 89.94 390 CYS A N 1
ATOM 3242 C CA . CYS A 1 390 ? -2.525 6.334 -8.724 1.00 89.94 390 CYS A CA 1
ATOM 3243 C C . CYS A 1 390 ? -2.373 4.885 -8.239 1.00 89.94 390 CYS A C 1
ATOM 3245 O O . CYS A 1 390 ? -1.550 4.620 -7.356 1.00 89.94 390 CYS A O 1
ATOM 3247 N N . TRP A 1 391 ? -3.081 3.938 -8.860 1.00 91.44 391 TRP A N 1
ATOM 3248 C CA . TRP A 1 391 ? -2.994 2.513 -8.527 1.00 91.44 391 TRP A CA 1
ATOM 3249 C C . TRP A 1 391 ? -1.586 1.959 -8.754 1.00 91.44 391 TRP A C 1
ATOM 3251 O O . TRP A 1 391 ? -1.008 1.346 -7.855 1.00 91.44 391 TRP A O 1
ATOM 3261 N N . SER A 1 392 ? -0.968 2.283 -9.897 1.00 90.81 392 SER A N 1
ATOM 3262 C CA . SER A 1 392 ? 0.437 1.960 -10.181 1.00 90.81 392 SER A CA 1
ATOM 3263 C C . SER A 1 392 ? 1.382 2.527 -9.116 1.00 90.81 392 SER A C 1
ATOM 3265 O O . SER A 1 392 ? 2.388 1.924 -8.743 1.00 90.81 392 SER A O 1
ATOM 3267 N N . LYS A 1 393 ? 1.116 3.723 -8.583 1.00 91.50 393 LYS A N 1
ATOM 3268 C CA . LYS A 1 393 ? 1.943 4.314 -7.521 1.00 91.50 393 LYS A CA 1
ATOM 3269 C C . LYS A 1 393 ? 1.768 3.588 -6.197 1.00 91.50 393 LYS A C 1
ATOM 3271 O O . LYS A 1 393 ? 2.768 3.413 -5.497 1.00 91.50 393 LYS A O 1
ATOM 3276 N N . MET A 1 394 ? 0.551 3.165 -5.874 1.00 93.31 394 MET A N 1
ATOM 3277 C CA . MET A 1 394 ? 0.267 2.393 -4.670 1.00 93.31 394 MET A CA 1
ATOM 3278 C C . MET A 1 394 ? 0.916 1.009 -4.720 1.00 93.31 394 MET A C 1
ATOM 3280 O O . MET A 1 394 ? 1.693 0.675 -3.829 1.00 93.31 394 MET A O 1
ATOM 3284 N N . GLU A 1 395 ? 0.716 0.266 -5.809 1.00 92.94 395 GLU A N 1
ATOM 3285 C CA . GLU A 1 395 ? 1.353 -1.033 -6.068 1.00 92.94 395 GLU A CA 1
ATOM 3286 C C . GLU A 1 395 ? 2.872 -0.960 -5.850 1.00 92.94 395 GLU A C 1
ATOM 3288 O O . GLU A 1 395 ? 3.456 -1.727 -5.084 1.00 92.94 395 GLU A O 1
ATOM 3293 N N . ARG A 1 396 ? 3.527 0.048 -6.444 1.00 91.38 396 ARG A N 1
ATOM 3294 C CA . ARG A 1 396 ? 4.979 0.234 -6.313 1.00 91.38 396 ARG A CA 1
ATOM 3295 C C . ARG A 1 396 ? 5.408 0.635 -4.902 1.00 91.38 396 ARG A C 1
ATOM 3297 O O . ARG A 1 396 ? 6.534 0.329 -4.514 1.00 91.38 396 ARG A O 1
ATOM 3304 N N . LYS A 1 397 ? 4.565 1.325 -4.126 1.00 92.25 397 LYS A N 1
ATOM 3305 C CA . LYS A 1 397 ? 4.845 1.598 -2.705 1.00 92.25 397 LYS A CA 1
ATOM 3306 C C . LYS A 1 397 ? 4.806 0.310 -1.882 1.00 92.25 397 LYS A C 1
ATOM 3308 O O . LYS A 1 397 ? 5.705 0.120 -1.065 1.00 92.25 397 LYS A O 1
ATOM 3313 N N . LEU A 1 398 ? 3.831 -0.566 -2.132 1.00 93.94 398 LEU A N 1
ATOM 3314 C CA . LEU A 1 398 ? 3.718 -1.870 -1.473 1.00 93.94 398 LEU A CA 1
ATOM 3315 C C . LEU A 1 398 ? 4.911 -2.774 -1.812 1.00 93.94 398 LEU A C 1
ATOM 3317 O O . LEU A 1 398 ? 5.562 -3.281 -0.903 1.00 93.94 398 LEU A O 1
ATOM 3321 N N . ILE A 1 399 ? 5.284 -2.879 -3.094 1.00 92.56 399 ILE A N 1
ATOM 3322 C CA . ILE A 1 399 ? 6.458 -3.654 -3.540 1.00 92.56 399 ILE A CA 1
ATOM 3323 C C . ILE A 1 399 ? 7.750 -3.120 -2.906 1.00 92.56 399 ILE A C 1
ATOM 3325 O O . ILE A 1 399 ? 8.565 -3.888 -2.404 1.00 92.56 399 ILE A O 1
ATOM 3329 N N . LYS A 1 400 ? 7.937 -1.794 -2.852 1.00 90.62 400 LYS A N 1
ATOM 3330 C CA . LYS A 1 400 ? 9.074 -1.195 -2.133 1.00 90.62 400 LYS A CA 1
ATOM 3331 C C . LYS A 1 400 ? 9.021 -1.456 -0.625 1.00 90.62 400 LYS A C 1
ATOM 3333 O O . LYS A 1 400 ? 10.044 -1.341 0.043 1.00 90.62 400 LYS A O 1
ATOM 3338 N N . GLY A 1 401 ? 7.856 -1.749 -0.053 1.00 90.12 401 GLY A N 1
ATOM 3339 C CA . GLY A 1 401 ? 7.717 -2.162 1.343 1.00 90.12 401 GLY A CA 1
ATOM 3340 C C . GLY A 1 401 ? 8.552 -3.401 1.668 1.00 90.12 401 GLY A C 1
ATOM 3341 O O . GLY A 1 401 ? 9.160 -3.449 2.731 1.00 90.12 401 GLY A O 1
ATOM 3342 N N . LEU A 1 402 ? 8.700 -4.325 0.712 1.00 90.94 402 LEU A N 1
ATOM 3343 C CA . LEU A 1 402 ? 9.488 -5.557 0.857 1.00 90.94 402 LEU A CA 1
ATOM 3344 C C . LEU A 1 402 ? 10.951 -5.298 1.253 1.00 90.94 402 LEU A C 1
ATOM 3346 O O . LEU A 1 402 ? 11.565 -6.124 1.926 1.00 90.94 402 LEU A O 1
ATOM 3350 N N . ASP A 1 403 ? 11.490 -4.120 0.919 1.00 88.69 403 ASP A N 1
ATOM 3351 C CA . ASP A 1 403 ? 12.838 -3.699 1.309 1.00 88.69 403 ASP A CA 1
ATOM 3352 C C . ASP A 1 403 ? 13.003 -3.545 2.840 1.00 88.69 403 ASP A C 1
ATOM 3354 O O . ASP A 1 403 ? 14.125 -3.371 3.314 1.00 88.69 403 ASP A O 1
ATOM 3358 N N . LEU A 1 404 ? 11.923 -3.590 3.626 1.00 89.50 404 LEU A N 1
ATOM 3359 C CA . LEU A 1 404 ? 11.951 -3.501 5.092 1.00 89.50 404 LEU A CA 1
ATOM 3360 C C . LEU A 1 404 ? 11.798 -4.857 5.793 1.00 89.50 404 LEU A C 1
ATOM 3362 O O . LEU A 1 404 ? 11.924 -4.924 7.014 1.00 89.50 404 LEU A O 1
ATOM 3366 N N . LEU A 1 405 ? 11.544 -5.934 5.046 1.00 88.75 405 LEU A N 1
ATOM 3367 C CA . LEU A 1 405 ? 11.359 -7.258 5.630 1.00 88.75 405 LEU A CA 1
ATOM 3368 C C . LEU A 1 405 ? 12.688 -7.860 6.102 1.00 88.75 405 LEU A C 1
ATOM 3370 O O . LEU A 1 405 ? 13.744 -7.659 5.497 1.00 88.75 405 LEU A O 1
ATOM 3374 N N . SER A 1 406 ? 12.603 -8.641 7.180 1.00 85.25 406 SER A N 1
ATOM 3375 C CA . SER A 1 406 ? 13.698 -9.466 7.701 1.00 85.25 406 SER A CA 1
ATOM 3376 C C . SER A 1 406 ? 13.509 -10.935 7.315 1.00 85.25 406 SER A C 1
ATOM 3378 O O . SER A 1 406 ? 12.387 -11.351 7.027 1.00 85.25 406 SER A O 1
ATOM 3380 N N . GLU A 1 407 ? 14.578 -11.736 7.357 1.00 83.88 407 GLU A N 1
ATOM 3381 C CA . GLU A 1 407 ? 14.551 -13.179 7.036 1.00 83.88 407 GLU A CA 1
ATOM 3382 C C . GLU A 1 407 ? 13.503 -13.964 7.850 1.00 83.88 407 GLU A C 1
ATOM 3384 O O . GLU A 1 407 ? 12.977 -14.968 7.384 1.00 83.88 407 GLU A O 1
ATOM 3389 N N . LYS A 1 408 ? 13.092 -13.464 9.025 1.00 86.81 408 LYS A N 1
ATOM 3390 C CA . LYS A 1 408 ? 12.010 -14.061 9.831 1.00 86.81 408 LYS A CA 1
ATOM 3391 C C . LYS A 1 408 ? 10.674 -14.151 9.083 1.00 86.81 408 LYS A C 1
ATOM 3393 O O . LYS A 1 408 ? 9.872 -15.033 9.369 1.00 86.81 408 LYS A O 1
ATOM 3398 N N . ASN A 1 409 ? 10.443 -13.253 8.127 1.00 86.44 409 ASN A N 1
ATOM 3399 C CA . ASN A 1 409 ? 9.218 -13.189 7.331 1.00 86.44 409 ASN A CA 1
ATOM 3400 C C . ASN A 1 409 ? 9.267 -14.098 6.085 1.00 86.44 409 ASN A C 1
ATOM 3402 O O . ASN A 1 409 ? 8.272 -14.194 5.365 1.00 86.44 409 ASN A O 1
ATOM 3406 N N . GLU A 1 410 ? 10.397 -14.768 5.816 1.00 87.19 410 GLU A N 1
ATOM 3407 C CA . GLU A 1 410 ? 10.637 -15.535 4.586 1.00 87.19 410 GLU A CA 1
ATOM 3408 C C . GLU A 1 410 ? 9.601 -16.645 4.363 1.00 87.19 410 GLU A C 1
ATOM 3410 O O . GLU A 1 410 ? 9.126 -16.854 3.244 1.00 87.19 410 GLU A O 1
ATOM 3415 N N . GLN A 1 411 ? 9.230 -17.382 5.415 1.00 88.44 411 GLN A N 1
ATOM 3416 C CA . GLN A 1 411 ? 8.275 -18.476 5.258 1.00 88.44 411 GLN A CA 1
ATOM 3417 C C . GLN A 1 411 ? 6.914 -17.958 4.791 1.00 88.44 411 GLN A C 1
ATOM 3419 O O . GLN A 1 411 ? 6.408 -18.422 3.769 1.00 88.44 411 GLN A O 1
ATOM 3424 N N . ILE A 1 412 ? 6.400 -16.966 5.517 1.00 89.94 412 ILE A N 1
ATOM 3425 C CA . ILE A 1 412 ? 5.080 -16.363 5.339 1.00 89.94 412 ILE A CA 1
ATOM 3426 C C . ILE A 1 412 ? 4.970 -15.734 3.946 1.00 89.94 412 ILE A C 1
ATOM 3428 O O . ILE A 1 412 ? 4.078 -16.085 3.176 1.00 89.94 412 ILE A O 1
ATOM 3432 N N . ILE A 1 413 ? 5.937 -14.887 3.566 1.00 90.00 413 ILE A N 1
ATOM 3433 C CA . ILE A 1 413 ? 5.898 -14.176 2.280 1.00 90.00 413 ILE A CA 1
ATOM 3434 C C . ILE A 1 413 ? 5.932 -15.139 1.087 1.00 90.00 413 ILE A C 1
ATOM 3436 O O . ILE A 1 413 ? 5.230 -14.931 0.103 1.00 90.00 413 ILE A O 1
ATOM 3440 N N . PHE A 1 414 ? 6.722 -16.216 1.154 1.00 88.75 414 PHE A N 1
ATOM 3441 C CA . PHE A 1 414 ? 6.812 -17.155 0.038 1.00 88.75 414 PHE A CA 1
ATOM 3442 C C . PHE A 1 414 ? 5.602 -18.081 -0.070 1.00 88.75 414 PHE A C 1
ATOM 3444 O O . PHE A 1 414 ? 5.284 -18.517 -1.177 1.00 88.75 414 PHE A O 1
ATOM 3451 N N . ASP A 1 415 ? 4.936 -18.399 1.038 1.00 88.31 415 ASP A N 1
ATOM 3452 C CA . ASP A 1 415 ? 3.673 -19.136 0.986 1.00 88.31 415 ASP A CA 1
ATOM 3453 C C . ASP A 1 415 ? 2.569 -18.264 0.370 1.00 88.31 415 ASP A C 1
ATOM 3455 O O . ASP A 1 415 ? 1.821 -18.741 -0.489 1.00 88.31 415 ASP A O 1
ATOM 3459 N N . ASP A 1 416 ? 2.563 -16.967 0.687 1.00 88.31 416 ASP A N 1
ATOM 3460 C CA . ASP A 1 416 ? 1.677 -15.983 0.061 1.00 88.31 416 ASP A CA 1
ATOM 3461 C C . ASP A 1 416 ? 1.977 -15.830 -1.448 1.00 88.31 416 ASP A C 1
ATOM 3463 O O . ASP A 1 416 ? 1.090 -15.941 -2.298 1.00 88.31 416 ASP A O 1
ATOM 3467 N N . ILE A 1 417 ? 3.258 -15.732 -1.829 1.00 88.62 417 ILE A N 1
ATOM 3468 C CA . ILE A 1 417 ? 3.685 -15.726 -3.239 1.00 88.62 417 ILE A CA 1
ATOM 3469 C C . ILE A 1 417 ? 3.203 -16.977 -3.978 1.00 88.62 417 ILE A C 1
ATOM 3471 O O . ILE A 1 417 ? 2.683 -16.853 -5.083 1.00 88.62 417 ILE A O 1
ATOM 3475 N N . LYS A 1 418 ? 3.330 -18.182 -3.408 1.00 86.00 418 LYS A N 1
ATOM 3476 C CA . LYS A 1 418 ? 2.853 -19.417 -4.066 1.00 86.00 418 LYS A CA 1
ATOM 3477 C C . LYS A 1 418 ? 1.351 -19.390 -4.338 1.00 86.00 418 LYS A C 1
ATOM 3479 O O . LYS A 1 418 ? 0.911 -19.945 -5.344 1.00 86.00 418 LYS A O 1
ATOM 3484 N N . LYS A 1 419 ? 0.570 -18.762 -3.456 1.00 86.19 419 LYS A N 1
ATOM 3485 C CA . LYS A 1 419 ? -0.882 -18.624 -3.606 1.00 86.19 419 LYS A CA 1
ATOM 3486 C C . LYS A 1 419 ? -1.247 -17.654 -4.735 1.00 86.19 419 LYS A C 1
ATOM 3488 O O . LYS A 1 419 ? -2.193 -17.916 -5.480 1.00 86.19 419 LYS A O 1
ATOM 3493 N N . TYR A 1 420 ? -0.488 -16.567 -4.889 1.00 81.81 420 TYR A N 1
ATOM 3494 C CA . TYR A 1 420 ? -0.813 -15.476 -5.816 1.00 81.81 420 TYR A CA 1
ATOM 3495 C C . TYR A 1 420 ? 0.023 -15.435 -7.105 1.00 81.81 420 TYR A C 1
ATOM 3497 O O . TYR A 1 420 ? -0.331 -14.701 -8.025 1.00 81.81 420 TYR A O 1
ATOM 3505 N N . CYS A 1 421 ? 1.069 -16.256 -7.249 1.00 76.25 421 CYS A N 1
ATOM 3506 C CA . CYS A 1 421 ? 1.991 -16.200 -8.393 1.00 76.25 421 CYS A CA 1
ATOM 3507 C C . CYS A 1 421 ? 1.333 -16.402 -9.759 1.00 76.25 421 CYS A C 1
ATOM 3509 O O . CYS A 1 421 ? 1.809 -15.852 -10.743 1.00 76.25 421 CYS A O 1
ATOM 3511 N N . ARG A 1 422 ? 0.228 -17.153 -9.827 1.00 76.00 422 ARG A N 1
ATOM 3512 C CA . ARG A 1 422 ? -0.525 -17.384 -11.073 1.00 76.00 422 ARG A CA 1
ATOM 3513 C C . ARG A 1 422 ? -1.522 -16.273 -11.409 1.00 76.00 422 ARG A C 1
ATOM 3515 O O . ARG A 1 422 ? -2.091 -16.292 -12.492 1.00 76.00 422 ARG A O 1
ATOM 3522 N N . LYS A 1 423 ? -1.790 -15.359 -10.473 1.00 82.06 423 LYS A N 1
ATOM 3523 C CA . LYS A 1 423 ? -2.772 -14.270 -10.624 1.00 82.06 423 LYS A CA 1
ATOM 3524 C C . LYS A 1 423 ? -2.126 -12.920 -10.943 1.00 82.06 423 LYS A C 1
ATOM 3526 O O . LYS A 1 423 ? -2.841 -11.979 -11.258 1.00 82.06 423 LYS A O 1
ATOM 3531 N N . MET A 1 424 ? -0.804 -12.831 -10.827 1.00 84.31 424 MET A N 1
ATOM 3532 C CA . MET A 1 424 ? -0.019 -11.615 -11.021 1.00 84.31 424 MET A CA 1
ATOM 3533 C C . MET A 1 424 ? 0.788 -11.721 -12.311 1.00 84.31 424 MET A C 1
ATOM 3535 O O . MET A 1 424 ? 1.206 -12.820 -12.691 1.00 84.31 424 MET A O 1
ATOM 3539 N N . LYS A 1 425 ? 1.057 -10.591 -12.970 1.00 86.69 425 LYS A N 1
ATOM 3540 C CA . LYS A 1 425 ? 1.936 -10.607 -14.140 1.00 86.69 425 LYS A CA 1
ATOM 3541 C C . LYS A 1 425 ? 3.349 -11.087 -13.780 1.00 86.69 425 LYS A C 1
ATOM 3543 O O . LYS A 1 425 ? 3.913 -10.638 -12.772 1.00 86.69 425 LYS A O 1
ATOM 3548 N N . PRO A 1 426 ? 3.967 -11.946 -14.613 1.00 87.44 426 PRO A N 1
ATOM 3549 C CA . PRO A 1 426 ? 5.289 -12.495 -14.328 1.00 87.44 426 PRO A CA 1
ATOM 3550 C C . PRO A 1 426 ? 6.373 -11.426 -14.117 1.00 87.44 426 PRO A C 1
ATOM 3552 O O . PRO A 1 426 ? 7.254 -11.603 -13.277 1.00 87.44 426 PRO A O 1
ATOM 3555 N N . GLU A 1 427 ? 6.299 -10.294 -14.821 1.00 86.69 427 GLU A N 1
ATOM 3556 C CA . GLU A 1 427 ? 7.239 -9.178 -14.676 1.00 86.69 427 GLU A CA 1
ATOM 3557 C C . GLU A 1 427 ? 7.171 -8.478 -13.306 1.00 86.69 427 GLU A C 1
ATOM 3559 O O . GLU A 1 427 ? 8.209 -8.077 -12.772 1.00 86.69 427 GLU A O 1
ATOM 3564 N N . VAL A 1 428 ? 5.980 -8.372 -12.702 1.00 87.56 428 VAL A N 1
ATOM 3565 C CA . VAL A 1 428 ? 5.802 -7.817 -11.349 1.00 87.56 428 VAL A CA 1
ATOM 3566 C C . VAL A 1 428 ? 6.320 -8.813 -10.317 1.00 87.56 428 VAL A C 1
ATOM 3568 O O . VAL A 1 428 ? 7.057 -8.440 -9.405 1.00 87.56 428 VAL A O 1
ATOM 3571 N N . MET A 1 429 ? 6.014 -10.098 -10.509 1.00 88.62 429 MET A N 1
ATOM 3572 C CA . MET A 1 429 ? 6.498 -11.163 -9.634 1.00 88.62 429 MET A CA 1
ATOM 3573 C C . MET A 1 429 ? 8.031 -11.253 -9.626 1.00 88.62 429 MET A C 1
ATOM 3575 O O . MET A 1 429 ? 8.637 -11.455 -8.574 1.00 88.62 429 MET A O 1
ATOM 3579 N N . TRP A 1 430 ? 8.679 -11.041 -10.772 1.00 87.56 430 TRP A N 1
ATOM 3580 C CA . TRP A 1 430 ? 10.136 -10.953 -10.840 1.00 87.56 430 TRP A CA 1
ATOM 3581 C C . TRP A 1 430 ? 10.699 -9.787 -10.023 1.00 87.56 430 TRP A C 1
ATOM 3583 O O . TRP A 1 430 ? 11.711 -9.967 -9.352 1.00 87.56 430 TRP A O 1
ATOM 3593 N N . GLU A 1 431 ? 10.053 -8.615 -10.025 1.00 87.50 431 GLU A N 1
ATOM 3594 C CA . GLU A 1 431 ? 10.473 -7.494 -9.168 1.00 87.50 431 GLU A CA 1
ATOM 3595 C C . GLU A 1 431 ? 10.392 -7.868 -7.677 1.00 87.50 431 GLU A C 1
ATOM 3597 O O . GLU A 1 431 ? 11.332 -7.605 -6.924 1.00 87.50 431 GLU A O 1
ATOM 3602 N N . ILE A 1 432 ? 9.302 -8.521 -7.258 1.00 90.12 432 ILE A N 1
ATOM 3603 C CA . ILE A 1 432 ? 9.111 -9.009 -5.881 1.00 90.12 432 ILE A CA 1
ATOM 3604 C C . ILE A 1 432 ? 10.232 -9.982 -5.502 1.00 90.12 432 ILE A C 1
ATOM 3606 O O . ILE A 1 432 ? 10.899 -9.791 -4.486 1.00 90.12 432 ILE A O 1
ATOM 3610 N N . ILE A 1 433 ? 10.472 -10.999 -6.333 1.00 88.19 433 ILE A N 1
ATOM 3611 C CA . ILE A 1 433 ? 11.468 -12.041 -6.061 1.00 88.19 433 ILE A CA 1
ATOM 3612 C C . ILE A 1 433 ? 12.873 -11.447 -5.986 1.00 88.19 433 ILE A C 1
ATOM 3614 O O . ILE A 1 433 ? 13.569 -11.712 -5.009 1.00 88.19 433 ILE A O 1
ATOM 3618 N N . ARG A 1 434 ? 13.270 -10.583 -6.931 1.00 86.12 434 ARG A N 1
ATOM 3619 C CA . ARG A 1 434 ? 14.590 -9.931 -6.895 1.00 86.12 434 ARG A CA 1
ATOM 3620 C C . ARG A 1 434 ? 14.805 -9.158 -5.593 1.00 86.12 434 ARG A C 1
ATOM 3622 O O . ARG A 1 434 ? 15.864 -9.267 -4.979 1.00 86.12 434 ARG A O 1
ATOM 3629 N N . ARG A 1 435 ? 13.799 -8.412 -5.126 1.00 88.12 435 ARG A N 1
ATOM 3630 C CA . ARG A 1 435 ? 13.883 -7.668 -3.855 1.00 88.12 435 ARG A CA 1
ATOM 3631 C C . ARG A 1 435 ? 14.053 -8.588 -2.649 1.00 88.12 435 ARG A C 1
ATOM 3633 O O . ARG A 1 435 ? 14.866 -8.289 -1.778 1.00 88.12 435 ARG A O 1
ATOM 3640 N N . LEU A 1 436 ? 13.330 -9.705 -2.606 1.00 88.12 436 LEU A N 1
ATOM 3641 C CA . LEU A 1 436 ? 13.463 -10.696 -1.535 1.00 88.12 436 LEU A CA 1
ATOM 3642 C C . LEU A 1 436 ? 14.829 -11.400 -1.576 1.00 88.12 436 LEU A C 1
ATOM 3644 O O . LEU A 1 436 ? 15.473 -11.558 -0.539 1.00 88.12 436 LEU A O 1
ATOM 3648 N N . GLU A 1 437 ? 15.334 -11.731 -2.765 1.00 84.12 437 GLU A N 1
ATOM 3649 C CA . GLU A 1 437 ? 16.658 -12.338 -2.934 1.00 84.12 437 GLU A CA 1
ATOM 3650 C C . GLU A 1 437 ? 17.790 -11.403 -2.484 1.00 84.12 437 GLU A C 1
ATOM 3652 O O . GLU A 1 437 ? 18.754 -11.865 -1.865 1.00 84.12 437 GLU A O 1
ATOM 3657 N N . LYS A 1 438 ? 17.661 -10.083 -2.703 1.00 80.12 438 LYS A N 1
ATOM 3658 C CA . LYS A 1 438 ? 18.589 -9.077 -2.144 1.00 80.12 438 LYS A CA 1
ATOM 3659 C C . LYS A 1 438 ? 18.620 -9.076 -0.617 1.00 80.12 438 LYS A C 1
ATOM 3661 O O . LYS A 1 438 ? 19.623 -8.674 -0.030 1.00 80.12 438 LYS A O 1
ATOM 3666 N N . LYS A 1 439 ? 17.541 -9.522 0.029 1.00 82.62 439 LYS A N 1
ATOM 3667 C CA . LYS A 1 439 ? 17.440 -9.673 1.486 1.00 82.62 439 LYS A CA 1
ATOM 3668 C C . LYS A 1 439 ? 17.934 -11.021 2.000 1.00 82.62 439 LYS A C 1
ATOM 3670 O O . LYS A 1 439 ? 17.820 -11.264 3.192 1.00 82.62 439 LYS A O 1
ATOM 3675 N N . GLY A 1 440 ? 18.478 -11.875 1.133 1.00 76.62 440 GLY A N 1
ATOM 3676 C CA . GLY A 1 440 ? 18.961 -13.205 1.510 1.00 76.62 440 GLY A CA 1
ATOM 3677 C C . GLY A 1 440 ? 17.881 -14.289 1.514 1.00 76.62 440 GLY A C 1
ATOM 3678 O O . GLY A 1 440 ? 18.218 -15.453 1.700 1.00 76.62 440 GLY A O 1
ATOM 3679 N N . MET A 1 441 ? 16.620 -13.944 1.231 1.00 82.44 441 MET A N 1
ATOM 3680 C CA . MET A 1 441 ? 15.497 -14.883 1.221 1.00 82.44 441 MET A CA 1
ATOM 3681 C C . MET A 1 441 ? 15.481 -15.660 -0.102 1.00 82.44 441 MET A C 1
ATOM 3683 O O . MET A 1 441 ? 15.343 -15.062 -1.171 1.00 82.44 441 MET A O 1
ATOM 3687 N N . LYS A 1 442 ? 15.646 -16.987 -0.067 1.00 74.38 442 LYS A N 1
ATOM 3688 C CA . LYS A 1 442 ? 15.791 -17.825 -1.269 1.00 74.38 442 LYS A CA 1
ATOM 3689 C C . LYS A 1 442 ? 15.026 -19.139 -1.140 1.00 74.38 442 LYS A C 1
ATOM 3691 O O . LYS A 1 442 ? 15.472 -20.069 -0.477 1.00 74.38 442 LYS A O 1
ATOM 3696 N N . LYS A 1 443 ? 13.939 -19.274 -1.910 1.00 63.44 443 LYS A N 1
ATOM 3697 C CA . LYS A 1 443 ? 13.174 -20.533 -2.040 1.00 63.44 443 LYS A CA 1
ATOM 3698 C C . LYS A 1 443 ? 13.088 -21.119 -3.452 1.00 63.44 443 LYS A C 1
ATOM 3700 O O . LYS A 1 443 ? 12.360 -22.085 -3.662 1.00 63.44 443 LYS A O 1
ATOM 3705 N N . GLY A 1 444 ? 13.809 -20.558 -4.425 1.00 63.09 444 GLY A N 1
ATOM 3706 C CA . GLY A 1 444 ? 13.834 -21.091 -5.794 1.00 63.09 444 GLY A CA 1
ATOM 3707 C C . GLY A 1 444 ? 12.504 -20.974 -6.550 1.00 63.09 444 GLY A C 1
ATOM 3708 O O . GLY A 1 444 ? 12.291 -21.701 -7.517 1.00 63.09 444 GLY A O 1
ATOM 3709 N N . ILE A 1 445 ? 11.605 -20.076 -6.128 1.00 68.62 445 ILE A N 1
ATOM 3710 C CA . ILE A 1 445 ? 10.404 -19.744 -6.901 1.00 68.62 445 ILE A CA 1
ATOM 3711 C C . ILE A 1 445 ? 10.839 -18.866 -8.069 1.00 68.62 445 ILE A C 1
ATOM 3713 O O . ILE A 1 445 ? 11.439 -17.818 -7.854 1.00 68.62 445 ILE A O 1
ATOM 3717 N N . LYS A 1 446 ? 10.529 -19.293 -9.294 1.00 70.44 446 LYS A N 1
ATOM 3718 C CA . LYS A 1 446 ? 10.766 -18.518 -10.512 1.00 70.44 446 LYS A CA 1
ATOM 3719 C C . LYS A 1 446 ? 9.449 -18.348 -11.268 1.00 70.44 446 LYS A C 1
ATOM 3721 O O . LYS A 1 446 ? 8.769 -19.351 -11.494 1.00 70.44 446 LYS A O 1
ATOM 3726 N N . PRO A 1 447 ? 9.060 -17.119 -11.641 1.00 73.62 447 PRO A N 1
ATOM 3727 C CA . PRO A 1 447 ? 7.986 -16.900 -12.597 1.00 73.62 447 PRO A CA 1
ATOM 3728 C C . PRO A 1 447 ? 8.409 -17.507 -13.929 1.00 73.62 447 PRO A C 1
ATOM 3730 O O . PRO A 1 447 ? 9.562 -17.355 -14.330 1.00 73.62 447 PRO A O 1
ATOM 3733 N N . ILE A 1 448 ? 7.487 -18.180 -14.608 1.00 70.00 448 ILE A N 1
ATOM 3734 C CA . ILE A 1 448 ? 7.754 -18.812 -15.899 1.00 70.00 448 ILE A CA 1
ATOM 3735 C C . ILE A 1 448 ? 6.938 -18.074 -16.954 1.00 70.00 448 ILE A C 1
ATOM 3737 O O . ILE A 1 448 ? 5.754 -17.803 -16.754 1.00 70.00 448 ILE A O 1
ATOM 3741 N N . MET A 1 449 ? 7.580 -17.745 -18.071 1.00 78.38 449 MET A N 1
ATOM 3742 C CA . MET A 1 449 ? 6.899 -17.225 -19.251 1.00 78.38 449 MET A CA 1
ATOM 3743 C C . MET A 1 449 ? 6.049 -18.330 -19.894 1.00 78.38 449 MET A C 1
ATOM 3745 O O . MET A 1 449 ? 6.517 -19.451 -20.095 1.00 78.38 449 MET A O 1
ATOM 3749 N N . GLU A 1 450 ? 4.805 -18.018 -20.252 1.00 76.56 450 GLU A N 1
ATOM 3750 C CA . GLU A 1 450 ? 3.935 -18.963 -20.957 1.00 76.56 450 GLU A CA 1
ATOM 3751 C C . GLU A 1 450 ? 4.456 -19.263 -22.374 1.00 76.56 450 GLU A C 1
ATOM 3753 O O . GLU A 1 450 ? 4.945 -18.376 -23.081 1.00 76.56 450 GLU A O 1
ATOM 3758 N N . LYS A 1 451 ? 4.336 -20.527 -22.810 1.00 76.88 451 LYS A N 1
ATOM 3759 C CA . LYS A 1 451 ? 4.694 -20.938 -24.177 1.00 76.88 451 LYS A CA 1
ATOM 3760 C C . LYS A 1 451 ? 3.768 -20.250 -25.188 1.00 76.88 451 LYS A C 1
ATOM 3762 O O . LYS A 1 451 ? 2.549 -20.265 -25.024 1.00 76.88 451 LYS A O 1
ATOM 3767 N N . GLN A 1 452 ? 4.333 -19.696 -26.262 1.00 71.25 452 GLN A N 1
ATOM 3768 C CA . GLN A 1 452 ? 3.559 -19.025 -27.309 1.00 71.25 452 GLN A CA 1
ATOM 3769 C C . GLN A 1 452 ? 3.022 -20.037 -28.330 1.00 71.25 452 GLN A C 1
ATOM 3771 O O . GLN A 1 452 ? 3.763 -20.894 -28.821 1.00 71.25 452 GLN A O 1
ATOM 3776 N N . GLN A 1 453 ? 1.731 -19.927 -28.663 1.00 72.00 453 GLN A N 1
ATOM 3777 C CA . GLN A 1 453 ? 1.091 -20.755 -29.690 1.00 72.00 453 GLN A CA 1
ATOM 3778 C C . GLN A 1 453 ? 1.681 -20.454 -31.076 1.00 72.00 453 GLN A C 1
ATOM 3780 O O . GLN A 1 453 ? 1.906 -19.296 -31.421 1.00 72.00 453 GLN A O 1
ATOM 3785 N N . GLY A 1 454 ? 1.923 -21.496 -31.875 1.00 66.81 454 GLY A N 1
ATOM 3786 C CA . GLY A 1 454 ? 2.472 -21.363 -33.232 1.00 66.81 454 GLY A CA 1
ATOM 3787 C C . GLY A 1 454 ? 3.983 -21.104 -33.305 1.00 66.81 454 GLY A C 1
ATOM 3788 O O . GLY A 1 454 ? 4.500 -20.909 -34.401 1.00 66.81 454 GLY A O 1
ATOM 3789 N N . VAL A 1 455 ? 4.693 -21.122 -32.172 1.00 72.50 455 VAL A N 1
ATOM 3790 C CA . VAL A 1 455 ? 6.163 -21.081 -32.106 1.00 72.50 455 VAL A CA 1
ATOM 3791 C C . VAL A 1 455 ? 6.689 -22.488 -31.825 1.00 72.50 455 VAL A C 1
ATOM 3793 O O . VAL A 1 455 ? 6.122 -23.213 -31.004 1.00 72.50 455 VAL A O 1
ATOM 3796 N N . ASP A 1 456 ? 7.774 -22.867 -32.498 1.00 77.06 456 ASP A N 1
ATOM 3797 C CA . ASP A 1 456 ? 8.440 -24.154 -32.298 1.00 77.06 456 ASP A CA 1
ATOM 3798 C C . ASP A 1 456 ? 8.834 -24.375 -30.821 1.00 77.06 456 ASP A C 1
ATOM 3800 O O . ASP A 1 456 ? 9.171 -23.432 -30.100 1.00 77.06 456 ASP A O 1
ATOM 3804 N N . GLU A 1 457 ? 8.765 -25.621 -30.338 1.00 76.31 457 GLU A N 1
ATOM 3805 C CA . GLU A 1 457 ? 9.014 -25.937 -28.925 1.00 76.31 457 GLU A CA 1
ATOM 3806 C C . GLU A 1 457 ? 10.446 -25.600 -28.490 1.00 76.31 457 GLU A C 1
ATOM 3808 O O . GLU A 1 457 ? 10.660 -25.120 -27.373 1.00 76.31 457 GLU A O 1
ATOM 3813 N N . TYR A 1 458 ? 11.424 -25.799 -29.373 1.00 72.25 458 TYR A N 1
ATOM 3814 C CA . TYR A 1 458 ? 12.813 -25.473 -29.096 1.00 72.25 458 TYR A CA 1
ATOM 3815 C C . TYR A 1 458 ? 13.009 -23.953 -28.997 1.00 72.25 458 TYR A C 1
ATOM 3817 O O . TYR A 1 458 ? 13.622 -23.473 -28.044 1.00 72.25 458 TYR A O 1
ATOM 3825 N N . GLU A 1 459 ? 12.402 -23.180 -29.902 1.00 73.69 459 GLU A N 1
ATOM 3826 C CA . GLU A 1 459 ? 12.432 -21.713 -29.838 1.00 73.69 459 GLU A CA 1
ATOM 3827 C C . GLU A 1 459 ? 11.685 -21.156 -28.616 1.00 73.69 459 GLU A C 1
ATOM 3829 O O . GLU A 1 459 ? 12.149 -20.206 -27.985 1.00 73.69 459 GLU A O 1
ATOM 3834 N N . ASN A 1 460 ? 10.564 -21.767 -28.225 1.00 80.50 460 ASN A N 1
ATOM 3835 C CA . ASN A 1 460 ? 9.868 -21.431 -26.984 1.00 80.50 460 ASN A CA 1
ATOM 3836 C C . ASN A 1 460 ? 10.771 -21.653 -25.758 1.00 80.50 460 ASN A C 1
ATOM 3838 O O . ASN A 1 460 ? 10.848 -20.783 -24.892 1.00 80.50 460 ASN A O 1
ATOM 3842 N N . ASN A 1 461 ? 11.493 -22.775 -25.693 1.00 79.56 461 ASN A N 1
ATOM 3843 C CA . ASN A 1 461 ? 12.410 -23.056 -24.587 1.00 79.56 461 ASN A CA 1
ATOM 3844 C C . ASN A 1 461 ? 13.587 -22.064 -24.544 1.00 79.56 461 ASN A C 1
ATOM 3846 O O . ASN A 1 461 ? 13.942 -21.591 -23.465 1.00 79.56 461 ASN A O 1
ATOM 3850 N N . GLU A 1 462 ? 14.159 -21.694 -25.696 1.00 78.12 462 GLU A N 1
ATOM 3851 C CA . GLU A 1 462 ? 15.198 -20.653 -25.777 1.00 78.12 462 GLU A CA 1
ATOM 3852 C C . GLU A 1 462 ? 14.676 -19.300 -25.270 1.00 78.12 462 GLU A C 1
ATOM 3854 O O . GLU A 1 462 ? 15.322 -18.652 -24.444 1.00 78.12 462 GLU A O 1
ATOM 3859 N N . ARG A 1 463 ? 13.480 -18.897 -25.720 1.00 84.25 463 ARG A N 1
ATOM 3860 C CA . ARG A 1 463 ? 12.815 -17.656 -25.302 1.00 84.25 463 ARG A CA 1
ATOM 3861 C C . ARG A 1 463 ? 12.561 -17.619 -23.798 1.00 84.25 463 ARG A C 1
ATOM 3863 O O . ARG A 1 463 ? 12.864 -16.603 -23.182 1.00 84.25 463 ARG A O 1
ATOM 3870 N N . ILE A 1 464 ? 12.080 -18.714 -23.206 1.00 83.50 464 ILE A N 1
ATOM 3871 C CA . ILE A 1 464 ? 11.854 -18.821 -21.756 1.00 83.50 464 ILE A CA 1
ATOM 3872 C C . ILE A 1 464 ? 13.165 -18.615 -20.994 1.00 83.50 464 ILE A C 1
ATOM 3874 O O . ILE A 1 464 ? 13.219 -17.775 -20.100 1.00 83.50 464 ILE A O 1
ATOM 3878 N N . VAL A 1 465 ? 14.242 -19.307 -21.383 1.00 82.69 465 VAL A N 1
ATOM 3879 C CA . VAL A 1 465 ? 15.552 -19.172 -20.722 1.00 82.69 465 VAL A CA 1
ATOM 3880 C C . VAL A 1 465 ? 16.074 -17.739 -20.831 1.00 82.69 465 VAL A C 1
ATOM 3882 O O . VAL A 1 465 ? 16.495 -17.152 -19.835 1.00 82.69 465 VAL A O 1
ATOM 3885 N N . VAL A 1 466 ? 16.024 -17.139 -22.024 1.00 83.88 466 VAL A N 1
ATOM 3886 C CA . VAL A 1 466 ? 16.477 -15.755 -22.225 1.00 83.88 466 VAL A CA 1
ATOM 3887 C C . VAL A 1 466 ? 15.643 -14.771 -21.411 1.00 83.88 466 VAL A C 1
ATOM 3889 O O . VAL A 1 466 ? 16.204 -13.867 -20.795 1.00 83.88 466 VAL A O 1
ATOM 3892 N N . TRP A 1 467 ? 14.326 -14.955 -21.380 1.00 88.25 467 TRP A N 1
ATOM 3893 C CA . TRP A 1 467 ? 13.407 -14.121 -20.617 1.00 88.25 467 TRP A CA 1
ATOM 3894 C C . TRP A 1 467 ? 13.676 -14.222 -19.108 1.00 88.25 467 TRP A C 1
ATOM 3896 O O . TRP A 1 467 ? 13.814 -13.195 -18.443 1.00 88.25 467 TRP A O 1
ATOM 3906 N N . GLU A 1 468 ? 13.859 -15.433 -18.574 1.00 85.44 468 GLU A N 1
ATOM 3907 C CA . GLU A 1 468 ? 14.218 -15.649 -17.168 1.00 85.44 468 GLU A CA 1
ATOM 3908 C C . GLU A 1 468 ? 15.541 -14.967 -16.812 1.00 85.44 468 GLU A C 1
ATOM 3910 O O . GLU A 1 468 ? 15.610 -14.218 -15.836 1.00 85.44 468 GLU A O 1
ATOM 3915 N N . HIS A 1 469 ? 16.593 -15.173 -17.614 1.00 85.69 469 HIS A N 1
ATOM 3916 C CA . HIS A 1 469 ? 17.881 -14.532 -17.360 1.00 85.69 469 HIS A CA 1
ATOM 3917 C C . HIS A 1 469 ? 17.773 -13.010 -17.456 1.00 85.69 469 HIS A C 1
ATOM 3919 O O . HIS A 1 469 ? 18.298 -12.327 -16.581 1.00 85.69 469 HIS A O 1
ATOM 3925 N N . PHE A 1 470 ? 17.049 -12.476 -18.441 1.00 88.25 470 PHE A N 1
ATOM 3926 C CA . PHE A 1 470 ? 16.830 -11.040 -18.577 1.00 88.25 470 PHE A CA 1
ATOM 3927 C C . PHE A 1 470 ? 16.168 -10.454 -17.328 1.00 88.25 470 PHE A C 1
ATOM 3929 O O . PHE A 1 470 ? 16.725 -9.543 -16.718 1.00 88.25 470 PHE A O 1
ATOM 3936 N N . PHE A 1 471 ? 15.028 -11.000 -16.895 1.00 87.81 471 PHE A N 1
ATOM 3937 C CA . PHE A 1 471 ? 14.317 -10.495 -15.720 1.00 87.81 471 PHE A CA 1
ATOM 3938 C C . PHE A 1 471 ? 15.030 -10.799 -14.399 1.00 87.81 471 PHE A C 1
ATOM 3940 O O . PHE A 1 471 ? 14.815 -10.075 -13.437 1.00 87.81 471 PHE A O 1
ATOM 3947 N N . SER A 1 472 ? 15.907 -11.797 -14.319 1.00 83.75 472 SER A N 1
ATOM 3948 C CA . SER A 1 472 ? 16.698 -12.040 -13.103 1.00 83.75 472 SER A CA 1
ATOM 3949 C C . SER A 1 472 ? 17.821 -11.017 -12.874 1.00 83.75 472 SER A C 1
ATOM 3951 O O . SER A 1 472 ? 18.248 -10.826 -11.737 1.00 83.75 472 SER A O 1
ATOM 3953 N N . ILE A 1 473 ? 18.291 -10.334 -13.926 1.00 84.06 473 ILE A N 1
ATOM 3954 C CA . ILE A 1 473 ? 19.355 -9.331 -13.815 1.00 84.06 473 ILE A CA 1
ATOM 3955 C C . ILE A 1 473 ? 18.841 -8.105 -13.045 1.00 84.06 473 ILE A C 1
ATOM 3957 O O . ILE A 1 473 ? 17.780 -7.576 -13.361 1.00 84.06 473 ILE A O 1
ATOM 3961 N N . ASP A 1 474 ? 19.613 -7.616 -12.079 1.00 79.00 474 ASP A N 1
ATOM 3962 C CA . ASP A 1 474 ? 19.338 -6.407 -11.291 1.00 79.00 474 ASP A CA 1
ATOM 3963 C C . ASP A 1 474 ? 20.536 -5.442 -11.353 1.00 79.00 474 ASP A C 1
ATOM 3965 O O . ASP A 1 474 ? 21.620 -5.822 -11.799 1.00 79.00 474 ASP A O 1
ATOM 3969 N N . ASN A 1 475 ? 20.378 -4.212 -10.861 1.00 72.00 475 ASN A N 1
ATOM 3970 C CA . ASN A 1 475 ? 21.447 -3.212 -10.811 1.00 72.00 475 ASN A CA 1
ATOM 3971 C C . ASN A 1 475 ? 22.697 -3.735 -10.081 1.00 72.00 475 ASN A C 1
ATOM 3973 O O . ASN A 1 475 ? 23.814 -3.556 -10.552 1.00 72.00 475 ASN A O 1
ATOM 3977 N N . ASP A 1 476 ? 22.506 -4.486 -8.990 1.00 67.19 476 ASP A N 1
ATOM 3978 C CA . ASP A 1 476 ? 23.602 -5.094 -8.218 1.00 67.19 476 ASP A CA 1
ATOM 3979 C C . ASP A 1 476 ? 24.428 -6.114 -9.024 1.00 67.19 476 ASP A C 1
ATOM 3981 O O . ASP A 1 476 ? 25.560 -6.425 -8.652 1.00 67.19 476 ASP A O 1
ATOM 3985 N N . ILE A 1 477 ? 23.858 -6.649 -10.110 1.00 65.19 477 ILE A N 1
ATOM 3986 C CA . ILE A 1 477 ? 24.504 -7.596 -11.026 1.00 65.19 477 ILE A CA 1
ATOM 3987 C C . ILE A 1 477 ? 25.213 -6.840 -12.160 1.00 65.19 477 ILE A C 1
ATOM 3989 O O . ILE A 1 477 ? 26.268 -7.279 -12.612 1.00 65.19 477 ILE A O 1
ATOM 3993 N N . LEU A 1 478 ? 24.670 -5.710 -12.625 1.00 64.44 478 LEU A N 1
ATOM 3994 C CA . LEU A 1 478 ? 25.128 -5.015 -13.836 1.00 64.44 478 LEU A CA 1
ATOM 3995 C C . LEU A 1 478 ? 26.410 -4.198 -13.677 1.00 64.44 478 LEU A C 1
ATOM 3997 O O . LEU A 1 478 ? 27.099 -3.990 -14.673 1.00 64.44 478 LEU A O 1
ATOM 4001 N N . GLY A 1 479 ? 26.780 -3.783 -12.468 1.00 56.97 479 GLY A N 1
ATOM 4002 C CA . GLY A 1 479 ? 28.083 -3.164 -12.249 1.00 56.97 479 GLY A CA 1
ATOM 4003 C C . GLY A 1 479 ? 28.103 -2.064 -11.202 1.00 56.97 479 GLY A C 1
ATOM 4004 O O . GLY A 1 479 ? 27.102 -1.720 -10.587 1.00 56.97 479 GLY A O 1
ATOM 4005 N N . VAL A 1 480 ? 29.315 -1.570 -10.986 1.00 53.38 480 VAL A N 1
ATOM 4006 C CA . VAL A 1 480 ? 29.732 -0.645 -9.932 1.00 53.38 480 VAL A CA 1
ATOM 4007 C C . VAL A 1 480 ? 29.443 0.773 -10.395 1.00 53.38 480 VAL A C 1
ATOM 4009 O O . VAL A 1 480 ? 29.897 1.152 -11.476 1.00 53.38 480 VAL A O 1
ATOM 4012 N N . GLU A 1 481 ? 28.717 1.567 -9.608 1.00 53.34 481 GLU A N 1
ATOM 4013 C CA . GLU A 1 481 ? 28.591 2.988 -9.936 1.00 53.34 481 GLU A CA 1
ATOM 4014 C C . GLU A 1 481 ? 29.996 3.622 -10.026 1.00 53.34 481 GLU A C 1
ATOM 4016 O O . GLU A 1 481 ? 30.896 3.232 -9.273 1.00 53.34 481 GLU A O 1
ATOM 4021 N N . PRO A 1 482 ? 30.222 4.613 -10.908 1.00 48.66 482 PRO A N 1
ATOM 4022 C CA . PRO A 1 482 ? 31.504 5.318 -10.994 1.00 48.66 482 PRO A CA 1
ATOM 4023 C C . PRO A 1 482 ? 32.011 5.808 -9.626 1.00 48.66 482 PRO A C 1
ATOM 4025 O O . PRO A 1 482 ? 33.206 5.763 -9.349 1.00 48.66 482 PRO A O 1
ATOM 4028 N N . THR A 1 483 ? 31.085 6.176 -8.742 1.00 53.44 483 THR A N 1
ATOM 4029 C CA . THR A 1 483 ? 31.293 6.565 -7.341 1.00 53.44 483 THR A CA 1
ATOM 4030 C C . THR A 1 483 ? 31.810 5.427 -6.457 1.00 53.44 483 THR A C 1
ATOM 4032 O O . THR A 1 483 ? 32.697 5.656 -5.638 1.00 53.44 483 THR A O 1
ATOM 4035 N N . GLU A 1 484 ? 31.313 4.199 -6.621 1.00 60.69 484 GLU A N 1
ATOM 4036 C CA . GLU A 1 484 ? 31.815 3.011 -5.919 1.00 60.69 484 GLU A CA 1
ATOM 4037 C C . GLU A 1 484 ? 33.219 2.626 -6.426 1.00 60.69 484 GLU A C 1
ATOM 4039 O O . GLU A 1 484 ? 34.089 2.293 -5.623 1.00 60.69 484 GLU A O 1
ATOM 4044 N N . LEU A 1 485 ? 33.491 2.735 -7.734 1.00 61.72 485 LEU A N 1
ATOM 4045 C CA . LEU A 1 485 ? 34.833 2.520 -8.304 1.00 61.72 485 LEU A CA 1
ATOM 4046 C C . LEU A 1 485 ? 35.831 3.562 -7.797 1.00 61.72 485 LEU A C 1
ATOM 4048 O O . LEU A 1 485 ? 36.971 3.237 -7.469 1.00 61.72 485 LEU A O 1
ATOM 4052 N N . GLU A 1 486 ? 35.407 4.817 -7.712 1.00 63.66 486 GLU A N 1
ATOM 4053 C CA . GLU A 1 486 ? 36.217 5.912 -7.195 1.00 63.66 486 GLU A CA 1
ATOM 4054 C C . GLU A 1 486 ? 36.431 5.800 -5.681 1.00 63.66 486 GLU A C 1
ATOM 4056 O O . GLU A 1 486 ? 37.528 6.069 -5.194 1.00 63.66 486 GLU A O 1
ATOM 4061 N N . ALA A 1 487 ? 35.437 5.307 -4.936 1.00 67.94 487 ALA A N 1
ATOM 4062 C CA . ALA A 1 487 ? 35.583 4.943 -3.530 1.00 67.94 487 ALA A CA 1
ATOM 4063 C C . ALA A 1 487 ? 36.560 3.772 -3.339 1.00 67.94 487 ALA A C 1
ATOM 4065 O O . ALA A 1 487 ? 37.393 3.828 -2.439 1.00 67.94 487 ALA A O 1
ATOM 4066 N N . ILE A 1 488 ? 36.531 2.755 -4.205 1.00 71.75 488 ILE A N 1
ATOM 4067 C CA . ILE A 1 488 ? 37.492 1.640 -4.185 1.00 71.75 488 ILE A CA 1
ATOM 4068 C C . ILE A 1 488 ? 38.902 2.124 -4.541 1.00 71.75 488 ILE A C 1
ATOM 4070 O O . ILE A 1 488 ? 39.855 1.731 -3.874 1.00 71.75 488 ILE A O 1
ATOM 4074 N N . ARG A 1 489 ? 39.049 3.029 -5.517 1.00 73.88 489 ARG A N 1
ATOM 4075 C CA . ARG A 1 489 ? 40.337 3.671 -5.846 1.00 73.88 489 ARG A CA 1
ATOM 4076 C C . ARG A 1 489 ? 40.858 4.535 -4.696 1.00 73.88 489 ARG A C 1
ATOM 4078 O O . ARG A 1 489 ? 42.051 4.505 -4.413 1.00 73.88 489 ARG A O 1
ATOM 4085 N N . LYS A 1 490 ? 39.982 5.269 -4.001 1.00 78.44 490 LYS A N 1
ATOM 4086 C CA . LYS A 1 490 ? 40.333 6.021 -2.784 1.00 78.44 490 LYS A CA 1
ATOM 4087 C C . LYS A 1 490 ? 40.742 5.088 -1.644 1.00 78.44 490 LYS A C 1
ATOM 4089 O O . LYS A 1 490 ? 41.769 5.328 -1.025 1.00 78.44 490 LYS A O 1
ATOM 4094 N N . LEU A 1 491 ? 40.007 3.998 -1.419 1.00 76.88 491 LEU A N 1
ATOM 4095 C CA . LEU A 1 491 ? 40.347 2.965 -0.434 1.00 76.88 491 LEU A CA 1
ATOM 4096 C C . LEU A 1 491 ? 41.692 2.300 -0.745 1.00 76.88 491 LEU A C 1
ATOM 4098 O O . LEU A 1 491 ? 42.483 2.085 0.168 1.00 76.88 491 LEU A O 1
ATOM 4102 N N . GLN A 1 492 ? 41.974 2.021 -2.020 1.00 77.56 492 GLN A N 1
ATOM 4103 C CA . GLN A 1 492 ? 43.270 1.522 -2.477 1.00 77.56 492 GLN A CA 1
ATOM 4104 C C . GLN A 1 492 ? 44.381 2.529 -2.163 1.00 77.56 492 GLN A C 1
ATOM 4106 O O . GLN A 1 492 ? 45.376 2.181 -1.537 1.00 77.56 492 GLN A O 1
ATOM 4111 N N . HIS A 1 493 ? 44.169 3.800 -2.506 1.00 78.81 493 HIS A N 1
ATOM 4112 C CA . HIS A 1 493 ? 45.131 4.865 -2.242 1.00 78.81 493 HIS A CA 1
ATOM 4113 C C . HIS A 1 493 ? 45.394 5.076 -0.740 1.00 78.81 493 HIS A C 1
ATOM 4115 O O . HIS A 1 493 ? 46.532 5.288 -0.328 1.00 78.81 493 HIS A O 1
ATOM 4121 N N . GLU A 1 494 ? 44.361 4.979 0.099 1.00 76.81 494 GLU A N 1
ATOM 4122 C CA . GLU A 1 494 ? 44.490 5.061 1.557 1.00 76.81 494 GLU A CA 1
ATOM 4123 C C . GLU A 1 494 ? 45.192 3.835 2.164 1.00 76.81 494 GLU A C 1
ATOM 4125 O O . GLU A 1 494 ? 45.946 3.992 3.130 1.00 76.81 494 GLU A O 1
ATOM 4130 N N . CYS A 1 495 ? 44.991 2.639 1.593 1.00 73.31 495 CYS A N 1
ATOM 4131 C CA . CYS A 1 495 ? 45.756 1.437 1.945 1.00 73.31 495 CYS A CA 1
ATOM 4132 C C . CYS A 1 495 ? 47.244 1.606 1.624 1.00 73.31 495 CYS A C 1
ATOM 4134 O O . CYS A 1 495 ? 48.084 1.210 2.427 1.00 73.31 495 CYS A O 1
ATOM 4136 N N . ASP A 1 496 ? 47.563 2.212 0.479 1.00 74.12 496 ASP A N 1
ATOM 4137 C CA . ASP A 1 496 ? 48.941 2.391 0.013 1.00 74.12 496 ASP A CA 1
ATOM 4138 C C . ASP A 1 496 ? 49.712 3.455 0.826 1.00 74.12 496 ASP A C 1
ATOM 4140 O O . ASP A 1 496 ? 50.943 3.422 0.887 1.00 74.12 496 ASP A O 1
ATOM 4144 N N . GLN A 1 497 ? 49.013 4.398 1.478 1.00 75.56 497 GLN A N 1
ATOM 4145 C CA . GLN A 1 497 ? 49.626 5.520 2.208 1.00 75.56 497 GLN A CA 1
ATOM 4146 C C . GLN A 1 497 ? 49.808 5.320 3.724 1.00 75.56 497 GLN A C 1
ATOM 4148 O O . GLN A 1 497 ? 50.669 5.975 4.320 1.00 75.56 497 GLN A O 1
ATOM 4153 N N . ARG A 1 498 ? 49.007 4.480 4.393 1.00 68.56 498 ARG A N 1
ATOM 4154 C CA . ARG A 1 498 ? 49.042 4.330 5.866 1.00 68.56 498 ARG A CA 1
ATOM 4155 C C . ARG A 1 498 ? 49.892 3.132 6.307 1.00 68.56 498 ARG A C 1
ATOM 4157 O O . ARG A 1 498 ? 49.912 2.116 5.634 1.00 68.56 498 ARG A O 1
ATOM 4164 N N . LYS A 1 499 ? 50.553 3.239 7.473 1.00 57.88 499 LYS A N 1
ATOM 4165 C CA . LYS A 1 499 ? 51.323 2.149 8.114 1.00 57.88 499 LYS A CA 1
ATOM 4166 C C . LYS A 1 499 ? 50.782 1.820 9.515 1.00 57.88 499 LYS A C 1
ATOM 4168 O O . LYS A 1 499 ? 50.516 2.743 10.288 1.00 57.88 499 LYS A O 1
ATOM 4173 N N . GLY A 1 500 ? 50.662 0.534 9.866 1.00 59.09 500 GLY A N 1
ATOM 4174 C CA . GLY A 1 500 ? 50.282 0.044 11.215 1.00 59.09 500 GLY A CA 1
ATOM 4175 C C . GLY A 1 500 ? 48.857 -0.539 11.312 1.00 59.09 500 GLY A C 1
ATOM 4176 O O . GLY A 1 500 ? 48.255 -0.819 10.290 1.00 59.09 500 GLY A O 1
ATOM 4177 N N . MET A 1 501 ? 48.267 -0.704 12.512 1.00 57.56 501 MET A N 1
ATOM 4178 C CA . MET A 1 501 ? 46.949 -1.379 12.707 1.00 57.56 501 MET A CA 1
ATOM 4179 C C . MET A 1 501 ? 45.805 -0.881 11.799 1.00 57.56 501 MET A C 1
ATOM 4181 O O . MET A 1 501 ? 44.942 -1.660 11.408 1.00 57.56 501 MET A O 1
ATOM 4185 N N . LYS A 1 502 ? 45.785 0.411 11.443 1.00 62.00 502 LYS A N 1
ATOM 4186 C CA . LYS A 1 502 ? 44.763 0.979 10.542 1.00 62.00 502 LYS A CA 1
ATOM 4187 C C . LYS A 1 502 ? 44.890 0.472 9.096 1.00 62.00 502 LYS A C 1
ATOM 4189 O O . LYS A 1 502 ? 43.917 0.526 8.356 1.00 62.00 502 LYS A O 1
ATOM 4194 N N . GLU A 1 503 ? 46.068 -0.004 8.696 1.00 69.94 503 GLU A N 1
ATOM 4195 C CA . GLU A 1 503 ? 46.359 -0.580 7.378 1.00 69.94 503 GLU A CA 1
ATOM 4196 C C . GLU A 1 503 ? 45.722 -1.966 7.215 1.00 69.94 503 GLU A C 1
ATOM 4198 O O . GLU A 1 503 ? 45.143 -2.250 6.173 1.00 69.94 503 GLU A O 1
ATOM 4203 N N . GLU A 1 504 ? 45.764 -2.818 8.245 1.00 69.75 504 GLU A N 1
ATOM 4204 C CA . GLU A 1 504 ? 45.148 -4.155 8.203 1.00 69.75 504 GLU A CA 1
ATOM 4205 C C . GLU A 1 504 ? 43.621 -4.080 8.097 1.00 69.75 504 GLU A C 1
ATOM 4207 O O . GLU A 1 504 ? 43.005 -4.831 7.338 1.00 69.75 504 GLU A O 1
ATOM 4212 N N . GLU A 1 505 ? 43.002 -3.136 8.807 1.00 74.94 505 GLU A N 1
ATOM 4213 C CA . GLU A 1 505 ? 41.556 -2.920 8.758 1.00 74.94 505 GLU A CA 1
ATOM 4214 C C . GLU A 1 505 ? 41.105 -2.346 7.403 1.00 74.94 505 GLU A C 1
ATOM 4216 O O . GLU A 1 505 ? 40.122 -2.822 6.829 1.00 74.94 505 GLU A O 1
ATOM 4221 N N . LEU A 1 506 ? 41.875 -1.412 6.829 1.00 74.88 506 LEU A N 1
ATOM 4222 C CA . LEU A 1 506 ? 41.654 -0.890 5.475 1.00 74.88 506 LEU A CA 1
ATOM 4223 C C . LEU A 1 506 ? 41.877 -1.963 4.397 1.00 74.88 506 LEU A C 1
ATOM 4225 O O . LEU A 1 506 ? 41.038 -2.115 3.511 1.00 74.88 506 LEU A O 1
ATOM 4229 N N . LYS A 1 507 ? 42.933 -2.782 4.503 1.00 76.81 507 LYS A N 1
ATOM 4230 C CA . LYS A 1 507 ? 43.189 -3.917 3.597 1.00 76.81 507 LYS A CA 1
ATOM 4231 C C . LYS A 1 507 ? 42.074 -4.954 3.651 1.00 76.81 507 LYS A C 1
ATOM 4233 O O . LYS A 1 507 ? 41.686 -5.492 2.614 1.00 76.81 507 LYS A O 1
ATOM 4238 N N . LYS A 1 508 ? 41.512 -5.210 4.835 1.00 81.25 508 LYS A N 1
ATOM 4239 C CA . LYS A 1 508 ? 40.345 -6.084 5.001 1.00 81.25 508 LYS A CA 1
ATOM 4240 C C . LYS A 1 508 ? 39.107 -5.493 4.322 1.00 81.25 508 LYS A C 1
ATOM 4242 O O . LYS A 1 508 ? 38.421 -6.212 3.601 1.00 81.25 508 LYS A O 1
ATOM 4247 N N . GLN A 1 509 ? 38.840 -4.197 4.493 1.00 76.69 509 GLN A N 1
ATOM 4248 C CA . GLN A 1 509 ? 37.736 -3.510 3.808 1.00 76.69 509 GLN A CA 1
ATOM 4249 C C . GLN A 1 509 ? 37.912 -3.510 2.279 1.00 76.69 509 GLN A C 1
ATOM 4251 O O . GLN A 1 509 ? 36.962 -3.813 1.558 1.00 76.69 509 GLN A O 1
ATOM 4256 N N . PHE A 1 510 ? 39.127 -3.258 1.787 1.00 78.62 510 PHE A N 1
ATOM 4257 C CA . PHE A 1 510 ? 39.472 -3.298 0.365 1.00 78.62 510 PHE A CA 1
ATOM 4258 C C . PHE A 1 510 ? 39.330 -4.706 -0.229 1.00 78.62 510 PHE A C 1
ATOM 4260 O O . PHE A 1 510 ? 38.692 -4.878 -1.266 1.00 78.62 510 PHE A O 1
ATOM 4267 N N . SER A 1 511 ? 39.831 -5.735 0.461 1.00 79.12 511 SER A N 1
ATOM 4268 C CA . SER A 1 511 ? 39.674 -7.139 0.057 1.00 79.12 511 SER A CA 1
ATOM 4269 C C . SER A 1 511 ? 38.201 -7.563 -0.002 1.00 79.12 511 SER A C 1
ATOM 4271 O O . SER A 1 511 ? 37.788 -8.219 -0.958 1.00 79.12 511 SER A O 1
ATOM 4273 N N . ILE A 1 512 ? 37.379 -7.136 0.966 1.00 80.12 512 ILE A N 1
ATOM 4274 C CA . ILE A 1 512 ? 35.926 -7.369 0.948 1.00 80.12 512 ILE A CA 1
ATOM 4275 C C . ILE A 1 512 ? 35.275 -6.666 -0.250 1.00 80.12 512 ILE A C 1
ATOM 4277 O O . ILE A 1 512 ? 34.404 -7.252 -0.895 1.00 80.12 512 ILE A O 1
ATOM 4281 N N . ALA A 1 513 ? 35.675 -5.428 -0.555 1.00 74.00 513 ALA A N 1
ATOM 4282 C CA . ALA A 1 513 ? 35.150 -4.682 -1.695 1.00 74.00 513 ALA A CA 1
ATOM 4283 C C . ALA A 1 513 ? 35.501 -5.365 -3.028 1.00 74.00 513 ALA A C 1
ATOM 4285 O O . ALA A 1 513 ? 34.595 -5.629 -3.816 1.00 74.00 513 ALA A O 1
ATOM 4286 N N . ILE A 1 514 ? 36.767 -5.749 -3.241 1.00 76.94 514 ILE A N 1
ATOM 4287 C CA . ILE A 1 514 ? 37.203 -6.486 -4.441 1.00 76.94 514 ILE A CA 1
ATOM 4288 C C . ILE A 1 514 ? 36.493 -7.836 -4.560 1.00 76.94 514 ILE A C 1
ATOM 4290 O O . ILE A 1 514 ? 35.938 -8.139 -5.611 1.00 76.94 514 ILE A O 1
ATOM 4294 N N . SER A 1 515 ? 36.422 -8.624 -3.484 1.00 76.31 515 SER A N 1
ATOM 4295 C CA . SER A 1 515 ? 35.746 -9.927 -3.516 1.00 76.31 515 SER A CA 1
ATOM 4296 C C . SER A 1 515 ? 34.261 -9.804 -3.890 1.00 76.31 515 SER A C 1
ATOM 4298 O O . SER A 1 515 ? 33.724 -10.633 -4.631 1.00 76.31 515 SER A O 1
ATOM 4300 N N . LYS A 1 516 ? 33.582 -8.744 -3.425 1.00 74.12 516 LYS A N 1
ATOM 4301 C CA . LYS A 1 516 ? 32.211 -8.432 -3.852 1.00 74.12 516 LYS A CA 1
ATOM 4302 C C . LYS A 1 516 ? 32.146 -8.093 -5.342 1.00 74.12 516 LYS A C 1
ATOM 4304 O O . LYS A 1 516 ? 31.224 -8.570 -6.001 1.00 74.12 516 LYS A O 1
ATOM 4309 N N . LEU A 1 517 ? 33.098 -7.319 -5.868 1.00 71.12 517 LEU A N 1
ATOM 4310 C CA . LEU A 1 517 ? 33.167 -6.992 -7.295 1.00 71.12 517 LEU A CA 1
ATOM 4311 C C . LEU A 1 517 ? 33.356 -8.233 -8.167 1.00 71.12 517 LEU A C 1
ATOM 4313 O O . LEU A 1 517 ? 32.554 -8.464 -9.067 1.00 71.12 517 LEU A O 1
ATOM 4317 N N . GLU A 1 518 ? 34.340 -9.070 -7.850 1.00 71.94 518 GLU A N 1
ATOM 4318 C CA . GLU A 1 518 ? 34.622 -10.303 -8.595 1.00 71.94 518 GLU A CA 1
ATOM 4319 C C . GLU A 1 518 ? 33.422 -11.259 -8.585 1.00 71.94 518 GLU A C 1
ATOM 4321 O O . GLU A 1 518 ? 33.103 -11.901 -9.588 1.00 71.94 518 GLU A O 1
ATOM 4326 N N . LYS A 1 519 ? 32.716 -11.350 -7.450 1.00 75.19 519 LYS A N 1
ATOM 4327 C CA . LYS A 1 519 ? 31.496 -12.156 -7.343 1.00 75.19 519 LYS A CA 1
ATOM 4328 C C . LYS A 1 519 ? 30.373 -11.603 -8.225 1.00 75.19 519 LYS A C 1
ATOM 4330 O O . LYS A 1 519 ? 29.697 -12.393 -8.882 1.00 75.19 519 LYS A O 1
ATOM 4335 N N . ARG A 1 520 ? 30.171 -10.279 -8.251 1.00 71.50 520 ARG A N 1
ATOM 4336 C CA . ARG A 1 520 ? 29.179 -9.620 -9.123 1.00 71.50 520 ARG A CA 1
ATOM 4337 C C . ARG A 1 520 ? 29.508 -9.855 -10.596 1.00 71.50 520 ARG A C 1
ATOM 4339 O O . ARG A 1 520 ? 28.641 -10.289 -11.348 1.00 71.50 520 ARG A O 1
ATOM 4346 N N . GLU A 1 521 ? 30.761 -9.640 -10.986 1.00 70.94 521 GLU A N 1
ATOM 4347 C CA . GLU A 1 521 ? 31.231 -9.835 -12.359 1.00 70.94 521 GLU A CA 1
ATOM 4348 C C . GLU A 1 521 ? 31.057 -11.285 -12.824 1.00 70.94 521 GLU A C 1
ATOM 4350 O O . GLU A 1 521 ? 30.585 -11.524 -13.937 1.00 70.94 521 GLU A O 1
ATOM 4355 N N . ARG A 1 522 ? 31.342 -12.262 -11.955 1.00 75.50 522 ARG A N 1
ATOM 4356 C CA . ARG A 1 522 ? 31.116 -13.684 -12.244 1.00 75.50 522 ARG A CA 1
ATOM 4357 C C . ARG A 1 522 ? 29.647 -13.990 -12.532 1.00 75.50 522 ARG A C 1
ATOM 4359 O O . ARG A 1 522 ? 29.349 -14.579 -13.565 1.00 75.50 522 ARG A O 1
ATOM 4366 N N . VAL A 1 523 ? 28.735 -13.555 -11.660 1.00 74.62 523 VAL A N 1
ATOM 4367 C CA . VAL A 1 523 ? 27.285 -13.760 -11.845 1.00 74.62 523 VAL A CA 1
ATOM 4368 C C . VAL A 1 523 ? 26.808 -13.067 -13.123 1.00 74.62 523 VAL A C 1
ATOM 4370 O O . VAL A 1 523 ? 26.098 -13.654 -13.933 1.00 74.62 523 VAL A O 1
ATOM 4373 N N . ASN A 1 524 ? 27.258 -11.836 -13.361 1.00 74.88 524 ASN A N 1
ATOM 4374 C CA . ASN A 1 524 ? 26.977 -11.096 -14.586 1.00 74.88 524 ASN A CA 1
ATOM 4375 C C . ASN A 1 524 ? 27.408 -11.890 -15.838 1.00 74.88 524 ASN A C 1
ATOM 4377 O O . ASN A 1 524 ? 26.615 -12.085 -16.761 1.00 74.88 524 ASN A O 1
ATOM 4381 N N . LEU A 1 525 ? 28.637 -12.414 -15.852 1.00 74.25 525 LEU A N 1
ATOM 4382 C CA . LEU A 1 525 ? 29.136 -13.270 -16.930 1.00 74.25 525 LEU A CA 1
ATOM 4383 C C . LEU A 1 525 ? 28.307 -14.550 -17.097 1.00 74.25 525 LEU A C 1
ATOM 4385 O O . LEU A 1 525 ? 28.051 -14.934 -18.236 1.00 74.25 525 LEU A O 1
ATOM 4389 N N . GLU A 1 526 ? 27.845 -15.178 -16.014 1.00 79.31 526 GLU A N 1
ATOM 4390 C CA . GLU A 1 526 ? 26.966 -16.355 -16.072 1.00 79.31 526 GLU A CA 1
ATOM 4391 C C . GLU A 1 526 ? 25.650 -16.048 -16.804 1.00 79.31 526 GLU A C 1
ATOM 4393 O O . GLU A 1 526 ? 25.292 -16.776 -17.733 1.00 79.31 526 GLU A O 1
ATOM 4398 N N . HIS A 1 527 ? 24.964 -14.947 -16.470 1.00 79.00 527 HIS A N 1
ATOM 4399 C CA . HIS A 1 527 ? 23.708 -14.568 -17.135 1.00 79.00 527 HIS A CA 1
ATOM 4400 C C . HIS A 1 527 ? 23.904 -14.288 -18.632 1.00 79.00 527 HIS A C 1
ATOM 4402 O O . HIS A 1 527 ? 23.189 -14.849 -19.466 1.00 79.00 527 HIS A O 1
ATOM 4408 N N . PHE A 1 528 ? 24.886 -13.463 -19.008 1.00 74.81 528 PHE A N 1
ATOM 4409 C CA . PHE A 1 528 ? 25.102 -13.133 -20.422 1.00 74.81 528 PHE A CA 1
ATOM 4410 C C . PHE A 1 528 ? 25.695 -14.299 -21.223 1.00 74.81 528 PHE A C 1
ATOM 4412 O O . PHE A 1 528 ? 25.391 -14.437 -22.409 1.00 74.81 528 PHE A O 1
ATOM 4419 N N . SER A 1 529 ? 26.479 -15.179 -20.593 1.00 73.88 529 SER A N 1
ATOM 4420 C CA . SER A 1 529 ? 26.940 -16.430 -21.207 1.00 73.88 529 SER A CA 1
ATOM 4421 C C . SER A 1 529 ? 25.775 -17.390 -21.464 1.00 73.88 529 SER A C 1
ATOM 4423 O O . SER A 1 529 ? 25.672 -17.957 -22.555 1.00 73.88 529 SER A O 1
ATOM 4425 N N . ALA A 1 530 ? 24.838 -17.523 -20.520 1.00 73.75 530 ALA A N 1
ATOM 4426 C CA . ALA A 1 530 ? 23.638 -18.341 -20.694 1.00 73.75 530 ALA A CA 1
ATOM 4427 C C . ALA A 1 530 ? 22.751 -17.836 -21.847 1.00 73.75 530 ALA A C 1
ATOM 4429 O O . ALA A 1 530 ? 22.282 -18.640 -22.652 1.00 73.75 530 ALA A O 1
ATOM 4430 N N . ILE A 1 531 ? 22.587 -16.513 -21.984 1.00 72.44 531 ILE A N 1
ATOM 4431 C CA . ILE A 1 531 ? 21.874 -15.900 -23.119 1.00 72.44 531 ILE A CA 1
ATOM 4432 C C . ILE A 1 531 ? 22.642 -16.139 -24.432 1.00 72.44 531 ILE A C 1
ATOM 4434 O O . ILE A 1 531 ? 22.053 -16.515 -25.445 1.00 72.44 531 ILE A O 1
ATOM 4438 N N . ARG A 1 532 ? 23.972 -15.971 -24.426 1.00 68.56 532 ARG A N 1
ATOM 4439 C CA . ARG A 1 532 ? 24.831 -16.148 -25.609 1.00 68.56 532 ARG A CA 1
ATOM 4440 C C . ARG A 1 532 ? 24.850 -17.591 -26.126 1.00 68.56 532 ARG A C 1
ATOM 4442 O O . ARG A 1 532 ? 24.852 -17.799 -27.336 1.00 68.56 532 ARG A O 1
ATOM 4449 N N . THR A 1 533 ? 24.868 -18.578 -25.233 1.00 65.06 533 THR A N 1
ATOM 4450 C CA . THR A 1 533 ? 25.025 -20.006 -25.571 1.00 65.06 533 THR A CA 1
ATOM 4451 C C . THR A 1 533 ? 23.790 -20.655 -26.198 1.00 65.06 533 THR A C 1
ATOM 4453 O O . THR A 1 533 ? 23.928 -21.725 -26.793 1.00 65.06 533 THR A O 1
ATOM 4456 N N . GLN A 1 534 ? 22.607 -20.026 -26.143 1.00 66.50 534 GLN A N 1
ATOM 4457 C CA . GLN A 1 534 ? 21.410 -20.575 -26.800 1.00 66.50 534 GLN A CA 1
ATOM 4458 C C . GLN A 1 534 ? 21.553 -20.617 -28.330 1.00 66.50 534 GLN A C 1
ATOM 4460 O O . GLN A 1 534 ? 21.179 -21.604 -28.951 1.00 66.50 534 GLN A O 1
ATOM 4465 N N . ILE A 1 535 ? 22.216 -19.629 -28.947 1.00 54.91 535 ILE A N 1
ATOM 4466 C CA . ILE A 1 535 ? 22.440 -19.621 -30.406 1.00 54.91 535 ILE A CA 1
ATOM 4467 C C . ILE A 1 535 ? 23.339 -20.759 -30.873 1.00 54.91 535 ILE A C 1
ATOM 4469 O O . ILE A 1 535 ? 23.101 -21.332 -31.934 1.00 54.91 535 ILE A O 1
ATOM 4473 N N . THR A 1 536 ? 24.391 -21.079 -30.120 1.00 50.19 536 THR A N 1
ATOM 4474 C CA . THR A 1 536 ? 25.458 -21.982 -30.580 1.00 50.19 536 THR A CA 1
ATOM 4475 C C . THR A 1 536 ? 24.971 -23.414 -30.811 1.00 50.19 536 THR A C 1
ATOM 4477 O O . THR A 1 536 ? 25.652 -24.201 -31.467 1.00 50.19 536 THR A O 1
ATOM 4480 N N . LYS A 1 537 ? 23.790 -23.757 -30.287 1.00 53.78 537 LYS A N 1
ATOM 4481 C CA . LYS A 1 537 ? 23.129 -25.046 -30.502 1.00 53.78 537 LYS A CA 1
ATOM 4482 C C . LYS A 1 537 ? 22.472 -25.171 -31.884 1.00 53.78 537 LYS A C 1
ATOM 4484 O O . LYS A 1 537 ? 22.281 -26.295 -32.340 1.00 53.78 537 LYS A O 1
ATOM 4489 N N . ARG A 1 538 ? 22.197 -24.065 -32.589 1.00 53.28 538 ARG A N 1
ATOM 4490 C CA . ARG A 1 538 ? 21.740 -24.076 -33.989 1.00 53.28 538 ARG A CA 1
ATOM 4491 C C . ARG A 1 538 ? 22.950 -24.116 -34.926 1.00 53.28 538 ARG A C 1
ATOM 4493 O O . ARG A 1 538 ? 23.427 -23.085 -35.395 1.00 53.28 538 ARG A O 1
ATOM 4500 N N . LYS A 1 539 ? 23.483 -25.312 -35.179 1.00 45.31 539 LYS A N 1
ATOM 4501 C CA . LYS A 1 539 ? 24.386 -25.524 -36.319 1.00 45.31 539 LYS A CA 1
ATOM 4502 C C . LYS A 1 539 ? 23.543 -25.499 -37.600 1.00 45.31 539 LYS A C 1
ATOM 4504 O O . LYS A 1 539 ? 22.539 -26.192 -37.655 1.00 45.31 539 LYS A O 1
ATOM 4509 N N . GLU A 1 540 ? 23.994 -24.724 -38.586 1.00 47.03 540 GLU A N 1
ATOM 4510 C CA . GLU A 1 540 ? 23.506 -24.669 -39.979 1.00 47.03 540 GLU A CA 1
ATOM 4511 C C . GLU A 1 540 ? 22.228 -23.854 -40.237 1.00 47.03 540 GLU A C 1
ATOM 4513 O O . GLU A 1 540 ? 21.121 -24.376 -40.239 1.00 47.03 540 GLU A O 1
ATOM 4518 N N . PHE A 1 541 ? 22.389 -22.568 -40.576 1.00 48.81 541 PHE A N 1
ATOM 4519 C CA . PHE A 1 541 ? 21.370 -21.821 -41.322 1.00 48.81 541 PHE A CA 1
ATOM 4520 C C . PHE A 1 541 ? 22.008 -20.882 -42.356 1.00 48.81 541 PHE A C 1
ATOM 4522 O O . PHE A 1 541 ? 23.050 -20.273 -42.119 1.00 48.81 541 PHE A O 1
ATOM 4529 N N . ASN A 1 542 ? 21.354 -20.778 -43.515 1.00 53.56 542 ASN A N 1
ATOM 4530 C CA . ASN A 1 542 ? 21.641 -19.821 -44.585 1.00 53.56 542 ASN A CA 1
ATOM 4531 C C . ASN A 1 542 ? 21.519 -18.369 -44.064 1.00 53.56 542 ASN A C 1
ATOM 4533 O O . ASN A 1 542 ? 20.583 -18.056 -43.326 1.00 53.56 542 ASN A O 1
ATOM 4537 N N . VAL A 1 543 ? 22.430 -17.478 -44.478 1.00 54.62 543 VAL A N 1
ATOM 4538 C CA . VAL A 1 543 ? 22.545 -16.072 -44.034 1.00 54.62 543 VAL A CA 1
ATOM 4539 C C . VAL A 1 543 ? 21.216 -15.307 -44.124 1.00 54.62 543 VAL A C 1
ATOM 4541 O O . VAL A 1 543 ? 20.855 -14.599 -43.185 1.00 54.62 543 VAL A O 1
ATOM 4544 N N . GLN A 1 544 ? 20.435 -15.499 -45.194 1.00 54.69 544 GLN A N 1
ATOM 4545 C CA . GLN A 1 544 ? 19.145 -14.813 -45.368 1.00 54.69 544 GLN A CA 1
ATOM 4546 C C . GLN A 1 544 ? 18.108 -15.236 -44.310 1.00 54.69 544 GLN A C 1
ATOM 4548 O O . GLN A 1 544 ? 17.420 -14.398 -43.728 1.00 54.69 544 GLN A O 1
ATOM 4553 N N . HIS A 1 545 ? 18.049 -16.534 -44.000 1.00 60.75 545 HIS A N 1
ATOM 4554 C CA . HIS A 1 545 ? 17.147 -17.089 -42.987 1.00 60.75 545 HIS A CA 1
ATOM 4555 C C . HIS A 1 545 ? 17.565 -16.653 -41.569 1.00 60.75 545 HIS A C 1
ATOM 4557 O O . HIS A 1 545 ? 16.725 -16.421 -40.700 1.00 60.75 545 HIS A O 1
ATOM 4563 N N . CYS A 1 546 ? 18.870 -16.452 -41.347 1.00 62.94 546 CYS A N 1
ATOM 4564 C CA . CYS A 1 546 ? 19.408 -15.897 -40.105 1.00 62.94 546 CYS A CA 1
ATOM 4565 C C . CYS A 1 546 ? 18.979 -14.438 -39.866 1.00 62.94 546 CYS A C 1
ATOM 4567 O O . CYS A 1 546 ? 18.705 -14.076 -38.720 1.00 62.94 546 CYS A O 1
ATOM 4569 N N . ILE A 1 547 ? 18.890 -13.609 -40.916 1.00 66.06 547 ILE A N 1
ATOM 4570 C CA . ILE A 1 547 ? 18.455 -12.202 -40.816 1.00 66.06 547 ILE A CA 1
ATOM 4571 C C . ILE A 1 547 ? 16.977 -12.113 -40.421 1.00 66.06 547 ILE A C 1
ATOM 4573 O O . ILE A 1 547 ? 16.626 -11.374 -39.500 1.00 66.06 547 ILE A O 1
ATOM 4577 N N . GLU A 1 548 ? 16.108 -12.874 -41.085 1.00 70.06 548 GLU A N 1
ATOM 4578 C CA . GLU A 1 548 ? 14.668 -12.887 -40.792 1.00 70.06 548 GLU A CA 1
ATOM 4579 C C . GLU A 1 548 ? 14.387 -13.418 -39.380 1.00 70.06 548 GLU A C 1
ATOM 4581 O O . GLU A 1 548 ? 13.668 -12.781 -38.606 1.00 70.06 548 GLU A O 1
ATOM 4586 N N . ALA A 1 549 ? 15.047 -14.511 -38.985 1.00 72.25 549 ALA A N 1
ATOM 4587 C CA . ALA A 1 549 ? 14.967 -15.038 -37.625 1.00 72.25 549 ALA A CA 1
ATOM 4588 C C . ALA A 1 549 ? 15.532 -14.065 -36.571 1.00 72.25 549 ALA A C 1
ATOM 4590 O O . ALA A 1 549 ? 15.067 -14.040 -35.430 1.00 72.25 549 ALA A O 1
ATOM 4591 N N . MET A 1 550 ? 16.543 -13.254 -36.910 1.00 75.38 550 MET A N 1
ATOM 4592 C CA . MET A 1 550 ? 17.048 -12.196 -36.026 1.00 75.38 550 MET A CA 1
ATOM 4593 C C . MET A 1 550 ? 16.008 -11.085 -35.837 1.00 75.38 550 MET A C 1
ATOM 4595 O O . MET A 1 550 ? 15.752 -10.689 -34.703 1.00 75.38 550 MET A O 1
ATOM 4599 N N . ARG A 1 551 ? 15.363 -10.617 -36.913 1.00 77.50 551 ARG A N 1
ATOM 4600 C CA . ARG A 1 551 ? 14.309 -9.587 -36.838 1.00 77.50 551 ARG A CA 1
ATOM 4601 C C . ARG A 1 551 ? 13.109 -10.050 -36.009 1.00 77.50 551 ARG A C 1
ATOM 4603 O O . ARG A 1 551 ? 12.651 -9.316 -35.141 1.00 77.50 551 ARG A O 1
ATOM 4610 N N . MET A 1 552 ? 12.664 -11.292 -36.203 1.00 81.81 552 MET A N 1
ATOM 4611 C CA . MET A 1 552 ? 11.598 -11.907 -35.398 1.00 81.81 552 MET A CA 1
ATOM 4612 C C . MET A 1 552 ? 11.945 -11.943 -33.901 1.00 81.81 552 MET A C 1
ATOM 4614 O O . MET A 1 552 ? 11.101 -11.644 -33.055 1.00 81.81 552 MET A O 1
ATOM 4618 N N . ARG A 1 553 ? 13.202 -12.264 -33.561 1.00 83.12 553 ARG A N 1
ATOM 4619 C CA . ARG A 1 553 ? 13.688 -12.258 -32.173 1.00 83.12 553 ARG A CA 1
ATOM 4620 C C . ARG A 1 553 ? 13.799 -10.854 -31.590 1.00 83.12 553 ARG A C 1
ATOM 4622 O O . ARG A 1 553 ? 13.441 -10.686 -30.431 1.00 83.12 553 ARG A O 1
ATOM 4629 N N . VAL A 1 554 ? 14.247 -9.860 -32.365 1.00 86.56 554 VAL A N 1
ATOM 4630 C CA . VAL A 1 554 ? 14.250 -8.440 -31.956 1.00 86.56 554 VAL A CA 1
ATOM 4631 C C . VAL A 1 554 ? 12.828 -7.989 -31.620 1.00 86.56 554 VAL A C 1
ATOM 4633 O O . VAL A 1 554 ? 12.605 -7.423 -30.553 1.00 86.56 554 VAL A O 1
ATOM 4636 N N . ASP A 1 555 ? 11.856 -8.302 -32.477 1.00 88.38 555 ASP A N 1
ATOM 4637 C CA . ASP A 1 555 ? 10.451 -7.939 -32.272 1.00 88.38 555 ASP A CA 1
ATOM 4638 C C . ASP A 1 555 ? 9.852 -8.602 -31.029 1.00 88.38 555 ASP A C 1
ATOM 4640 O O . ASP A 1 555 ? 9.161 -7.948 -30.244 1.00 88.38 555 ASP A O 1
ATOM 4644 N N . TRP A 1 556 ? 10.135 -9.891 -30.830 1.00 90.31 556 TRP A N 1
ATOM 4645 C CA . TRP A 1 556 ? 9.740 -10.614 -29.625 1.00 90.31 556 TRP A CA 1
ATOM 4646 C C . TRP A 1 556 ? 10.393 -10.019 -28.372 1.00 90.31 556 TRP A C 1
ATOM 4648 O O . TRP A 1 556 ? 9.693 -9.720 -27.410 1.00 90.31 556 TRP A O 1
ATOM 4658 N N . PHE A 1 557 ? 11.708 -9.793 -28.390 1.00 91.00 557 PHE A N 1
ATOM 4659 C CA . PHE A 1 557 ? 12.457 -9.285 -27.240 1.00 91.00 557 PHE A CA 1
ATOM 4660 C C . PHE A 1 557 ? 12.015 -7.866 -26.868 1.00 91.00 557 PHE A C 1
ATOM 4662 O O . PHE A 1 557 ? 11.861 -7.540 -25.692 1.00 91.00 557 PHE A O 1
ATOM 4669 N N . PHE A 1 558 ? 11.740 -7.024 -27.864 1.00 92.69 558 PHE A N 1
ATOM 4670 C CA . PHE A 1 558 ? 11.153 -5.710 -27.642 1.00 92.69 558 PHE A CA 1
ATOM 4671 C C . PHE A 1 558 ? 9.803 -5.812 -26.912 1.00 92.69 558 PHE A C 1
ATOM 4673 O O . PHE A 1 558 ? 9.613 -5.141 -25.901 1.00 92.69 558 PHE A O 1
ATOM 4680 N N . LYS A 1 559 ? 8.887 -6.679 -27.368 1.00 91.19 559 LYS A N 1
ATOM 4681 C CA . LYS A 1 559 ? 7.535 -6.816 -26.791 1.00 91.19 559 LYS A CA 1
ATOM 4682 C C . LYS A 1 559 ? 7.517 -7.507 -25.423 1.00 91.19 559 LYS A C 1
ATOM 4684 O O . LYS A 1 559 ? 6.864 -7.025 -24.502 1.00 91.19 559 LYS A O 1
ATOM 4689 N N . GLU A 1 560 ? 8.215 -8.631 -25.289 1.00 90.31 560 GLU A N 1
ATOM 4690 C CA . GLU A 1 560 ? 8.135 -9.514 -24.117 1.00 90.31 560 GLU A CA 1
ATOM 4691 C C . GLU A 1 560 ? 9.161 -9.184 -23.026 1.00 90.31 560 GLU A C 1
ATOM 4693 O O . GLU A 1 560 ? 8.938 -9.521 -21.862 1.00 90.31 560 GLU A O 1
ATOM 4698 N N . CYS A 1 561 ? 10.258 -8.501 -23.371 1.00 91.81 561 CYS A N 1
ATOM 4699 C CA . CYS A 1 561 ? 11.304 -8.126 -22.420 1.00 91.81 561 CYS A CA 1
ATOM 4700 C C . CYS A 1 561 ? 11.318 -6.613 -22.174 1.00 91.81 561 CYS A C 1
ATOM 4702 O O . CYS A 1 561 ? 10.982 -6.173 -21.074 1.00 91.81 561 CYS A O 1
ATOM 4704 N N . ILE A 1 562 ? 11.670 -5.808 -23.185 1.00 94.25 562 ILE A N 1
ATOM 4705 C CA . ILE A 1 562 ? 11.890 -4.360 -23.005 1.00 94.25 562 ILE A CA 1
ATOM 4706 C C . ILE A 1 562 ? 10.599 -3.655 -22.611 1.00 94.25 562 ILE A C 1
ATOM 4708 O O . ILE A 1 562 ? 10.558 -2.996 -21.576 1.00 94.25 562 ILE A O 1
ATOM 4712 N N . PHE A 1 563 ? 9.539 -3.802 -23.410 1.00 93.38 563 PHE A N 1
ATOM 4713 C CA . PHE A 1 563 ? 8.309 -3.044 -23.215 1.00 93.38 563 PHE A CA 1
ATOM 4714 C C . PHE A 1 563 ? 7.692 -3.311 -21.840 1.00 93.38 563 PHE A C 1
ATOM 4716 O O . PHE A 1 563 ? 7.357 -2.378 -21.109 1.00 93.38 563 PHE A O 1
ATOM 4723 N N . LYS A 1 564 ? 7.611 -4.589 -21.450 1.00 92.62 564 LYS A N 1
ATOM 4724 C CA . LYS A 1 564 ? 7.096 -4.995 -20.137 1.00 92.62 564 LYS A CA 1
ATOM 4725 C C . LYS A 1 564 ? 7.957 -4.463 -18.996 1.00 92.62 564 LYS A C 1
ATOM 4727 O O . LYS A 1 564 ? 7.407 -3.960 -18.022 1.00 92.62 564 LYS A O 1
ATOM 4732 N N . ARG A 1 565 ? 9.288 -4.530 -19.116 1.00 92.88 565 ARG A N 1
ATOM 4733 C CA . ARG A 1 565 ? 10.210 -4.137 -18.045 1.00 92.88 565 ARG A CA 1
ATOM 4734 C C . ARG A 1 565 ? 10.336 -2.624 -17.863 1.00 92.88 565 ARG A C 1
ATOM 4736 O O . ARG A 1 565 ? 10.293 -2.153 -16.728 1.00 92.88 565 ARG A O 1
ATOM 4743 N N . VAL A 1 566 ? 10.425 -1.855 -18.948 1.00 94.19 566 VAL A N 1
ATOM 4744 C CA . VAL A 1 566 ? 10.500 -0.380 -18.901 1.00 94.19 566 VAL A CA 1
ATOM 4745 C C . VAL A 1 566 ? 9.244 0.211 -18.249 1.00 94.19 566 VAL A C 1
ATOM 4747 O O . VAL A 1 566 ? 9.342 1.141 -17.449 1.00 94.19 566 VAL A O 1
ATOM 4750 N N . ASN A 1 567 ? 8.072 -0.385 -18.494 1.00 92.19 567 ASN A N 1
ATOM 4751 C CA . ASN A 1 567 ? 6.806 0.045 -17.891 1.00 92.19 567 ASN A CA 1
ATOM 4752 C C . ASN A 1 567 ? 6.680 -0.276 -16.388 1.00 92.19 567 ASN A C 1
ATOM 4754 O O . ASN A 1 567 ? 5.749 0.196 -15.734 1.00 92.19 567 ASN A O 1
ATOM 4758 N N . ILE A 1 568 ? 7.604 -1.044 -15.796 1.00 89.44 568 ILE A N 1
ATOM 4759 C CA . ILE A 1 568 ? 7.565 -1.342 -14.358 1.00 89.44 568 ILE A CA 1
ATOM 4760 C C . ILE A 1 568 ? 7.869 -0.074 -13.555 1.00 89.44 568 ILE A C 1
ATOM 4762 O O . ILE A 1 568 ? 7.073 0.345 -12.708 1.00 89.44 568 ILE A O 1
ATOM 4766 N N . SER A 1 569 ? 9.037 0.532 -13.778 1.00 89.56 569 SER A N 1
ATOM 4767 C CA . SER A 1 569 ? 9.489 1.709 -13.035 1.00 89.56 569 SER A CA 1
ATOM 4768 C C . SER A 1 569 ? 10.666 2.408 -13.715 1.00 89.56 569 SER A C 1
ATOM 4770 O O . SER A 1 569 ? 11.382 1.808 -14.510 1.00 89.56 569 SER A O 1
ATOM 4772 N N . GLY A 1 570 ? 10.943 3.652 -13.315 1.00 87.25 570 GLY A N 1
ATOM 4773 C CA . GLY A 1 570 ? 12.123 4.383 -13.786 1.00 87.25 570 GLY A CA 1
ATOM 4774 C C . GLY A 1 570 ? 13.456 3.697 -13.458 1.00 87.25 570 GLY A C 1
ATOM 4775 O O . GLY A 1 570 ? 14.378 3.788 -14.252 1.00 87.25 570 GLY A O 1
ATOM 4776 N N . SER A 1 571 ? 13.570 2.962 -12.342 1.00 87.44 571 SER A N 1
ATOM 4777 C CA . SER A 1 571 ? 14.785 2.178 -12.058 1.00 87.44 571 SER A CA 1
ATOM 4778 C C . SER A 1 571 ? 14.915 0.971 -12.984 1.00 87.44 571 SER A C 1
ATOM 4780 O O . SER A 1 571 ? 16.009 0.669 -13.440 1.00 87.44 571 SER A O 1
ATOM 4782 N N . GLU A 1 572 ? 13.805 0.305 -13.308 1.00 90.38 572 GLU A N 1
ATOM 4783 C CA . GLU A 1 572 ? 13.813 -0.802 -14.271 1.00 90.38 572 GLU A CA 1
ATOM 4784 C C . GLU A 1 572 ? 14.093 -0.319 -15.697 1.00 90.38 572 GLU A C 1
ATOM 4786 O O . GLU A 1 572 ? 14.740 -1.036 -16.454 1.00 90.38 572 GLU A O 1
ATOM 4791 N N . ALA A 1 573 ? 13.683 0.902 -16.051 1.00 92.12 573 ALA A N 1
ATOM 4792 C CA . ALA A 1 573 ? 14.057 1.550 -17.306 1.00 92.12 573 ALA A CA 1
ATOM 4793 C C . ALA A 1 573 ? 15.583 1.726 -17.429 1.00 92.12 573 ALA A C 1
ATOM 4795 O O . ALA A 1 573 ? 16.156 1.302 -18.430 1.00 92.12 573 ALA A O 1
ATOM 4796 N N . LEU A 1 574 ? 16.245 2.249 -16.387 1.00 89.56 574 LEU A N 1
ATOM 4797 C CA . LEU A 1 574 ? 17.711 2.383 -16.331 1.00 89.56 574 LEU A CA 1
ATOM 4798 C C . LEU A 1 574 ? 18.411 1.017 -16.415 1.00 89.56 574 LEU A C 1
ATOM 4800 O O . LEU A 1 574 ? 19.304 0.810 -17.232 1.00 89.56 574 LEU A O 1
ATOM 4804 N N . ILE A 1 575 ? 17.959 0.045 -15.613 1.00 89.56 575 ILE A N 1
ATOM 4805 C CA . ILE A 1 575 ? 18.494 -1.326 -15.624 1.00 89.56 575 ILE A CA 1
ATOM 4806 C C . ILE A 1 575 ? 18.335 -1.949 -17.018 1.00 89.56 575 ILE A C 1
ATOM 4808 O O . ILE A 1 575 ? 19.251 -2.600 -17.513 1.00 89.56 575 ILE A O 1
ATOM 4812 N N . THR A 1 576 ? 17.196 -1.729 -17.680 1.00 92.44 576 THR A N 1
ATOM 4813 C CA . THR A 1 576 ? 16.941 -2.241 -19.033 1.00 92.44 576 THR A CA 1
ATOM 4814 C C . THR A 1 576 ? 17.873 -1.613 -20.062 1.00 92.44 576 THR A C 1
ATOM 4816 O O . THR A 1 576 ? 18.416 -2.347 -20.887 1.00 92.44 576 THR A O 1
ATOM 4819 N N . ALA A 1 577 ? 18.104 -0.296 -20.000 1.00 91.12 577 ALA A N 1
ATOM 4820 C CA . ALA A 1 577 ? 19.089 0.372 -20.851 1.00 91.12 577 ALA A CA 1
ATOM 4821 C C . ALA A 1 577 ? 20.477 -0.247 -20.640 1.00 91.12 577 ALA A C 1
ATOM 4823 O O . ALA A 1 577 ? 21.071 -0.753 -21.591 1.00 91.12 577 ALA A O 1
ATOM 4824 N N . LYS A 1 578 ? 20.920 -0.363 -19.383 1.00 87.31 578 LYS A N 1
ATOM 4825 C CA . LYS A 1 578 ? 22.220 -0.947 -19.034 1.00 87.31 578 LYS A CA 1
ATOM 4826 C C . LYS A 1 578 ? 22.371 -2.406 -19.477 1.00 87.31 578 LYS A C 1
ATOM 4828 O O . LYS A 1 578 ? 23.451 -2.798 -19.910 1.00 87.31 578 LYS A O 1
ATOM 4833 N N . ILE A 1 579 ? 21.312 -3.219 -19.433 1.00 88.75 579 ILE A N 1
ATOM 4834 C CA . ILE A 1 579 ? 21.347 -4.586 -19.986 1.00 88.75 579 ILE A CA 1
ATOM 4835 C C . ILE A 1 579 ? 21.644 -4.556 -21.485 1.00 88.75 579 ILE A C 1
ATOM 4837 O O . ILE A 1 579 ? 22.467 -5.345 -21.942 1.00 88.75 579 ILE A O 1
ATOM 4841 N N . ILE A 1 580 ? 21.006 -3.663 -22.245 1.00 88.44 580 ILE A N 1
ATOM 4842 C CA . ILE A 1 580 ? 21.237 -3.539 -23.692 1.00 88.44 580 ILE A CA 1
ATOM 4843 C C . ILE A 1 580 ? 22.673 -3.089 -23.966 1.00 88.44 580 ILE A C 1
ATOM 4845 O O . ILE A 1 580 ? 23.330 -3.681 -24.822 1.00 88.44 580 ILE A O 1
ATOM 4849 N N . GLU A 1 581 ? 23.187 -2.119 -23.207 1.00 85.19 581 GLU A N 1
ATOM 4850 C CA . GLU A 1 581 ? 24.595 -1.705 -23.284 1.00 85.19 581 GLU A CA 1
ATOM 4851 C C . GLU A 1 581 ? 25.530 -2.902 -23.088 1.00 85.19 581 GLU A C 1
ATOM 4853 O O . GLU A 1 581 ? 26.383 -3.180 -23.928 1.00 85.19 581 GLU A O 1
ATOM 4858 N N . MET A 1 582 ? 25.307 -3.688 -22.032 1.00 79.50 582 MET A N 1
ATOM 4859 C CA . MET A 1 582 ? 26.113 -4.874 -21.747 1.00 79.50 582 MET A CA 1
ATOM 4860 C C . MET A 1 582 ? 25.962 -5.971 -22.804 1.00 79.50 582 MET A C 1
ATOM 4862 O O . MET A 1 582 ? 26.926 -6.680 -23.090 1.00 79.50 582 MET A O 1
ATOM 4866 N N . MET A 1 583 ? 24.778 -6.131 -23.405 1.00 79.69 583 MET A N 1
ATOM 4867 C CA . MET A 1 583 ? 24.580 -7.056 -24.525 1.00 79.69 583 MET A CA 1
ATOM 4868 C C . MET A 1 583 ? 25.419 -6.650 -25.740 1.00 79.69 583 MET A C 1
ATOM 4870 O O . MET A 1 583 ? 25.961 -7.530 -26.414 1.00 79.69 583 MET A O 1
ATOM 4874 N N . ILE A 1 584 ? 25.548 -5.345 -25.997 1.00 78.19 584 ILE A N 1
ATOM 4875 C CA . ILE A 1 584 ? 26.389 -4.790 -27.063 1.00 78.19 584 ILE A CA 1
ATOM 4876 C C . ILE A 1 584 ? 27.870 -5.002 -26.726 1.00 78.19 584 ILE A C 1
ATOM 4878 O O . ILE A 1 584 ? 28.585 -5.623 -27.512 1.00 78.19 584 ILE A O 1
ATOM 4882 N N . GLU A 1 585 ? 28.312 -4.570 -25.543 1.00 75.06 585 GLU A N 1
ATOM 4883 C CA . GLU A 1 585 ? 29.708 -4.676 -25.089 1.00 75.06 585 GLU A CA 1
ATOM 4884 C C . GLU A 1 585 ? 30.200 -6.131 -25.052 1.00 75.06 585 GLU A C 1
ATOM 4886 O O . GLU A 1 585 ? 31.308 -6.434 -25.489 1.00 75.06 585 GLU A O 1
ATOM 4891 N N . LYS A 1 586 ? 29.362 -7.065 -24.582 1.00 71.25 586 LYS A N 1
ATOM 4892 C CA . LYS A 1 586 ? 29.703 -8.496 -24.472 1.00 71.25 586 LYS A CA 1
ATOM 4893 C C . LYS A 1 586 ? 29.405 -9.306 -25.735 1.00 71.25 586 LYS A C 1
ATOM 4895 O O . LYS A 1 586 ? 29.566 -10.532 -25.720 1.00 71.25 586 LYS A O 1
ATOM 4900 N N . ASN A 1 587 ? 28.975 -8.649 -26.815 1.00 68.44 587 ASN A N 1
ATOM 4901 C CA . ASN A 1 587 ? 28.631 -9.267 -28.096 1.00 68.44 587 ASN A CA 1
ATOM 4902 C C . ASN A 1 587 ? 27.672 -10.469 -27.937 1.00 68.44 587 ASN A C 1
ATOM 4904 O O . ASN A 1 587 ? 27.932 -11.592 -28.390 1.00 68.44 587 ASN A O 1
ATOM 4908 N N . VAL A 1 588 ? 26.572 -10.256 -27.211 1.00 68.75 588 VAL A N 1
ATOM 4909 C CA . VAL A 1 588 ? 25.552 -11.280 -26.967 1.00 68.75 588 VAL A CA 1
ATOM 4910 C C . VAL A 1 588 ? 24.738 -11.468 -28.241 1.00 68.75 588 VAL A C 1
ATOM 4912 O O . VAL A 1 588 ? 23.836 -10.697 -28.542 1.00 68.75 588 VAL A O 1
ATOM 4915 N N . MET A 1 589 ? 25.042 -12.524 -28.996 1.00 62.56 589 MET A N 1
ATOM 4916 C CA . MET A 1 589 ? 24.478 -12.707 -30.337 1.00 62.56 589 MET A CA 1
ATOM 4917 C C . MET A 1 589 ? 22.965 -12.994 -30.373 1.00 62.56 589 MET A C 1
ATOM 4919 O O . MET A 1 589 ? 22.399 -12.987 -31.462 1.00 62.56 589 MET A O 1
ATOM 4923 N N . TYR A 1 590 ? 22.303 -13.288 -29.236 1.00 69.50 590 TYR A N 1
ATOM 4924 C CA . TYR A 1 590 ? 20.893 -13.728 -29.206 1.00 69.50 590 TYR A CA 1
ATOM 4925 C C . TYR A 1 590 ? 19.941 -12.728 -29.878 1.00 69.50 590 TYR A C 1
ATOM 4927 O O . TYR A 1 590 ? 19.075 -13.133 -30.657 1.00 69.50 590 TYR A O 1
ATOM 4935 N N . VAL A 1 591 ? 20.152 -11.438 -29.611 1.00 75.00 591 VAL A N 1
ATOM 4936 C CA . VAL A 1 591 ? 19.468 -10.298 -30.228 1.00 75.00 591 VAL A CA 1
ATOM 4937 C C . VAL A 1 591 ? 20.526 -9.239 -30.521 1.00 75.00 591 VAL A C 1
ATOM 4939 O O . VAL A 1 591 ? 21.346 -8.932 -29.660 1.00 75.00 591 VAL A O 1
ATOM 4942 N N . ASN A 1 592 ? 20.510 -8.662 -31.723 1.00 76.81 592 ASN A N 1
ATOM 4943 C CA . ASN A 1 592 ? 21.404 -7.557 -32.062 1.00 76.81 592 ASN A CA 1
ATOM 4944 C C . ASN A 1 592 ? 20.979 -6.288 -31.300 1.00 76.81 592 ASN A C 1
ATOM 4946 O O . ASN A 1 592 ? 19.911 -5.736 -31.567 1.00 76.81 592 ASN A O 1
ATOM 4950 N N . GLY A 1 593 ? 21.817 -5.832 -30.364 1.00 78.00 593 GLY A N 1
ATOM 4951 C CA . GLY A 1 593 ? 21.510 -4.701 -29.484 1.00 78.00 593 GLY A CA 1
ATOM 4952 C C . GLY A 1 593 ? 21.283 -3.373 -30.213 1.00 78.00 593 GLY A C 1
ATOM 4953 O O . GLY A 1 593 ? 20.402 -2.619 -29.823 1.00 78.00 593 GLY A O 1
ATOM 4954 N N . PHE A 1 594 ? 21.979 -3.100 -31.319 1.00 79.50 594 PHE A N 1
ATOM 4955 C CA . PHE A 1 594 ? 21.750 -1.873 -32.091 1.00 79.50 594 PHE A CA 1
ATOM 4956 C C . PHE A 1 594 ? 20.456 -1.929 -32.913 1.00 79.50 594 PHE A C 1
ATOM 4958 O O . PHE A 1 594 ? 19.742 -0.934 -32.970 1.00 79.50 594 PHE A O 1
ATOM 4965 N N . LEU A 1 595 ? 20.109 -3.085 -33.502 1.00 82.06 595 LEU A N 1
ATOM 4966 C CA . LEU A 1 595 ? 18.788 -3.270 -34.134 1.00 82.06 595 LEU A CA 1
ATOM 4967 C C . LEU A 1 595 ? 17.654 -3.153 -33.110 1.00 82.06 595 LEU A C 1
ATOM 4969 O O . LEU A 1 595 ? 16.556 -2.719 -33.441 1.00 82.06 595 LEU A O 1
ATOM 4973 N N . LEU A 1 596 ? 17.919 -3.543 -31.865 1.00 87.50 596 LEU A N 1
ATOM 4974 C CA . LEU A 1 596 ? 16.981 -3.402 -30.762 1.00 87.50 596 LEU A CA 1
ATOM 4975 C C . LEU A 1 596 ? 16.789 -1.931 -30.367 1.00 87.50 596 LEU A C 1
ATOM 4977 O O . LEU A 1 596 ? 15.652 -1.522 -30.153 1.00 87.50 596 LEU A O 1
ATOM 4981 N N . ILE A 1 597 ? 17.862 -1.129 -30.332 1.00 89.19 597 ILE A N 1
ATOM 4982 C CA . ILE A 1 597 ? 17.771 0.329 -30.134 1.00 89.19 597 ILE A CA 1
ATOM 4983 C C . ILE A 1 597 ? 16.975 0.974 -31.275 1.00 89.19 597 ILE A C 1
ATOM 4985 O O . ILE A 1 597 ? 16.030 1.714 -31.008 1.00 89.19 597 ILE A O 1
ATOM 4989 N N . ASP A 1 598 ? 17.294 0.638 -32.528 1.00 88.44 598 ASP A N 1
ATOM 4990 C CA . ASP A 1 598 ? 16.579 1.144 -33.706 1.00 88.44 598 ASP A CA 1
ATOM 4991 C C . ASP A 1 598 ? 15.081 0.806 -33.633 1.00 88.44 598 ASP A C 1
ATOM 4993 O O . ASP A 1 598 ? 14.228 1.684 -33.751 1.00 88.44 598 ASP A O 1
ATOM 4997 N N . LYS A 1 599 ? 14.748 -0.445 -33.279 1.00 90.31 599 LYS A N 1
ATOM 4998 C CA . LYS A 1 599 ? 13.365 -0.883 -33.053 1.00 90.31 599 LYS A CA 1
ATOM 4999 C C . LYS A 1 599 ? 12.670 -0.069 -31.961 1.00 90.31 599 LYS A C 1
ATOM 5001 O O . LYS A 1 599 ? 11.508 0.301 -32.138 1.00 90.31 599 LYS A O 1
ATOM 5006 N N . CYS A 1 600 ? 13.337 0.198 -30.838 1.00 91.44 600 CYS A N 1
ATOM 5007 C CA . CYS A 1 600 ? 12.776 1.008 -29.756 1.00 91.44 600 CYS A CA 1
ATOM 5008 C C . CYS A 1 600 ? 12.449 2.433 -30.223 1.00 91.44 600 CYS A C 1
ATOM 5010 O O . CYS A 1 600 ? 11.381 2.947 -29.891 1.00 91.44 600 CYS A O 1
ATOM 5012 N N . ILE A 1 601 ? 13.335 3.046 -31.010 1.00 89.56 601 ILE A N 1
ATOM 5013 C CA . ILE A 1 601 ? 13.180 4.418 -31.508 1.00 89.56 601 ILE A CA 1
ATOM 5014 C C . ILE A 1 601 ? 12.101 4.493 -32.592 1.00 89.56 601 ILE A C 1
ATOM 5016 O O . ILE A 1 601 ? 11.231 5.360 -32.528 1.00 89.56 601 ILE A O 1
ATOM 5020 N N . ASP A 1 602 ? 12.075 3.548 -33.531 1.00 88.56 602 ASP A N 1
ATOM 5021 C CA . ASP A 1 602 ? 11.053 3.493 -34.582 1.00 88.56 602 ASP A CA 1
ATOM 5022 C C . ASP A 1 602 ? 9.639 3.292 -34.012 1.00 88.56 602 ASP A C 1
ATOM 5024 O O . ASP A 1 602 ? 8.658 3.802 -34.554 1.00 88.56 602 ASP A O 1
ATOM 5028 N N . ASN A 1 603 ? 9.513 2.580 -32.887 1.00 89.69 603 ASN A N 1
ATOM 5029 C CA . ASN A 1 603 ? 8.231 2.385 -32.206 1.00 89.69 603 ASN A CA 1
ATOM 5030 C C . ASN A 1 603 ? 7.920 3.477 -31.174 1.00 89.69 603 ASN A C 1
ATOM 5032 O O . ASN A 1 603 ? 6.857 3.424 -30.558 1.00 89.69 603 ASN A O 1
ATOM 5036 N N . PHE A 1 604 ? 8.791 4.472 -30.981 1.00 86.00 604 PHE A N 1
ATOM 5037 C CA . PHE A 1 604 ? 8.680 5.444 -29.889 1.00 86.00 604 PHE A CA 1
ATOM 5038 C C . PHE A 1 604 ? 7.386 6.270 -29.948 1.00 86.00 604 PHE A C 1
ATOM 5040 O O . PHE A 1 604 ? 6.729 6.472 -28.927 1.00 86.00 604 PHE A O 1
ATOM 5047 N N . PHE A 1 605 ? 6.949 6.661 -31.150 1.00 86.12 605 PHE A N 1
ATOM 5048 C CA . PHE A 1 605 ? 5.650 7.315 -31.341 1.00 86.12 605 PHE A CA 1
ATOM 5049 C C . PHE A 1 605 ? 4.474 6.383 -31.010 1.00 86.12 605 PHE A C 1
ATOM 5051 O O . PHE A 1 605 ? 3.540 6.772 -30.312 1.00 86.12 605 PHE A O 1
ATOM 5058 N N . GLY A 1 606 ? 4.534 5.128 -31.469 1.00 86.88 606 GLY A N 1
ATOM 5059 C CA . GLY A 1 606 ? 3.518 4.119 -31.169 1.00 86.88 606 GLY A CA 1
ATOM 5060 C C . GLY A 1 606 ? 3.413 3.844 -29.668 1.00 86.88 606 GLY A C 1
ATOM 5061 O O . GLY A 1 606 ? 2.310 3.792 -29.132 1.00 86.88 606 GLY A O 1
ATOM 5062 N N . ILE A 1 607 ? 4.548 3.769 -28.970 1.00 88.62 607 ILE A N 1
ATOM 5063 C CA . ILE A 1 607 ? 4.610 3.646 -27.510 1.00 88.62 607 ILE A CA 1
ATOM 5064 C C . ILE A 1 607 ? 3.905 4.830 -26.843 1.00 88.62 607 ILE A C 1
ATOM 5066 O O . ILE A 1 607 ? 3.059 4.606 -25.983 1.00 88.62 607 ILE A O 1
ATOM 5070 N N . ALA A 1 608 ? 4.186 6.067 -27.267 1.00 85.56 608 ALA A N 1
ATOM 5071 C CA . ALA A 1 608 ? 3.568 7.269 -26.700 1.00 85.56 608 ALA A CA 1
ATOM 5072 C C . ALA A 1 608 ? 2.028 7.256 -26.768 1.00 85.56 608 ALA A C 1
ATOM 5074 O O . ALA A 1 608 ? 1.371 7.878 -25.937 1.00 85.56 608 ALA A O 1
ATOM 5075 N N . SER A 1 609 ? 1.445 6.521 -27.722 1.00 84.12 609 SER A N 1
ATOM 5076 C CA . SER A 1 609 ? -0.010 6.376 -27.859 1.00 84.12 609 SER A CA 1
ATOM 5077 C C . SER A 1 609 ? -0.648 5.351 -26.915 1.00 84.12 609 SER A C 1
ATOM 5079 O O . SER A 1 609 ? -1.868 5.331 -26.771 1.00 84.12 609 SER A O 1
ATOM 5081 N N . ILE A 1 610 ? 0.156 4.504 -26.267 1.00 88.19 610 ILE A N 1
ATOM 5082 C CA . ILE A 1 610 ? -0.319 3.385 -25.446 1.00 88.19 610 ILE A CA 1
ATOM 5083 C C . ILE A 1 610 ? 0.255 3.394 -24.029 1.00 88.19 610 ILE A C 1
ATOM 5085 O O . ILE A 1 610 ? 0.171 2.371 -23.363 1.00 88.19 610 ILE A O 1
ATOM 5089 N N . VAL A 1 611 ? 0.863 4.472 -23.544 1.00 91.06 611 VAL A N 1
ATOM 5090 C CA . VAL A 1 611 ? 1.464 4.528 -22.197 1.00 91.06 611 VAL A CA 1
ATOM 5091 C C . VAL A 1 611 ? 0.797 5.593 -21.342 1.00 91.06 611 VAL A C 1
ATOM 5093 O O . VAL A 1 611 ? 0.324 6.597 -21.864 1.00 91.06 611 VAL A O 1
ATOM 5096 N N . SER A 1 612 ? 0.776 5.391 -20.025 1.00 92.56 612 SER A N 1
ATOM 5097 C CA . SER A 1 612 ? 0.338 6.433 -19.090 1.00 92.56 612 SER A CA 1
ATOM 5098 C C . SER A 1 612 ? 1.349 7.586 -19.000 1.00 92.56 612 SER A C 1
ATOM 5100 O O . SER A 1 612 ? 2.483 7.488 -19.477 1.00 92.56 612 SER A O 1
ATOM 5102 N N . LEU A 1 613 ? 0.988 8.682 -18.321 1.00 91.31 613 LEU A N 1
ATOM 5103 C CA . LEU A 1 613 ? 1.905 9.809 -18.089 1.00 91.31 613 LEU A CA 1
ATOM 5104 C C . LEU A 1 613 ? 3.170 9.381 -17.340 1.00 91.31 613 LEU A C 1
ATOM 5106 O O . LEU A 1 613 ? 4.267 9.876 -17.612 1.00 91.31 613 LEU A O 1
ATOM 5110 N N . ARG A 1 614 ? 3.031 8.465 -16.381 1.00 91.56 614 ARG A N 1
ATOM 5111 C CA . ARG A 1 614 ? 4.163 7.961 -15.609 1.00 91.56 614 ARG A CA 1
ATOM 5112 C C . ARG A 1 614 ? 5.039 7.006 -16.419 1.00 91.56 614 ARG A C 1
ATOM 5114 O O . ARG A 1 614 ? 6.261 7.111 -16.344 1.00 91.56 614 ARG A O 1
ATOM 5121 N N . GLU A 1 615 ? 4.430 6.115 -17.194 1.00 94.25 615 GLU A N 1
ATOM 5122 C CA . GLU A 1 615 ? 5.137 5.196 -18.093 1.00 94.25 615 GLU A CA 1
ATOM 5123 C C . GLU A 1 615 ? 5.879 5.956 -19.202 1.00 94.25 615 GLU A C 1
ATOM 5125 O O . GLU A 1 615 ? 7.036 5.648 -19.482 1.00 94.25 615 GLU A O 1
ATOM 5130 N N . ALA A 1 616 ? 5.283 7.019 -19.753 1.00 94.00 616 ALA A N 1
ATOM 5131 C CA . ALA A 1 616 ? 5.929 7.921 -20.707 1.00 94.00 616 ALA A CA 1
ATOM 5132 C C . ALA A 1 616 ? 7.255 8.475 -20.165 1.00 94.00 616 ALA A C 1
ATOM 5134 O O . ALA A 1 616 ? 8.273 8.468 -20.853 1.00 94.00 616 ALA A O 1
ATOM 5135 N N . ARG A 1 617 ? 7.292 8.872 -18.889 1.00 93.88 617 ARG A N 1
ATOM 5136 C CA . ARG A 1 617 ? 8.541 9.302 -18.251 1.00 93.88 617 ARG A CA 1
ATOM 5137 C C . ARG A 1 617 ? 9.582 8.181 -18.184 1.00 93.88 617 ARG A C 1
ATOM 5139 O O . ARG A 1 617 ? 10.767 8.455 -18.350 1.00 93.88 617 ARG A O 1
ATOM 5146 N N . PHE A 1 618 ? 9.172 6.937 -17.928 1.00 94.94 618 PHE A N 1
ATOM 5147 C CA . PHE A 1 618 ? 10.091 5.792 -17.878 1.00 94.94 618 PHE A CA 1
ATOM 5148 C C . PHE A 1 618 ? 10.705 5.503 -19.247 1.00 94.94 618 PHE A C 1
ATOM 5150 O O . PHE A 1 618 ? 11.909 5.278 -19.333 1.00 94.94 618 PHE A O 1
ATOM 5157 N N . TRP A 1 619 ? 9.910 5.596 -20.314 1.00 95.69 619 TRP A N 1
ATOM 5158 C CA . TRP A 1 619 ? 10.408 5.517 -21.688 1.00 95.69 619 TRP A CA 1
ATOM 5159 C C . TRP A 1 619 ? 11.361 6.653 -22.035 1.00 95.69 619 TRP A C 1
ATOM 5161 O O . TRP A 1 619 ? 12.383 6.407 -22.670 1.00 95.69 619 TRP A O 1
ATOM 5171 N N . GLY A 1 620 ? 11.070 7.872 -21.575 1.00 94.25 620 GLY A N 1
ATOM 5172 C CA . GLY A 1 620 ? 11.995 8.996 -21.689 1.00 94.25 620 GLY A CA 1
ATOM 5173 C C . GLY A 1 620 ? 13.348 8.680 -21.049 1.00 94.25 620 GLY A C 1
ATOM 5174 O O . GLY A 1 620 ? 14.374 8.814 -21.707 1.00 94.25 620 GLY A O 1
ATOM 5175 N N . ILE A 1 621 ? 13.346 8.192 -19.802 1.00 93.88 621 ILE A N 1
ATOM 5176 C CA . ILE A 1 621 ? 14.564 7.788 -19.075 1.00 93.88 621 ILE A CA 1
ATOM 5177 C C . ILE A 1 621 ? 15.323 6.695 -19.841 1.00 93.88 621 ILE A C 1
ATOM 5179 O O . ILE A 1 621 ? 16.517 6.830 -20.077 1.00 93.88 621 ILE A O 1
ATOM 5183 N N . PHE A 1 622 ? 14.626 5.639 -20.266 1.00 95.50 622 PHE A N 1
ATOM 5184 C CA . PHE A 1 622 ? 15.212 4.525 -21.013 1.00 95.50 622 PHE A CA 1
ATOM 5185 C C . PHE A 1 622 ? 15.908 4.984 -22.304 1.00 95.50 622 PHE A C 1
ATOM 5187 O O . PHE A 1 622 ? 17.050 4.609 -22.558 1.00 95.50 622 PHE A O 1
ATOM 5194 N N . ILE A 1 623 ? 15.241 5.816 -23.110 1.00 93.88 623 ILE A N 1
ATOM 5195 C CA . ILE A 1 623 ? 15.807 6.333 -24.363 1.00 93.88 623 ILE A CA 1
ATOM 5196 C C . ILE A 1 623 ? 16.939 7.329 -24.096 1.00 93.88 623 ILE A C 1
ATOM 5198 O O . ILE A 1 623 ? 17.949 7.293 -24.794 1.00 93.88 623 ILE A O 1
ATOM 5202 N N . GLY A 1 624 ? 16.804 8.191 -23.085 1.00 91.56 624 GLY A N 1
ATOM 5203 C CA . GLY A 1 624 ? 17.860 9.121 -22.680 1.00 91.56 624 GLY A CA 1
ATOM 5204 C C . GLY A 1 624 ? 19.158 8.397 -22.317 1.00 91.56 624 GLY A C 1
ATOM 5205 O O . GLY A 1 624 ? 20.227 8.766 -22.804 1.00 91.56 624 GLY A O 1
ATOM 5206 N N . ASP A 1 625 ? 19.072 7.325 -21.533 1.00 91.19 625 ASP A N 1
ATOM 5207 C CA . ASP A 1 625 ? 20.246 6.530 -21.159 1.00 91.19 625 ASP A CA 1
ATOM 5208 C C . ASP A 1 625 ? 20.877 5.833 -22.370 1.00 91.19 625 ASP A C 1
ATOM 5210 O O . ASP A 1 625 ? 22.085 5.948 -22.582 1.00 91.19 625 ASP A O 1
ATOM 5214 N N . LEU A 1 626 ? 20.069 5.212 -23.241 1.00 91.25 626 LEU A N 1
ATOM 5215 C CA . LEU A 1 626 ? 20.576 4.606 -24.478 1.00 91.25 626 LEU A CA 1
ATOM 5216 C C . LEU A 1 626 ? 21.296 5.627 -25.371 1.00 91.25 626 LEU A C 1
ATOM 5218 O O . LEU A 1 626 ? 22.359 5.333 -25.915 1.00 91.25 626 LEU A O 1
ATOM 5222 N N . MET A 1 627 ? 20.755 6.840 -25.512 1.00 90.81 627 MET A N 1
ATOM 5223 C CA . MET A 1 627 ? 21.386 7.890 -26.318 1.00 90.81 627 MET A CA 1
ATOM 5224 C C . MET A 1 627 ? 22.678 8.417 -25.685 1.00 90.81 627 MET A C 1
ATOM 5226 O O . MET A 1 627 ? 23.635 8.707 -26.411 1.00 90.81 627 MET A O 1
ATOM 5230 N N . SER A 1 628 ? 22.747 8.460 -24.353 1.00 89.00 628 SER A N 1
ATOM 5231 C CA . SER A 1 628 ? 23.970 8.783 -23.607 1.00 89.00 628 SER A CA 1
ATOM 5232 C C . SER A 1 628 ? 25.059 7.733 -23.833 1.00 89.00 628 SER A C 1
ATOM 5234 O O . SER A 1 628 ? 26.211 8.078 -24.102 1.00 89.00 628 SER A O 1
ATOM 5236 N N . PHE A 1 629 ? 24.696 6.448 -23.808 1.00 86.69 629 PHE A N 1
ATOM 5237 C CA . PHE A 1 629 ? 25.607 5.361 -24.159 1.00 86.69 629 PHE A CA 1
ATOM 5238 C C . PHE A 1 629 ? 26.114 5.487 -25.598 1.00 86.69 629 PHE A C 1
ATOM 5240 O O . PHE A 1 629 ? 27.318 5.413 -25.833 1.00 86.69 629 PHE A O 1
ATOM 5247 N N . MET A 1 630 ? 25.226 5.750 -26.560 1.00 85.69 630 MET A N 1
ATOM 5248 C CA . MET A 1 630 ? 25.621 5.945 -27.958 1.00 85.69 630 MET A CA 1
ATOM 5249 C C . MET A 1 630 ? 26.580 7.123 -28.140 1.00 85.69 630 MET A C 1
ATOM 5251 O O . MET A 1 630 ? 27.535 7.014 -28.907 1.00 85.69 630 MET A O 1
ATOM 5255 N N . GLN A 1 631 ? 26.362 8.226 -27.419 1.00 85.25 631 GLN A N 1
ATOM 5256 C CA . GLN A 1 631 ? 27.281 9.366 -27.411 1.00 85.25 631 GLN A CA 1
ATOM 5257 C C . GLN A 1 631 ? 28.658 8.953 -26.873 1.00 85.25 631 GLN A C 1
ATOM 5259 O O . GLN A 1 631 ? 29.665 9.206 -27.528 1.00 85.25 631 GLN A O 1
ATOM 5264 N N . SER A 1 632 ? 28.697 8.220 -25.756 1.00 83.06 632 SER A N 1
ATOM 5265 C CA . SER A 1 632 ? 29.941 7.683 -25.191 1.00 83.06 632 SER A CA 1
ATOM 5266 C C . SER A 1 632 ? 30.695 6.780 -26.177 1.00 83.06 632 SER A C 1
ATOM 5268 O O . SER A 1 632 ? 31.906 6.928 -26.345 1.00 83.06 632 SER A O 1
ATOM 5270 N N . GLN A 1 633 ? 29.995 5.895 -26.897 1.00 78.31 633 GLN A N 1
ATOM 5271 C CA . GLN A 1 633 ? 30.608 5.026 -27.913 1.00 78.31 633 GLN A CA 1
ATOM 5272 C C . GLN A 1 633 ? 31.197 5.816 -29.093 1.00 78.31 633 GLN A C 1
ATOM 5274 O O . GLN A 1 633 ? 32.238 5.439 -29.627 1.00 78.31 633 GLN A O 1
ATOM 5279 N N . VAL A 1 634 ? 30.562 6.921 -29.503 1.00 79.94 634 VAL A N 1
ATOM 5280 C CA . VAL A 1 634 ? 31.088 7.821 -30.547 1.00 79.94 634 VAL A CA 1
ATOM 5281 C C . VAL A 1 634 ? 32.327 8.575 -30.054 1.00 79.94 634 VAL A C 1
ATOM 5283 O O . VAL A 1 634 ? 33.310 8.711 -30.794 1.00 79.94 634 VAL A O 1
ATOM 5286 N N . ASP A 1 635 ? 32.293 9.058 -28.814 1.00 79.69 635 ASP A N 1
ATOM 5287 C CA . ASP A 1 635 ? 33.368 9.857 -28.222 1.00 79.69 635 ASP A CA 1
ATOM 5288 C C . ASP A 1 635 ? 34.621 9.018 -27.958 1.00 79.69 635 ASP A C 1
ATOM 5290 O O . ASP A 1 635 ? 35.732 9.461 -28.245 1.00 79.69 635 ASP A O 1
ATOM 5294 N N . THR A 1 636 ? 34.433 7.778 -27.503 1.00 73.56 636 THR A N 1
ATOM 5295 C CA . THR A 1 636 ? 35.499 6.815 -27.170 1.00 73.56 636 THR A CA 1
ATOM 5296 C C . THR A 1 636 ? 35.846 5.861 -28.317 1.00 73.56 636 THR A C 1
ATOM 5298 O O . THR A 1 636 ? 36.479 4.828 -28.098 1.00 73.56 636 THR A O 1
ATOM 5301 N N . PHE A 1 637 ? 35.432 6.186 -29.548 1.00 69.88 637 PHE A N 1
ATOM 5302 C CA . PHE A 1 637 ? 35.643 5.337 -30.719 1.00 69.88 637 PHE A CA 1
ATOM 5303 C C . PHE A 1 637 ? 37.132 5.231 -31.098 1.00 69.88 637 PHE A C 1
ATOM 5305 O O . PHE A 1 637 ? 37.612 5.950 -31.977 1.00 69.88 637 PHE A O 1
ATOM 5312 N N . ASP A 1 638 ? 37.831 4.291 -30.467 1.00 64.31 638 ASP A N 1
ATOM 5313 C CA . ASP A 1 638 ? 39.148 3.792 -30.854 1.00 64.31 638 ASP A CA 1
ATOM 5314 C C . ASP A 1 638 ? 38.985 2.408 -31.492 1.00 64.31 638 ASP A C 1
ATOM 5316 O O . ASP A 1 638 ? 38.184 1.594 -31.052 1.00 64.31 638 ASP A O 1
ATOM 5320 N N . GLN A 1 639 ? 39.696 2.101 -32.577 1.00 63.16 639 GLN A N 1
ATOM 5321 C CA . GLN A 1 639 ? 39.511 0.816 -33.262 1.00 63.16 639 GLN A CA 1
ATOM 5322 C C . GLN A 1 639 ? 40.287 -0.324 -32.584 1.00 63.16 639 GLN A C 1
ATOM 5324 O O . GLN A 1 639 ? 41.301 -0.788 -33.112 1.00 63.16 639 GLN A O 1
ATOM 5329 N N . THR A 1 640 ? 39.798 -0.820 -31.448 1.00 64.19 640 THR A N 1
ATOM 5330 C CA . THR A 1 640 ? 40.297 -2.081 -30.876 1.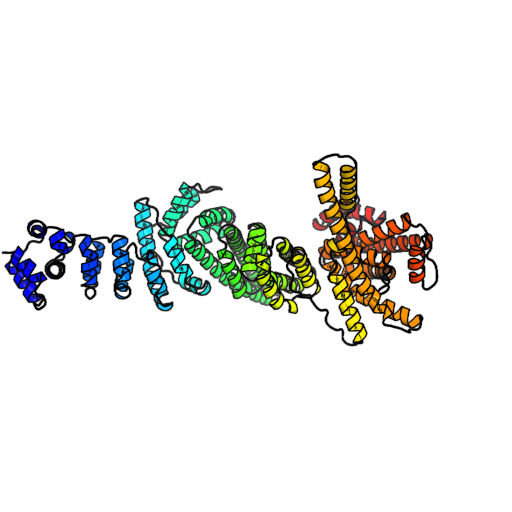00 64.19 640 THR A CA 1
ATOM 5331 C C . THR A 1 640 ? 39.799 -3.295 -31.678 1.00 64.19 640 THR A C 1
ATOM 5333 O O . THR A 1 640 ? 38.791 -3.235 -32.391 1.00 64.19 640 THR A O 1
ATOM 5336 N N . GLU A 1 641 ? 40.508 -4.427 -31.598 1.00 56.97 641 GLU A N 1
ATOM 5337 C CA . GLU A 1 641 ? 40.138 -5.662 -32.311 1.00 56.97 641 GLU A CA 1
ATOM 5338 C C . GLU A 1 641 ? 38.759 -6.206 -31.880 1.00 56.97 641 GLU A C 1
ATOM 5340 O O . GLU A 1 641 ? 38.023 -6.766 -32.694 1.00 56.97 641 GLU A O 1
ATOM 5345 N N . GLU A 1 642 ? 38.374 -5.996 -30.619 1.00 57.78 642 GLU A N 1
ATOM 5346 C CA . GLU A 1 642 ? 37.073 -6.398 -30.070 1.00 57.78 642 GLU A CA 1
ATOM 5347 C C . GLU A 1 642 ? 35.926 -5.525 -30.598 1.00 57.78 642 GLU A C 1
ATOM 5349 O O . GLU A 1 642 ? 34.923 -6.059 -31.077 1.00 57.78 642 GLU A O 1
ATOM 5354 N N . GLN A 1 643 ? 36.100 -4.198 -30.636 1.00 57.84 643 GLN A N 1
ATOM 5355 C CA . GLN A 1 643 ? 35.115 -3.275 -31.222 1.00 57.84 643 GLN A CA 1
ATOM 5356 C C . GLN A 1 643 ? 34.938 -3.504 -32.731 1.00 57.84 643 GLN A C 1
ATOM 5358 O O . GLN A 1 643 ? 33.822 -3.435 -33.249 1.00 57.84 643 GLN A O 1
ATOM 5363 N N . ARG A 1 644 ? 36.008 -3.874 -33.450 1.00 61.16 644 ARG A N 1
ATOM 5364 C CA . ARG A 1 644 ? 35.917 -4.275 -34.867 1.00 61.16 644 ARG A CA 1
ATOM 5365 C C . ARG A 1 644 ? 35.054 -5.523 -35.068 1.00 61.16 644 ARG A C 1
ATOM 5367 O O . ARG A 1 644 ? 34.277 -5.557 -36.018 1.00 61.16 644 ARG A O 1
ATOM 5374 N N . LYS A 1 645 ? 35.141 -6.521 -34.178 1.00 59.62 645 LYS A N 1
ATOM 5375 C CA . LYS A 1 645 ? 34.300 -7.733 -34.236 1.00 59.62 645 LYS A CA 1
ATOM 5376 C C . LYS A 1 645 ? 32.822 -7.400 -34.008 1.00 59.62 645 LYS A C 1
ATOM 5378 O O . LYS A 1 645 ? 31.986 -7.846 -34.788 1.00 59.62 645 LYS A O 1
ATOM 5383 N N . ILE A 1 646 ? 32.503 -6.565 -33.015 1.00 58.62 646 ILE A N 1
ATOM 5384 C CA . ILE A 1 646 ? 31.129 -6.092 -32.743 1.00 58.62 646 ILE A CA 1
ATOM 5385 C C . ILE A 1 646 ? 30.546 -5.372 -33.973 1.00 58.62 646 ILE A C 1
ATOM 5387 O O . ILE A 1 646 ? 29.452 -5.698 -34.438 1.00 58.62 646 ILE A O 1
ATOM 5391 N N . ASN A 1 647 ? 31.317 -4.456 -34.562 1.00 57.16 647 ASN A N 1
ATOM 5392 C CA . ASN A 1 647 ? 30.910 -3.669 -35.729 1.00 57.16 647 ASN A CA 1
ATOM 5393 C C . ASN A 1 647 ? 30.717 -4.514 -36.995 1.00 57.16 647 ASN A C 1
ATOM 5395 O O . ASN A 1 647 ? 29.814 -4.247 -37.787 1.00 57.16 647 ASN A O 1
ATOM 5399 N N . TRP A 1 648 ? 31.555 -5.534 -37.183 1.00 55.16 648 TRP A N 1
ATOM 5400 C CA . TRP A 1 648 ? 31.473 -6.461 -38.312 1.00 55.16 648 TRP A CA 1
ATOM 5401 C C . TRP A 1 648 ? 30.200 -7.319 -38.275 1.00 55.16 648 TRP A C 1
ATOM 5403 O O . TRP A 1 648 ? 29.569 -7.547 -39.309 1.00 55.16 648 TRP A O 1
ATOM 5413 N N . HIS A 1 649 ? 29.779 -7.746 -37.081 1.00 56.06 649 HIS A N 1
ATOM 5414 C CA . HIS A 1 649 ? 28.548 -8.518 -36.898 1.00 56.06 649 HIS A CA 1
ATOM 5415 C C . HIS A 1 649 ? 27.269 -7.693 -37.114 1.00 56.06 649 HIS A C 1
ATOM 5417 O O . HIS A 1 649 ? 26.248 -8.251 -37.511 1.00 56.06 649 HIS A O 1
ATOM 5423 N N . TYR A 1 650 ? 27.306 -6.377 -36.884 1.00 59.19 650 TYR A N 1
ATOM 5424 C CA . TYR A 1 650 ? 26.144 -5.504 -37.076 1.00 59.19 650 TYR A CA 1
ATOM 5425 C C . TYR A 1 650 ? 25.754 -5.327 -38.548 1.00 59.19 650 TYR A C 1
ATOM 5427 O O . TYR A 1 650 ? 24.575 -5.370 -38.892 1.00 59.19 650 TYR A O 1
ATOM 5435 N N . SER A 1 651 ? 26.733 -5.125 -39.422 1.00 55.50 651 SER A N 1
ATOM 5436 C CA . SER A 1 651 ? 26.498 -4.752 -40.821 1.00 55.50 651 SER A CA 1
ATOM 5437 C C . SER A 1 651 ? 26.415 -5.946 -41.779 1.00 55.50 651 SER A C 1
ATOM 5439 O O . SER A 1 651 ? 26.319 -5.734 -42.987 1.00 55.50 651 SER A O 1
ATOM 5441 N N . MET A 1 652 ? 26.506 -7.171 -41.246 1.00 57.72 652 MET A N 1
ATOM 5442 C CA . MET A 1 652 ? 26.637 -8.398 -42.031 1.00 57.72 652 MET A CA 1
ATOM 5443 C C . MET A 1 652 ? 27.805 -8.280 -43.024 1.00 57.72 652 MET A C 1
ATOM 5445 O O . MET A 1 652 ? 27.590 -8.220 -44.228 1.00 57.72 652 MET A O 1
ATOM 5449 N N . GLU A 1 653 ? 29.037 -8.251 -42.492 1.00 56.31 653 GLU A N 1
ATOM 5450 C CA . GLU A 1 653 ? 30.325 -8.312 -43.221 1.00 56.31 653 GLU A CA 1
ATOM 5451 C C . GLU A 1 653 ? 31.041 -6.978 -43.537 1.00 56.31 653 GLU A C 1
ATOM 5453 O O . GLU A 1 653 ? 32.129 -6.992 -44.116 1.00 56.31 653 GLU A O 1
ATOM 5458 N N . LYS A 1 654 ? 30.533 -5.816 -43.100 1.00 59.03 654 LYS A N 1
ATOM 5459 C CA . LYS A 1 654 ? 31.219 -4.504 -43.218 1.00 59.03 654 LYS A CA 1
ATOM 5460 C C . LYS A 1 654 ? 31.683 -3.936 -41.867 1.00 59.03 654 LYS A C 1
ATOM 5462 O O . LYS A 1 654 ? 30.987 -3.966 -40.860 1.00 59.03 654 LYS A O 1
ATOM 5467 N N . LEU A 1 655 ? 32.857 -3.328 -41.805 1.00 65.06 655 LEU A N 1
ATOM 5468 C CA . LEU A 1 655 ? 33.237 -2.603 -40.588 1.00 65.06 655 LEU A CA 1
ATOM 5469 C C . LEU A 1 655 ? 32.473 -1.275 -40.525 1.00 65.06 655 LEU A C 1
ATOM 5471 O O . LEU A 1 655 ? 32.581 -0.463 -41.441 1.00 65.06 655 LEU A O 1
ATOM 5475 N N . LEU A 1 656 ? 31.708 -1.052 -39.453 1.00 68.00 656 LEU A N 1
ATOM 5476 C CA . LEU A 1 656 ? 31.165 0.276 -39.166 1.00 68.00 656 LEU A CA 1
ATOM 5477 C C . LEU A 1 656 ? 32.301 1.249 -38.845 1.00 68.00 656 LEU A C 1
ATOM 5479 O O . LEU A 1 656 ? 33.192 0.945 -38.046 1.00 68.00 656 LEU A O 1
ATOM 5483 N N . THR A 1 657 ? 32.242 2.429 -39.452 1.00 74.25 657 THR A N 1
ATOM 5484 C CA . THR A 1 657 ? 33.144 3.546 -39.163 1.00 74.25 657 THR A CA 1
ATOM 5485 C C . THR A 1 657 ? 32.561 4.456 -38.080 1.00 74.25 657 THR A C 1
ATOM 5487 O O . THR A 1 657 ? 31.363 4.412 -37.790 1.00 74.25 657 THR A O 1
ATOM 5490 N N . LYS A 1 658 ? 33.397 5.339 -37.520 1.00 80.12 658 LYS A N 1
ATOM 5491 C CA . LYS A 1 658 ? 32.942 6.412 -36.623 1.00 80.12 658 LYS A CA 1
ATOM 5492 C C . LYS A 1 658 ? 31.855 7.273 -37.277 1.00 80.12 658 LYS A C 1
ATOM 5494 O O . LYS A 1 658 ? 30.908 7.674 -36.610 1.00 80.12 658 LYS A O 1
ATOM 5499 N N . GLU A 1 659 ? 31.958 7.508 -38.586 1.00 80.19 659 GLU A N 1
ATOM 5500 C CA . GLU A 1 659 ? 30.966 8.262 -39.359 1.00 80.19 659 GLU A CA 1
ATOM 5501 C C . GLU A 1 659 ? 29.622 7.528 -39.434 1.00 80.19 659 GLU A C 1
ATOM 5503 O O . GLU A 1 659 ? 28.581 8.168 -39.316 1.00 80.19 659 GLU A O 1
ATOM 5508 N N . ASN A 1 660 ? 29.617 6.192 -39.545 1.00 78.75 660 ASN A N 1
ATOM 5509 C CA . ASN A 1 660 ? 28.374 5.417 -39.495 1.00 78.75 660 ASN A CA 1
ATOM 5510 C C . ASN A 1 660 ? 27.681 5.543 -38.130 1.00 78.75 660 ASN A C 1
ATOM 5512 O O . ASN A 1 660 ? 26.464 5.707 -38.083 1.00 78.75 660 ASN A O 1
ATOM 5516 N N . PHE A 1 661 ? 28.441 5.496 -37.032 1.00 77.25 661 PHE A N 1
ATOM 5517 C CA . PHE A 1 661 ? 27.892 5.675 -35.685 1.00 77.25 661 PHE A CA 1
ATOM 5518 C C . PHE A 1 661 ? 27.359 7.087 -35.460 1.00 77.25 661 PHE A C 1
ATOM 5520 O O . PHE A 1 661 ? 26.255 7.247 -34.944 1.00 77.25 661 PHE A O 1
ATOM 5527 N N . LEU A 1 662 ? 28.108 8.104 -35.890 1.00 83.19 662 LEU A N 1
ATOM 5528 C CA . LEU A 1 662 ? 27.680 9.496 -35.805 1.00 83.19 662 LEU A CA 1
ATOM 5529 C C . LEU A 1 662 ? 26.407 9.742 -36.630 1.00 83.19 662 LEU A C 1
ATOM 5531 O O . LEU A 1 662 ? 25.499 10.433 -36.175 1.00 83.19 662 LEU A O 1
ATOM 5535 N N . PHE A 1 663 ? 26.319 9.148 -37.824 1.00 86.00 663 PHE A N 1
ATOM 5536 C CA . PHE A 1 663 ? 25.121 9.205 -38.658 1.00 86.00 663 PHE A CA 1
ATOM 5537 C C . PHE A 1 663 ? 23.910 8.580 -37.955 1.00 86.00 663 PHE A C 1
ATOM 5539 O O . PHE A 1 663 ? 22.885 9.245 -37.831 1.00 86.00 663 PHE A O 1
ATOM 5546 N N . LEU A 1 664 ? 24.040 7.350 -37.439 1.00 83.38 664 LEU A N 1
ATOM 5547 C CA . LEU A 1 664 ? 22.964 6.668 -36.706 1.00 83.38 664 LEU A CA 1
ATOM 5548 C C . LEU A 1 664 ? 22.518 7.468 -35.480 1.00 83.38 664 LEU A C 1
ATOM 5550 O O . LEU A 1 664 ? 21.328 7.660 -35.258 1.00 83.38 664 LEU A O 1
ATOM 5554 N N . GLN A 1 665 ? 23.470 7.996 -34.712 1.00 87.50 665 GLN A N 1
ATOM 5555 C CA . GLN A 1 665 ? 23.174 8.804 -33.536 1.00 87.50 665 GLN A CA 1
ATOM 5556 C C . GLN A 1 665 ? 22.397 10.084 -33.891 1.00 87.50 665 GLN A C 1
ATOM 5558 O O . GLN A 1 665 ? 21.485 10.485 -33.163 1.00 87.50 665 GLN A O 1
ATOM 5563 N N . ASN A 1 666 ? 22.758 10.744 -34.993 1.00 89.25 666 ASN A N 1
ATOM 5564 C CA . ASN A 1 666 ? 22.065 11.941 -35.462 1.00 89.25 666 ASN A CA 1
ATOM 5565 C C . ASN A 1 666 ? 20.671 11.614 -36.014 1.00 89.25 666 ASN A C 1
ATOM 5567 O O . ASN A 1 666 ? 19.730 12.355 -35.728 1.00 89.25 666 ASN A O 1
ATOM 5571 N N . ASP A 1 667 ? 20.517 10.508 -36.748 1.00 89.62 667 ASP A N 1
ATOM 5572 C CA . ASP A 1 667 ? 19.216 10.022 -37.226 1.00 89.62 667 ASP A CA 1
ATOM 5573 C C . ASP A 1 667 ? 18.276 9.730 -36.049 1.00 89.62 667 ASP A C 1
ATOM 5575 O O . ASP A 1 667 ? 17.175 10.273 -35.965 1.00 89.62 667 ASP A O 1
ATOM 5579 N N . TRP A 1 668 ? 18.757 8.978 -35.061 1.00 91.31 668 TRP A N 1
ATOM 5580 C CA . TRP A 1 668 ? 18.026 8.662 -33.838 1.00 91.31 668 TRP A CA 1
ATOM 5581 C C . TRP A 1 668 ? 17.640 9.903 -33.029 1.00 91.31 668 TRP A C 1
ATOM 5583 O O . TRP A 1 668 ? 16.472 10.053 -32.672 1.00 91.31 668 TRP A O 1
ATOM 5593 N N . ASN A 1 669 ? 18.571 10.837 -32.799 1.00 91.00 669 ASN A N 1
ATOM 5594 C CA . ASN A 1 669 ? 18.252 12.120 -32.158 1.00 91.00 669 ASN A CA 1
ATOM 5595 C C . ASN A 1 669 ? 17.183 12.896 -32.940 1.00 91.00 669 ASN A C 1
ATOM 5597 O O . ASN A 1 669 ? 16.283 13.484 -32.342 1.00 91.00 669 ASN A O 1
ATOM 5601 N N . THR A 1 670 ? 17.258 12.892 -34.272 1.00 92.00 670 THR A N 1
ATOM 5602 C CA . THR A 1 670 ? 16.284 13.577 -35.130 1.00 92.00 670 THR A CA 1
ATOM 5603 C C . THR A 1 670 ? 14.901 12.947 -34.992 1.00 92.00 670 THR A C 1
ATOM 5605 O O . THR A 1 670 ? 13.939 13.666 -34.726 1.00 92.00 670 THR A O 1
ATOM 5608 N N . LYS A 1 671 ? 14.798 11.615 -35.081 1.00 91.94 671 LYS A N 1
ATOM 5609 C CA . LYS A 1 671 ? 13.542 10.875 -34.891 1.00 91.94 671 LYS A CA 1
ATOM 5610 C C . LYS A 1 671 ? 12.931 11.143 -33.513 1.00 91.94 671 LYS A C 1
ATOM 5612 O O . LYS A 1 671 ? 11.745 11.452 -33.420 1.00 91.94 671 LYS A O 1
ATOM 5617 N N . ILE A 1 672 ? 13.732 11.089 -32.446 1.00 92.56 672 ILE A N 1
ATOM 5618 C CA . ILE A 1 672 ? 13.261 11.344 -31.075 1.00 92.56 672 ILE A CA 1
ATOM 5619 C C . ILE A 1 672 ? 12.732 12.778 -30.940 1.00 92.56 672 ILE A C 1
ATOM 5621 O O . ILE A 1 672 ? 11.613 12.973 -30.463 1.00 92.56 672 ILE A O 1
ATOM 5625 N N . ASN A 1 673 ? 13.491 13.778 -31.401 1.00 92.62 673 ASN A N 1
ATOM 5626 C CA . ASN A 1 673 ? 13.063 15.179 -31.362 1.00 92.62 673 ASN A CA 1
ATOM 5627 C C . ASN A 1 673 ? 11.785 15.414 -32.180 1.00 92.62 673 ASN A C 1
ATOM 5629 O O . ASN A 1 673 ? 10.889 16.113 -31.715 1.00 92.62 673 ASN A O 1
ATOM 5633 N N . GLN A 1 674 ? 11.662 14.803 -33.363 1.00 93.00 674 GLN A N 1
ATOM 5634 C CA . GLN A 1 674 ? 10.453 14.883 -34.187 1.00 93.00 674 GLN A CA 1
ATOM 5635 C C . GLN A 1 674 ? 9.235 14.302 -33.468 1.00 93.00 674 GLN A C 1
ATOM 5637 O O . GLN A 1 674 ? 8.172 14.921 -33.474 1.00 93.00 674 GLN A O 1
ATOM 5642 N N . VAL A 1 675 ? 9.383 13.146 -32.814 1.00 92.62 675 VAL A N 1
ATOM 5643 C CA . VAL A 1 675 ? 8.306 12.531 -32.026 1.00 92.62 675 VAL A CA 1
ATOM 5644 C C . VAL A 1 675 ? 7.901 13.430 -30.860 1.00 92.62 675 VAL A C 1
ATOM 5646 O O . VAL A 1 675 ? 6.713 13.703 -30.691 1.00 92.62 675 VAL A O 1
ATOM 5649 N N . ILE A 1 676 ? 8.864 13.940 -30.087 1.00 93.50 676 ILE A N 1
ATOM 5650 C CA . ILE A 1 676 ? 8.590 14.840 -28.957 1.00 93.50 676 ILE A CA 1
ATOM 5651 C C . ILE A 1 676 ? 7.888 16.110 -29.444 1.00 93.50 676 ILE A C 1
ATOM 5653 O O . ILE A 1 676 ? 6.836 16.466 -28.917 1.00 93.50 676 ILE A O 1
ATOM 5657 N N . LEU A 1 677 ? 8.411 16.765 -30.480 1.00 93.81 677 LEU A N 1
ATOM 5658 C CA . LEU A 1 677 ? 7.820 17.977 -31.045 1.00 93.81 677 LEU A CA 1
ATOM 5659 C C . LEU A 1 677 ? 6.401 17.724 -31.576 1.00 93.81 677 LEU A C 1
ATOM 5661 O O . LEU A 1 677 ? 5.494 18.519 -31.322 1.00 93.81 677 LEU A O 1
ATOM 5665 N N . CYS A 1 678 ? 6.187 16.597 -32.259 1.00 93.56 678 CYS A N 1
ATOM 5666 C CA . CYS A 1 678 ? 4.873 16.181 -32.742 1.00 93.56 678 CYS A CA 1
ATOM 5667 C C . CYS A 1 678 ? 3.871 16.041 -31.588 1.00 93.56 678 CYS A C 1
ATOM 5669 O O . CYS A 1 678 ? 2.746 16.516 -31.707 1.00 93.56 678 CYS A O 1
ATOM 5671 N N . LEU A 1 679 ? 4.278 15.451 -30.458 1.00 93.50 679 LEU A N 1
ATOM 5672 C CA . LEU A 1 679 ? 3.435 15.296 -29.267 1.00 93.50 679 LEU A CA 1
ATOM 5673 C C . LEU A 1 679 ? 3.153 16.632 -28.564 1.00 93.50 679 LEU A C 1
ATOM 5675 O O . LEU A 1 679 ? 2.020 16.883 -28.153 1.00 93.50 679 LEU A O 1
ATOM 5679 N N . LEU A 1 680 ? 4.156 17.508 -28.450 1.00 93.25 680 LEU A N 1
ATOM 5680 C CA . LEU A 1 680 ? 4.020 18.823 -27.811 1.00 93.25 680 LEU A CA 1
ATOM 5681 C C . LEU A 1 680 ? 3.100 19.776 -28.587 1.00 93.25 680 LEU A C 1
ATOM 5683 O O . LEU A 1 680 ? 2.483 20.649 -27.982 1.00 93.25 680 LEU A O 1
ATOM 5687 N N . THR A 1 681 ? 2.988 19.591 -29.903 1.00 90.94 681 THR A N 1
ATOM 5688 C CA . THR A 1 681 ? 2.161 20.416 -30.799 1.00 90.94 681 THR A CA 1
ATOM 5689 C C . THR A 1 681 ? 0.763 19.840 -31.056 1.00 90.94 681 THR A C 1
ATOM 5691 O O . THR A 1 681 ? -0.027 20.452 -31.776 1.00 90.94 681 THR A O 1
ATOM 5694 N N . GLN A 1 682 ? 0.417 18.693 -30.455 1.00 88.81 682 GLN A N 1
ATOM 5695 C CA . GLN A 1 682 ? -0.931 18.128 -30.558 1.00 88.81 682 GLN A CA 1
ATOM 5696 C C . GLN A 1 682 ? -1.981 19.038 -29.915 1.00 88.81 682 GLN A C 1
ATOM 5698 O O . GLN A 1 682 ? -1.760 19.641 -28.866 1.00 88.81 682 GLN A O 1
ATOM 5703 N N . THR A 1 683 ? -3.180 19.049 -30.498 1.00 85.31 683 THR A N 1
ATOM 5704 C CA . THR A 1 683 ? -4.350 19.737 -29.928 1.00 85.31 683 THR A CA 1
ATOM 5705 C C . THR A 1 683 ? -4.875 19.045 -28.671 1.00 85.31 683 THR A C 1
ATOM 5707 O O . THR A 1 683 ? -5.421 19.691 -27.777 1.00 85.31 683 THR A O 1
ATOM 5710 N N . ASN A 1 684 ? -4.710 17.723 -28.579 1.00 88.19 684 ASN A N 1
ATOM 5711 C CA . ASN A 1 684 ? -5.109 16.960 -27.407 1.00 88.19 684 ASN A CA 1
ATOM 5712 C C . ASN A 1 684 ? -4.085 17.134 -26.275 1.00 88.19 684 ASN A C 1
ATOM 5714 O O . ASN A 1 684 ? -2.968 16.614 -26.333 1.00 88.19 684 ASN A O 1
ATOM 5718 N N . THR A 1 685 ? -4.523 17.796 -25.200 1.00 89.31 685 THR A N 1
ATOM 5719 C CA . THR A 1 685 ? -3.705 18.083 -24.010 1.00 89.31 685 THR A CA 1
ATOM 5720 C C . THR A 1 685 ? -3.116 16.840 -23.334 1.00 89.31 685 THR A C 1
ATOM 5722 O O . THR A 1 685 ? -2.114 16.958 -22.628 1.00 89.31 685 THR A O 1
ATOM 5725 N N . TYR A 1 686 ? -3.699 15.651 -23.531 1.00 88.12 686 TYR A N 1
ATOM 5726 C CA . TYR A 1 686 ? -3.125 14.392 -23.053 1.00 88.12 686 TYR A CA 1
ATOM 5727 C C . TYR A 1 686 ? -1.780 14.100 -23.728 1.00 88.12 686 TYR A C 1
ATOM 5729 O O . TYR A 1 686 ? -0.785 13.888 -23.037 1.00 88.12 686 TYR A O 1
ATOM 5737 N N . PHE A 1 687 ? -1.712 14.184 -25.061 1.00 90.81 687 PHE A N 1
ATOM 5738 C CA . PHE A 1 687 ? -0.472 13.946 -25.804 1.00 90.81 687 PHE A CA 1
ATOM 5739 C C . PHE A 1 687 ? 0.579 15.021 -25.537 1.00 90.81 687 PHE A C 1
ATOM 5741 O O . PHE A 1 687 ? 1.757 14.689 -25.428 1.00 90.81 687 PHE A O 1
ATOM 5748 N N . THR A 1 688 ? 0.171 16.271 -25.299 1.00 92.50 688 THR A N 1
ATOM 5749 C CA . THR A 1 688 ? 1.089 17.317 -24.825 1.00 92.50 688 THR A CA 1
ATOM 5750 C C . THR A 1 688 ? 1.734 16.923 -23.492 1.00 92.50 688 THR A C 1
ATOM 5752 O O . THR A 1 688 ? 2.947 17.043 -23.325 1.00 92.50 688 THR A O 1
ATOM 5755 N N . LYS A 1 689 ? 0.949 16.403 -22.537 1.00 93.19 689 LYS A N 1
ATOM 5756 C CA . LYS A 1 689 ? 1.457 15.942 -21.231 1.00 93.19 689 LYS A CA 1
ATOM 5757 C C . LYS A 1 689 ? 2.372 14.718 -21.371 1.00 93.19 689 LYS A C 1
ATOM 5759 O O . LYS A 1 689 ? 3.393 14.668 -20.687 1.00 93.19 689 LYS A O 1
ATOM 5764 N N . ILE A 1 690 ? 2.047 13.775 -22.261 1.00 93.44 690 ILE A N 1
ATOM 5765 C CA . ILE A 1 690 ? 2.909 12.628 -22.603 1.00 93.44 690 ILE A CA 1
ATOM 5766 C C . ILE A 1 690 ? 4.239 13.113 -23.193 1.00 93.44 690 ILE A C 1
ATOM 5768 O O . ILE A 1 690 ? 5.297 12.710 -22.715 1.00 93.44 690 ILE A O 1
ATOM 5772 N N . GLY A 1 691 ? 4.198 14.029 -24.167 1.00 93.56 691 GLY A N 1
ATOM 5773 C CA . GLY A 1 691 ? 5.385 14.624 -24.786 1.00 93.56 691 GLY A CA 1
ATOM 5774 C C . GLY A 1 691 ? 6.293 15.316 -23.770 1.00 93.56 691 GLY A C 1
ATOM 5775 O O . GLY A 1 691 ? 7.502 15.094 -23.779 1.00 93.56 691 GLY A O 1
ATOM 5776 N N . LEU A 1 692 ? 5.716 16.076 -22.830 1.00 94.81 692 LEU A N 1
ATOM 5777 C CA . LEU A 1 692 ? 6.468 16.701 -21.737 1.00 94.81 692 LEU A CA 1
ATOM 5778 C C . LEU A 1 692 ? 7.131 15.663 -20.818 1.00 94.81 692 LEU A C 1
ATOM 5780 O O . LEU A 1 692 ? 8.282 15.844 -20.435 1.00 94.81 692 LEU A O 1
ATOM 5784 N N . GLN A 1 693 ? 6.442 14.573 -20.468 1.00 94.31 693 GLN A N 1
ATOM 5785 C CA . GLN A 1 693 ? 7.007 13.514 -19.618 1.00 94.31 693 GLN A CA 1
ATOM 5786 C C . GLN A 1 693 ? 8.122 12.727 -20.314 1.00 94.31 693 GLN A C 1
ATOM 5788 O O . GLN A 1 693 ? 9.143 12.448 -19.682 1.00 94.31 693 GLN A O 1
ATOM 5793 N N . LEU A 1 694 ? 7.951 12.402 -21.601 1.00 93.69 694 LEU A N 1
ATOM 5794 C CA . LEU A 1 694 ? 8.999 11.780 -22.418 1.00 93.69 694 LEU A CA 1
ATOM 5795 C C . LEU A 1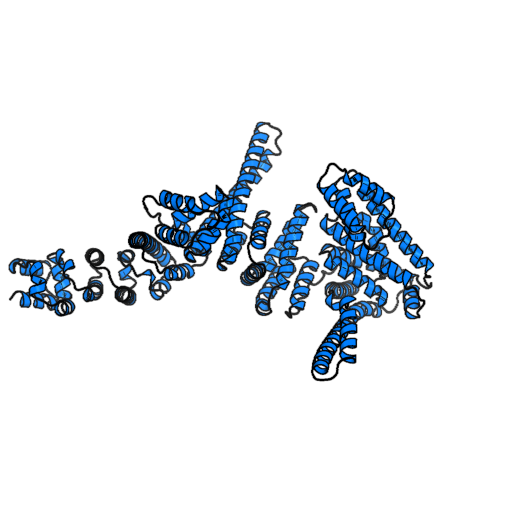 694 ? 10.236 12.672 -22.446 1.00 93.69 694 LEU A C 1
ATOM 5797 O O . LEU A 1 694 ? 11.323 12.206 -22.114 1.00 93.69 694 LEU A O 1
ATOM 5801 N N . PHE A 1 695 ? 10.047 13.959 -22.747 1.00 94.44 695 PHE A N 1
ATOM 5802 C CA . PHE A 1 695 ? 11.129 14.932 -22.807 1.00 94.44 695 PHE A CA 1
ATOM 5803 C C . PHE A 1 695 ? 11.873 15.071 -21.474 1.00 94.44 695 PHE A C 1
ATOM 5805 O O . PHE A 1 695 ? 13.094 14.959 -21.450 1.00 94.44 695 PHE A O 1
ATOM 5812 N N . VAL A 1 696 ? 11.150 15.231 -20.358 1.00 92.69 696 VAL A N 1
ATOM 5813 C CA . VAL A 1 696 ? 11.741 15.299 -19.006 1.00 92.69 696 VAL A CA 1
ATOM 5814 C C . VAL A 1 696 ? 12.580 14.059 -18.686 1.00 92.69 696 VAL A C 1
ATOM 5816 O O . VAL A 1 696 ? 13.570 14.148 -17.964 1.00 92.69 696 VAL A O 1
ATOM 5819 N N . GLY A 1 697 ? 12.169 12.884 -19.169 1.00 88.56 697 GLY A N 1
ATOM 5820 C CA . GLY A 1 697 ? 12.937 11.655 -18.999 1.00 88.56 697 GLY A CA 1
ATOM 5821 C C . GLY A 1 697 ? 14.179 11.596 -19.892 1.00 88.56 697 GLY A C 1
ATOM 5822 O O . GLY A 1 697 ? 15.228 11.163 -19.426 1.00 88.56 697 GLY A O 1
ATOM 5823 N N . SER A 1 698 ? 14.069 12.024 -21.153 1.00 90.69 698 SER A N 1
ATOM 5824 C CA . SER A 1 698 ? 15.115 11.845 -22.169 1.00 90.69 698 SER A CA 1
ATOM 5825 C C . SER A 1 698 ? 16.139 12.976 -22.246 1.00 90.69 698 SER A C 1
ATOM 5827 O O . SER A 1 698 ? 17.208 12.775 -22.823 1.00 90.69 698 SER A O 1
ATOM 5829 N N . SER A 1 699 ? 15.835 14.157 -21.696 1.00 85.81 699 SER A N 1
ATOM 5830 C CA . SER A 1 699 ? 16.616 15.395 -21.874 1.00 85.81 699 SER A CA 1
ATOM 5831 C C . SER A 1 699 ? 18.098 15.263 -21.517 1.00 85.81 699 SER A C 1
ATOM 5833 O O . SER A 1 699 ? 18.931 15.945 -22.104 1.00 85.81 699 SER A O 1
ATOM 5835 N N . ARG A 1 700 ? 18.439 14.358 -20.592 1.00 77.50 700 ARG A N 1
ATOM 5836 C CA . ARG A 1 700 ? 19.818 14.118 -20.140 1.00 77.50 700 ARG A CA 1
ATOM 5837 C C . ARG A 1 700 ? 20.726 13.497 -21.201 1.00 77.50 700 ARG A C 1
ATOM 5839 O O . ARG A 1 700 ? 21.937 13.633 -21.083 1.00 77.50 700 ARG A O 1
ATOM 5846 N N . GLY A 1 701 ? 20.160 12.817 -22.198 1.00 81.12 701 GLY A N 1
ATOM 5847 C CA . GLY A 1 701 ? 20.934 12.070 -23.194 1.00 81.12 701 GLY A CA 1
ATOM 5848 C C . GLY A 1 701 ? 20.721 12.479 -24.645 1.00 81.12 701 GLY A C 1
ATOM 5849 O O . GLY A 1 701 ? 21.488 12.056 -25.509 1.00 81.12 701 GLY A O 1
ATOM 5850 N N . ILE A 1 702 ? 19.698 13.288 -24.938 1.00 88.19 702 ILE A N 1
ATOM 5851 C CA . ILE A 1 702 ? 19.384 13.715 -26.307 1.00 88.19 702 ILE A CA 1
ATOM 5852 C C . ILE A 1 702 ? 19.874 15.134 -26.587 1.00 88.19 702 ILE A C 1
ATOM 5854 O O . ILE A 1 702 ? 19.832 16.018 -25.730 1.00 88.19 702 ILE A O 1
ATOM 5858 N N . LYS A 1 703 ? 20.280 15.386 -27.834 1.00 87.75 703 LYS A N 1
ATOM 5859 C CA . LYS A 1 703 ? 20.569 16.748 -28.304 1.00 87.75 703 LYS A CA 1
ATOM 5860 C C . LYS A 1 703 ? 19.251 17.432 -28.657 1.00 87.75 703 LYS A C 1
ATOM 5862 O O . LYS A 1 703 ? 18.687 17.169 -29.716 1.00 87.75 703 LYS A O 1
ATOM 5867 N N . THR A 1 704 ? 18.754 18.278 -27.756 1.00 85.12 704 THR A N 1
ATOM 5868 C CA . THR A 1 704 ? 17.467 18.978 -27.919 1.00 85.12 704 THR A CA 1
ATOM 5869 C C . THR A 1 704 ? 17.541 20.021 -29.039 1.00 85.12 704 THR A C 1
ATOM 5871 O O . THR A 1 704 ? 18.491 20.803 -29.091 1.00 85.12 704 THR A O 1
ATOM 5874 N N . CYS A 1 705 ? 16.543 20.053 -29.929 1.00 87.38 705 CYS A N 1
ATOM 5875 C CA . CYS A 1 705 ? 16.459 21.052 -30.998 1.00 87.38 705 CYS A CA 1
ATOM 5876 C C . CYS A 1 705 ? 15.785 22.359 -30.534 1.00 87.38 705 CYS A C 1
ATOM 5878 O O . CYS A 1 705 ? 15.024 22.380 -29.562 1.00 87.38 705 CYS A O 1
ATOM 5880 N N . SER A 1 706 ? 16.055 23.467 -31.231 1.00 88.38 706 SER A N 1
ATOM 5881 C CA . SER A 1 706 ? 15.556 24.800 -30.859 1.00 88.38 706 SER A CA 1
ATOM 5882 C C . SER A 1 706 ? 14.032 24.912 -30.947 1.00 88.38 706 SER A C 1
ATOM 5884 O O . SER A 1 706 ? 13.427 25.659 -30.179 1.00 88.38 706 SER A O 1
ATOM 5886 N N . GLU A 1 707 ? 13.388 24.144 -31.827 1.00 91.19 707 GLU A N 1
ATOM 5887 C CA . GLU A 1 707 ? 11.932 24.100 -31.971 1.00 91.19 707 GLU A CA 1
ATOM 5888 C C . GLU A 1 707 ? 11.241 23.572 -30.709 1.00 91.19 707 GLU A C 1
ATOM 5890 O O . GLU A 1 707 ? 10.180 24.080 -30.338 1.00 91.19 707 GLU A O 1
ATOM 5895 N N . ILE A 1 708 ? 11.845 22.601 -30.013 1.00 90.81 708 ILE A N 1
ATOM 5896 C CA . ILE A 1 708 ? 11.319 22.104 -28.735 1.00 90.81 708 ILE A CA 1
ATOM 5897 C C . ILE A 1 708 ? 11.410 23.206 -27.682 1.00 90.81 708 ILE A C 1
ATOM 5899 O O . ILE A 1 708 ? 10.408 23.490 -27.032 1.00 90.81 708 ILE A O 1
ATOM 5903 N N . THR A 1 709 ? 12.555 23.883 -27.561 1.00 88.94 709 THR A N 1
ATOM 5904 C CA . THR A 1 709 ? 12.730 24.996 -26.613 1.00 88.94 709 THR A CA 1
ATOM 5905 C C . THR A 1 709 ? 11.711 26.112 -26.860 1.00 88.94 709 THR A C 1
ATOM 5907 O O . THR A 1 709 ? 11.005 26.512 -25.937 1.00 88.94 709 THR A O 1
ATOM 5910 N N . ASN A 1 710 ? 11.534 26.526 -28.119 1.00 91.62 710 ASN A N 1
ATOM 5911 C CA . ASN A 1 710 ? 10.532 27.524 -28.504 1.00 91.62 710 ASN A CA 1
ATOM 5912 C C . ASN A 1 710 ? 9.099 27.071 -28.171 1.00 91.62 710 ASN A C 1
ATOM 5914 O O . ASN A 1 710 ? 8.259 27.880 -27.776 1.00 91.62 710 ASN A O 1
ATOM 5918 N N . THR A 1 711 ? 8.802 25.778 -28.325 1.00 93.25 711 THR A N 1
ATOM 5919 C CA . THR A 1 711 ? 7.490 25.211 -27.978 1.00 93.25 711 THR A CA 1
ATOM 5920 C C . THR A 1 711 ? 7.277 25.196 -26.462 1.00 93.25 711 THR A C 1
ATOM 5922 O O . THR A 1 711 ? 6.193 25.538 -25.990 1.00 93.25 711 THR A O 1
ATOM 5925 N N . LEU A 1 712 ? 8.304 24.874 -25.668 1.00 92.31 712 LEU A N 1
ATOM 5926 C CA . LEU A 1 712 ? 8.242 24.948 -24.204 1.00 92.31 712 LEU A CA 1
ATOM 5927 C C . LEU A 1 712 ? 7.994 26.389 -23.721 1.00 92.31 712 LEU A C 1
ATOM 5929 O O . LEU A 1 712 ? 7.166 26.594 -22.831 1.00 92.31 712 LEU A O 1
ATOM 5933 N N . ASP A 1 713 ? 8.617 27.387 -24.357 1.00 91.25 713 ASP A N 1
ATOM 5934 C CA . ASP A 1 713 ? 8.390 28.812 -24.063 1.00 91.25 713 ASP A CA 1
ATOM 5935 C C . ASP A 1 713 ? 6.940 29.249 -24.323 1.00 91.25 713 ASP A C 1
ATOM 5937 O O . ASP A 1 713 ? 6.411 30.133 -23.643 1.00 91.25 713 ASP A O 1
ATOM 5941 N N . GLN A 1 714 ? 6.258 28.622 -25.283 1.00 91.19 714 GLN A N 1
ATOM 5942 C CA . GLN A 1 714 ? 4.828 28.843 -25.510 1.00 91.19 714 GLN A CA 1
ATOM 5943 C C . GLN A 1 714 ? 3.979 28.120 -24.455 1.00 91.19 714 GLN A C 1
ATOM 5945 O O . GLN A 1 714 ? 3.048 28.704 -23.890 1.00 91.19 714 GLN A O 1
ATOM 5950 N N . LEU A 1 715 ? 4.324 26.868 -24.136 1.00 92.62 715 LEU A N 1
ATOM 5951 C CA . LEU A 1 715 ? 3.583 26.030 -23.189 1.00 92.62 715 LEU A CA 1
ATOM 5952 C C . LEU A 1 715 ? 3.654 26.531 -21.738 1.00 92.62 715 LEU A C 1
ATOM 5954 O O . LEU A 1 715 ? 2.743 26.254 -20.955 1.00 92.62 715 LEU A O 1
ATOM 5958 N N . ILE A 1 716 ? 4.655 27.335 -21.365 1.00 90.81 716 ILE A N 1
ATOM 5959 C CA . ILE A 1 716 ? 4.733 27.916 -20.012 1.00 90.81 716 ILE A CA 1
ATOM 5960 C C . ILE A 1 716 ? 3.558 28.864 -19.712 1.00 90.81 716 ILE A C 1
ATOM 5962 O O . ILE A 1 716 ? 3.169 29.043 -18.556 1.00 90.81 716 ILE A O 1
ATOM 5966 N N . LYS A 1 717 ? 2.945 29.430 -20.761 1.00 90.88 717 LYS A N 1
ATOM 5967 C CA . LYS A 1 717 ? 1.762 30.302 -20.691 1.00 90.88 717 LYS A CA 1
ATOM 5968 C C . LYS A 1 717 ? 0.450 29.553 -20.954 1.00 90.88 717 LYS A C 1
ATOM 5970 O O . LYS A 1 717 ? -0.603 30.182 -21.024 1.00 90.88 717 LYS A O 1
ATOM 5975 N N . HIS A 1 718 ? 0.486 28.226 -21.090 1.00 92.00 718 HIS A N 1
ATOM 5976 C CA . HIS A 1 718 ? -0.694 27.416 -21.395 1.00 92.00 718 HIS A CA 1
ATOM 5977 C C . HIS A 1 718 ? -1.765 27.535 -20.288 1.00 92.00 718 HIS A C 1
ATOM 5979 O O . HIS A 1 718 ? -1.399 27.577 -19.110 1.00 92.00 718 HIS A O 1
ATOM 5985 N N . PRO A 1 719 ? -3.079 27.558 -20.598 1.00 88.19 719 PRO A N 1
ATOM 5986 C CA . PRO A 1 719 ? -4.144 27.718 -19.597 1.00 88.19 719 PRO A CA 1
ATOM 5987 C C . PRO A 1 719 ? -4.233 26.564 -18.580 1.00 88.19 719 PRO A C 1
ATOM 5989 O O . PRO A 1 719 ? -4.526 26.803 -17.406 1.00 88.19 719 PRO A O 1
ATOM 5992 N N . ASP A 1 720 ? -3.913 25.330 -18.981 1.00 88.44 720 ASP A N 1
ATOM 5993 C CA . ASP A 1 720 ? -3.863 24.165 -18.079 1.00 88.44 720 ASP A CA 1
ATOM 5994 C C . ASP A 1 720 ? -2.667 24.240 -17.105 1.00 88.44 720 ASP A C 1
ATOM 5996 O O . ASP A 1 720 ? -1.501 24.208 -17.506 1.00 88.44 720 ASP A O 1
ATOM 6000 N N . SER A 1 721 ? -2.962 24.279 -15.801 1.00 90.50 721 SER A N 1
ATOM 6001 C CA . SER A 1 721 ? -1.954 24.315 -14.734 1.00 90.50 721 SER A CA 1
ATOM 6002 C C . SER A 1 721 ? -1.064 23.068 -14.660 1.00 90.50 721 SER A C 1
ATOM 6004 O O . SER A 1 721 ? 0.103 23.189 -14.279 1.00 90.50 721 SER A O 1
ATOM 6006 N N . LYS A 1 722 ? -1.571 21.882 -15.034 1.00 88.19 722 LYS A N 1
ATOM 6007 C CA . LYS A 1 722 ? -0.781 20.641 -15.078 1.00 88.19 722 LYS A CA 1
ATOM 6008 C C . LYS A 1 722 ? 0.269 20.726 -16.187 1.00 88.19 722 LYS A C 1
ATOM 6010 O O . LYS A 1 722 ? 1.416 20.365 -15.941 1.00 88.19 722 LYS A O 1
ATOM 6015 N N . ILE A 1 723 ? -0.088 21.268 -17.356 1.00 91.38 723 ILE A N 1
ATOM 6016 C CA . ILE A 1 723 ? 0.863 21.500 -18.456 1.00 91.38 723 ILE A CA 1
ATOM 6017 C C . ILE A 1 723 ? 1.956 22.468 -18.004 1.00 91.38 723 ILE A C 1
ATOM 6019 O O . ILE A 1 723 ? 3.122 22.105 -18.073 1.00 91.38 723 ILE A O 1
ATOM 6023 N N . ARG A 1 724 ? 1.605 23.617 -17.408 1.00 92.31 724 ARG A N 1
ATOM 6024 C CA . ARG A 1 724 ? 2.610 24.576 -16.906 1.00 92.31 724 ARG A CA 1
ATOM 6025 C C . ARG A 1 724 ? 3.593 23.953 -15.910 1.00 92.31 724 ARG A C 1
ATOM 6027 O O . ARG A 1 724 ? 4.795 24.183 -16.002 1.00 92.31 724 ARG A O 1
ATOM 6034 N N . LYS A 1 725 ? 3.101 23.140 -14.965 1.00 92.44 725 LYS A N 1
ATOM 6035 C CA . LYS A 1 725 ? 3.958 22.425 -14.000 1.00 92.44 725 LYS A CA 1
ATOM 6036 C C . LYS A 1 725 ? 4.928 21.464 -14.694 1.00 92.44 725 LYS A C 1
ATOM 6038 O O . LYS A 1 725 ? 6.094 21.411 -14.316 1.00 92.44 725 LYS A O 1
ATOM 6043 N N . LEU A 1 726 ? 4.456 20.722 -15.695 1.00 91.50 726 LEU A N 1
ATOM 6044 C CA . LEU A 1 726 ? 5.290 19.802 -16.469 1.00 91.50 726 LEU A CA 1
ATOM 6045 C C . LEU A 1 726 ? 6.291 20.539 -17.365 1.00 91.50 726 LEU A C 1
ATOM 6047 O O . LEU A 1 726 ? 7.435 20.115 -17.463 1.00 91.50 726 LEU A O 1
ATOM 6051 N N . THR A 1 727 ? 5.903 21.667 -17.956 1.00 92.69 727 THR A N 1
ATOM 6052 C CA . THR A 1 727 ? 6.800 22.531 -18.731 1.00 92.69 727 THR A CA 1
ATOM 6053 C C . THR A 1 727 ? 7.916 23.109 -17.862 1.00 92.69 727 THR A C 1
ATOM 6055 O O . THR A 1 727 ? 9.069 23.099 -18.273 1.00 92.69 727 THR A O 1
ATOM 6058 N N . ASN A 1 728 ? 7.621 23.530 -16.629 1.00 91.38 728 ASN A N 1
ATOM 6059 C CA . ASN A 1 728 ? 8.668 23.950 -15.693 1.00 91.38 728 ASN A CA 1
ATOM 6060 C C . ASN A 1 728 ? 9.638 22.802 -15.376 1.00 91.38 728 ASN A C 1
ATOM 6062 O O . ASN A 1 728 ? 10.847 23.003 -15.402 1.00 91.38 728 ASN A O 1
ATOM 6066 N N . ALA A 1 729 ? 9.122 21.587 -15.156 1.00 90.38 729 ALA A N 1
ATOM 6067 C CA . ALA A 1 729 ? 9.970 20.412 -14.963 1.00 90.38 729 ALA A CA 1
ATOM 6068 C C . ALA A 1 729 ? 10.838 20.104 -16.201 1.00 90.38 729 ALA A C 1
ATOM 6070 O O . ALA A 1 729 ? 11.986 19.695 -16.052 1.00 90.38 729 ALA A O 1
ATOM 6071 N N . ALA A 1 730 ? 10.315 20.331 -17.411 1.00 90.00 730 ALA A N 1
ATOM 6072 C CA . ALA A 1 730 ? 11.064 20.214 -18.661 1.00 90.00 730 ALA A CA 1
ATOM 6073 C C . ALA A 1 730 ? 12.198 21.248 -18.749 1.00 90.00 730 ALA A C 1
ATOM 6075 O O . ALA A 1 730 ? 13.321 20.886 -19.094 1.00 90.00 730 ALA A O 1
ATOM 6076 N N . PHE A 1 731 ? 11.955 22.502 -18.362 1.00 89.25 731 PHE A N 1
ATOM 6077 C CA . PHE A 1 731 ? 13.009 23.518 -18.288 1.00 89.25 731 PHE A CA 1
ATOM 6078 C C . PHE A 1 731 ? 14.075 23.188 -17.245 1.00 89.25 731 PHE A C 1
ATOM 6080 O O . PHE A 1 731 ? 15.261 23.366 -17.505 1.00 89.25 731 PHE A O 1
ATOM 6087 N N . ASP A 1 732 ? 13.679 22.678 -16.079 1.00 87.31 732 ASP A N 1
ATOM 6088 C CA . ASP A 1 732 ? 14.641 22.244 -15.066 1.00 87.31 732 ASP A CA 1
ATOM 6089 C C . ASP A 1 732 ? 15.483 21.054 -15.540 1.00 87.31 732 ASP A C 1
ATOM 6091 O O . ASP A 1 732 ? 16.637 20.940 -15.148 1.00 87.31 732 ASP A O 1
ATOM 6095 N N . SER A 1 733 ? 14.939 20.201 -16.411 1.00 82.94 733 SER A N 1
ATOM 6096 C CA . SER A 1 733 ? 15.654 19.061 -16.997 1.00 82.94 733 SER A CA 1
ATOM 6097 C C . SER A 1 733 ? 16.636 19.426 -18.119 1.00 82.94 733 SER A C 1
ATOM 6099 O O . SER A 1 733 ? 17.393 18.560 -18.553 1.00 82.94 733 SER A O 1
ATOM 6101 N N . LEU A 1 734 ? 16.595 20.674 -18.602 1.00 80.94 734 LEU A N 1
ATOM 6102 C CA . LEU A 1 734 ? 17.528 21.235 -19.586 1.00 80.94 734 LEU A CA 1
ATOM 6103 C C . LEU A 1 734 ? 18.758 21.892 -18.934 1.00 80.94 734 LEU A C 1
ATOM 6105 O O . LEU A 1 734 ? 19.703 22.227 -19.647 1.00 80.94 734 LEU A O 1
ATOM 6109 N N . LYS A 1 735 ? 18.719 22.120 -17.615 1.00 71.38 735 LYS A N 1
ATOM 6110 C CA . LYS A 1 735 ? 19.848 22.615 -16.815 1.00 71.38 735 LYS A CA 1
ATOM 6111 C C . LYS A 1 735 ? 20.750 21.457 -16.415 1.00 71.38 735 LYS A C 1
ATOM 6113 O O . LYS A 1 735 ? 21.977 21.688 -16.392 1.00 71.38 735 LYS A O 1
#

Radius of gyration: 39.0 Å; chains: 1; bounding box: 93×63×123 Å

Sequence (735 aa):
MMRVVLLYLNECTTLSSEKSNELLQSLHLSVVLLPLLFTNDELNKNINMLIKLYDYDNEIISYYPSEAVVPIILRSFDKTTFISELLENKSLSKEQTCLLLKDKPRQCMSFIDKLPYVHCSTEFFNSLNESRFIEIFFKLYTAYCQFGELNRRSNTPIQTHLFDNMVCKLSIKNRIELFEHLPETPIENTELMIRRIFKKIGTEASEEQQQEMEQVLHCGPKEIINYFLETIIAYPNFITTIVKVVSKIDKWEISLMNSIVCKRLHELNNEIIENLERKKRFDTNDSEIAKTFSERCGNEIEKGRSVEMVLFSYLGGICEFEEDTFKWIKIIFEQNGFGEWVYHMLSEIIRLCERSKWVNNFVQENILIELIGVMEIERMKYEKDEWYDCWSKMERKLIKGLDLLSEKNEQIIFDDIKKYCRKMKPEVMWEIIRRLEKKGMKKGIKPIMEKQQGVDEYENNERIVVWEHFFSIDNDILGVEPTELEAIRKLQHECDQRKGMKEEELKKQFSIAISKLEKRERVNLEHFSAIRTQITKRKEFNVQHCIEAMRMRVDWFFKECIFKRVNISGSEALITAKIIEMMIEKNVMYVNGFLLIDKCIDNFFGIASIVSLREARFWGIFIGDLMSFMQSQVDTFDQTEEQRKINWHYSMEKLLTKENFLFLQNDWNTKINQVILCLLTQTNTYFTKIGLQLFVGSSRGIKTCSEITNTLDQLIKHPDSKIRKLTNAAFDSLK

Foldseek 3Di:
DVLVVLLVQLVDPPDDLVNLLVVCVVVVDDLVCPVVNDDLVRLLVRLSSLLSVCSNPVVNLLVHDLNNLLVNCVVPLVCLVSNQSSLVNHAHDLVSLQVSCVPCVPSCQSPCLSHLNNLVDLVSLVPDDPVVLLVSVLSVLQSQLVVLVVCLVVVHDDDCVSVVSNLVVDDLVVVLVSLVPRDFHPDPCLVVQLVVLVVVADLERDPVSLSSLQSSCSNGLLVSLVVVLVCCLVPVSCLLRSLVSLLPHDPVSVSSSLSVLLVLLLVLLVLLVVLVVLLVVLVVPPDPVSVVSNVVSVVSNVSSVSSLLSSLLNLLQNLQRDLCSLVSVVVSCVRNPDDPSLLSSLVNNCVRHDLLSVLVSCLVNLCLVVLLLSLVVRLVVDQLEPVVVSSLVSSVSSLVSLLNDALVSLVSVVVSCVVCVVSHDQLSSLSSVLSCVVNVRDDPDHRFDDQDPPDDPLVSVLVRLLQRLLSNDAPLLLDDDPVLVVVLVVLVVVLVPDDDPVNVVSVVVSVVSVVSRVVSPVVNCVSLVSLQVSVVVDDDDDPVVVVVVQVVQLVCCCVSPQLSQLQSALNSLLSSLSVLLVCLLVVRVNHLSVVNLVVLLVCLLVSLVRHHLRSLLSSLQNNLSNLQSLVVCLVPDDDDPSLQVSQCVVVVGDRDDSVNSVVSSVVSLVSLQVSLLVQCPDPDVRSVSSSLSSLLNNLNRHDHDVSVVVSLVVQCPPPDPSSVVSSVSNVVSND